Protein AF-A0A834YJR9-F1 (afdb_monomer)

Radius of gyration: 33.17 Å; Cα contacts (8 Å, |Δi|>4): 854; chains: 1; bounding box: 69×136×73 Å

Nearest PDB structures (foldseek):
  8b2q-assembly1_A  TM=8.941E-01  e=1.975E-14  Tannerella forsythia
  2xs3-assembly2_B  TM=8.828E-01  e=1.548E-14  Tannerella forsythia
  5czm-assembly1_A  TM=9.002E-01  e=1.479E-13  Homo sapiens
  5i4o-assembly3_C  TM=9.024E-01  e=2.446E-12  Homo sapiens
  2mls-assembly1_A  TM=8.541E-01  e=8.285E-12  Homo sapiens

Organism: Tetracentron sinense (NCBI:txid13715)

Structure (mmCIF, N/CA/C/O backbone):
data_AF-A0A834YJR9-F1
#
_entry.id   AF-A0A834YJR9-F1
#
loop_
_atom_site.group_PDB
_atom_site.id
_atom_site.type_symbol
_atom_site.label_atom_id
_atom_site.label_alt_id
_atom_site.label_comp_id
_atom_site.label_asym_id
_atom_site.label_entity_id
_atom_site.label_seq_id
_atom_site.pdbx_PDB_ins_code
_atom_site.Cartn_x
_atom_site.Cartn_y
_atom_site.Cartn_z
_atom_site.occupancy
_atom_site.B_iso_or_equiv
_atom_site.auth_seq_id
_atom_site.auth_comp_id
_atom_site.auth_asym_id
_atom_site.auth_atom_id
_atom_site.pdbx_PDB_model_num
ATOM 1 N N . MET A 1 1 ? 0.354 80.607 25.118 1.00 36.91 1 MET A N 1
ATOM 2 C CA . MET A 1 1 ? 0.285 80.969 23.688 1.00 36.91 1 MET A CA 1
ATOM 3 C C . MET A 1 1 ? 0.772 79.783 22.874 1.00 36.91 1 MET A C 1
ATOM 5 O O . MET A 1 1 ? 1.832 79.270 23.186 1.00 36.91 1 MET A O 1
ATOM 9 N N . ALA A 1 2 ? -0.075 79.349 21.938 1.00 35.53 2 ALA A N 1
ATOM 10 C CA . ALA A 1 2 ? 0.163 78.584 20.707 1.00 35.53 2 ALA A CA 1
ATOM 11 C C . ALA A 1 2 ? 1.304 77.535 20.618 1.00 35.53 2 ALA A C 1
ATOM 13 O O . ALA A 1 2 ? 2.483 77.869 20.594 1.00 35.53 2 ALA A O 1
ATOM 14 N N . ALA A 1 3 ? 0.901 76.278 20.393 1.00 35.12 3 ALA A N 1
ATOM 15 C CA . ALA A 1 3 ? 1.556 75.328 19.470 1.00 35.12 3 ALA A CA 1
ATOM 16 C C . ALA A 1 3 ? 1.053 75.599 18.012 1.00 35.12 3 ALA A C 1
ATOM 18 O O . ALA A 1 3 ? 0.213 76.499 17.893 1.00 35.12 3 ALA A O 1
ATOM 19 N N . PRO A 1 4 ? 1.400 74.854 16.918 1.00 57.75 4 PRO A N 1
ATOM 20 C CA . PRO A 1 4 ? 2.188 73.599 16.794 1.00 57.75 4 PRO A CA 1
ATOM 21 C C . PRO A 1 4 ? 3.073 73.441 15.506 1.00 57.75 4 PRO A C 1
ATOM 23 O O . PRO A 1 4 ? 3.052 74.305 14.633 1.00 57.75 4 PRO A O 1
ATOM 26 N N . ARG A 1 5 ? 3.788 72.295 15.362 1.00 38.84 5 ARG A N 1
ATOM 27 C CA . ARG A 1 5 ? 3.939 71.389 14.163 1.00 38.84 5 ARG A CA 1
ATOM 28 C C . ARG A 1 5 ? 5.212 70.505 14.292 1.00 38.84 5 ARG A C 1
ATOM 30 O O . ARG A 1 5 ? 6.273 71.079 14.468 1.00 38.84 5 ARG A O 1
ATOM 37 N N . VAL A 1 6 ? 5.192 69.164 14.446 1.00 35.84 6 VAL A N 1
ATOM 38 C CA . VAL A 1 6 ? 4.820 67.974 13.607 1.00 35.84 6 VAL A CA 1
ATOM 39 C C . VAL A 1 6 ? 6.076 67.212 13.098 1.00 35.84 6 VAL A C 1
ATOM 41 O O . VAL A 1 6 ? 7.057 67.845 12.732 1.00 35.84 6 VAL A O 1
ATOM 44 N N . LEU A 1 7 ? 5.961 65.867 13.046 1.00 32.69 7 LEU A N 1
ATOM 45 C CA . LEU A 1 7 ? 6.913 64.760 12.758 1.00 32.69 7 LEU A CA 1
ATOM 46 C C . LEU A 1 7 ? 7.732 64.255 13.964 1.00 32.69 7 LEU A C 1
ATOM 48 O O . LEU A 1 7 ? 8.465 65.015 14.571 1.00 32.69 7 LEU A O 1
ATOM 52 N N . GLY A 1 8 ? 7.707 62.980 14.358 1.00 27.80 8 GLY A N 1
ATOM 53 C CA . GLY A 1 8 ? 6.987 61.802 13.872 1.00 27.80 8 GLY A CA 1
ATOM 54 C C . GLY A 1 8 ? 7.358 60.602 14.757 1.00 27.80 8 GLY A C 1
ATOM 55 O O . GLY A 1 8 ? 8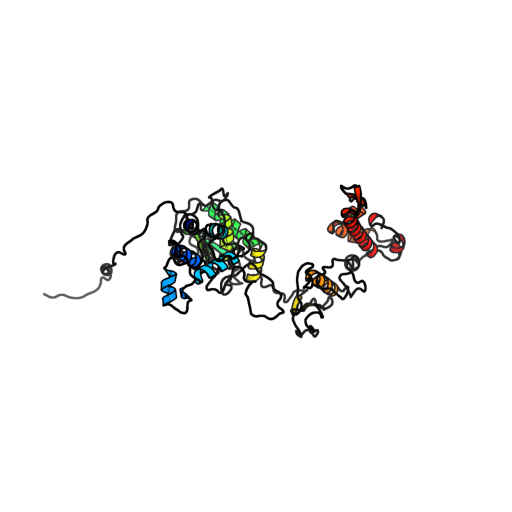.536 60.354 14.990 1.00 27.80 8 GLY A O 1
ATOM 56 N N . ALA A 1 9 ? 6.361 59.886 15.276 1.00 31.62 9 ALA A N 1
ATOM 57 C CA . ALA A 1 9 ? 6.538 58.635 16.008 1.00 31.62 9 ALA A CA 1
ATOM 58 C C . ALA A 1 9 ? 5.386 57.699 15.627 1.00 31.62 9 ALA A C 1
ATOM 60 O O . ALA A 1 9 ? 4.246 57.897 16.038 1.00 31.62 9 ALA A O 1
ATOM 61 N N . PHE A 1 10 ? 5.692 56.721 14.778 1.00 33.03 10 PHE A N 1
ATOM 62 C CA . PHE A 1 10 ? 4.806 55.628 14.389 1.00 33.03 10 PHE A CA 1
ATOM 63 C C . PHE A 1 10 ? 5.417 54.343 14.950 1.00 33.03 10 PHE A C 1
ATOM 65 O O . PHE A 1 10 ? 6.218 53.695 14.291 1.00 33.03 10 PHE A O 1
ATOM 72 N N . LEU A 1 11 ? 5.109 54.031 16.205 1.00 33.09 11 LEU A N 1
ATOM 73 C CA . LEU A 1 11 ? 5.159 52.689 16.791 1.00 33.09 11 LEU A CA 1
ATOM 74 C C . LEU A 1 11 ? 4.487 52.791 18.169 1.00 33.09 11 LEU A C 1
ATOM 76 O O . LEU A 1 11 ? 4.780 53.741 18.884 1.00 33.09 11 LEU A O 1
ATOM 80 N N . LEU A 1 12 ? 3.639 51.818 18.527 1.00 32.12 12 LEU A N 1
ATOM 81 C CA . LEU A 1 12 ? 2.873 51.676 19.788 1.00 32.12 12 LEU A CA 1
ATOM 82 C C . LEU A 1 12 ? 1.400 52.128 19.810 1.00 32.12 12 LEU A C 1
ATOM 84 O O . LEU A 1 12 ? 0.983 52.700 20.804 1.00 32.12 12 LEU A O 1
ATOM 88 N N . ILE A 1 13 ? 0.568 51.776 18.819 1.00 33.53 13 ILE A N 1
ATOM 89 C CA . ILE A 1 13 ? -0.879 51.536 19.064 1.00 33.53 13 ILE A CA 1
ATOM 90 C C . ILE A 1 13 ? -1.416 50.465 18.090 1.00 33.53 13 ILE A C 1
ATOM 92 O O . ILE A 1 13 ? -2.089 50.808 17.131 1.00 33.53 13 ILE A O 1
ATOM 96 N N . VAL A 1 14 ? -1.127 49.175 18.322 1.00 30.78 14 VAL A N 1
ATOM 97 C CA . VAL A 1 14 ? -1.969 48.030 17.877 1.00 30.78 14 VAL A CA 1
ATOM 98 C C . VAL A 1 14 ? -1.757 46.851 18.846 1.00 30.78 14 VAL A C 1
ATOM 100 O O . VAL A 1 14 ? -1.237 45.805 18.475 1.00 30.78 14 VAL A O 1
ATOM 103 N N . MET A 1 15 ? -2.079 47.023 20.132 1.00 31.12 15 MET A N 1
ATOM 104 C CA . MET A 1 15 ? -2.067 45.894 21.083 1.00 31.12 15 MET A CA 1
ATOM 105 C C . MET A 1 15 ? -3.149 45.965 22.167 1.00 31.12 15 MET A C 1
ATOM 107 O O . MET A 1 15 ? -2.971 45.441 23.257 1.00 31.12 15 MET A O 1
ATOM 111 N N . LEU A 1 16 ? -4.290 46.595 21.880 1.00 33.41 16 LEU A N 1
ATOM 112 C CA . LEU A 1 16 ? -5.466 46.538 22.753 1.00 33.41 16 LEU A CA 1
ATOM 113 C C . LEU A 1 16 ? -6.738 46.812 21.948 1.00 33.41 16 LEU A C 1
ATOM 115 O O . LEU A 1 16 ? -7.211 47.939 21.879 1.00 33.41 16 LEU A O 1
ATOM 119 N N . LEU A 1 17 ? -7.269 45.768 21.319 1.00 30.41 17 LEU A N 1
ATOM 120 C CA . LEU A 1 17 ? -8.702 45.553 21.110 1.00 30.41 17 LEU A CA 1
ATOM 121 C C . LEU A 1 17 ? -8.842 44.135 20.554 1.00 30.41 17 LEU A C 1
ATOM 123 O O . LEU A 1 17 ? -8.299 43.883 19.490 1.00 30.41 17 LEU A O 1
ATOM 127 N N . HIS A 1 18 ? -9.451 43.228 21.318 1.00 29.00 18 HIS A N 1
ATOM 128 C CA . HIS A 1 18 ? -10.296 42.083 20.920 1.00 29.00 18 HIS A CA 1
ATOM 129 C C . HIS A 1 18 ? -10.538 41.235 22.185 1.00 29.00 18 HIS A C 1
ATOM 131 O O . HIS A 1 18 ? -10.086 40.105 22.319 1.00 29.00 18 HIS A O 1
ATOM 137 N N . THR A 1 19 ? -11.248 41.816 23.154 1.00 30.66 19 THR A N 1
ATOM 138 C CA . THR A 1 19 ? -11.875 41.081 24.260 1.00 30.66 19 THR A CA 1
ATOM 139 C C . THR A 1 19 ? -13.375 41.333 24.195 1.00 30.66 19 THR A C 1
ATOM 141 O O . THR A 1 19 ? -13.853 42.298 24.784 1.00 30.66 19 THR A O 1
ATOM 144 N N . VAL A 1 20 ? -14.111 40.486 23.467 1.00 31.11 20 VAL A N 1
ATOM 145 C CA . VAL A 1 20 ? -15.566 40.307 23.610 1.00 31.11 20 VAL A CA 1
ATOM 146 C C . VAL A 1 20 ? -15.904 38.837 23.318 1.00 31.11 20 VAL A C 1
ATOM 148 O O . VAL A 1 20 ? -15.798 38.383 22.187 1.00 31.11 20 VAL A O 1
ATOM 151 N N . LEU A 1 21 ? -16.296 38.134 24.387 1.00 29.80 21 LEU A N 1
ATOM 152 C CA . LEU A 1 21 ? -17.101 36.907 24.475 1.00 29.80 21 LEU A CA 1
ATOM 153 C C . LEU A 1 21 ? -16.774 35.724 23.538 1.00 29.80 21 LEU A C 1
ATOM 155 O O . LEU A 1 21 ? -17.487 35.467 22.570 1.00 29.80 21 LEU A O 1
ATOM 159 N N . ALA A 1 22 ? -15.828 34.880 23.959 1.00 27.05 22 ALA A N 1
ATOM 160 C CA . ALA A 1 22 ? -15.931 33.441 23.721 1.00 27.05 22 ALA A CA 1
ATOM 161 C C . ALA A 1 22 ? -16.737 32.821 24.877 1.00 27.05 22 ALA A C 1
ATOM 163 O O . ALA A 1 22 ? -16.365 32.921 26.047 1.00 27.05 22 ALA A O 1
ATOM 164 N N . LYS A 1 23 ? -17.892 32.250 24.543 1.00 26.58 23 LYS A N 1
ATOM 165 C CA . LYS A 1 23 ? -18.763 31.500 25.454 1.00 26.58 23 LYS A CA 1
ATOM 166 C C . LYS A 1 23 ? -18.026 30.204 25.847 1.00 26.58 23 LYS A C 1
ATOM 168 O O . LYS A 1 23 ? -17.503 29.559 24.941 1.00 26.58 23 LYS A O 1
ATOM 173 N N . PRO A 1 24 ? -17.965 29.797 27.127 1.00 24.39 24 PRO A N 1
ATOM 174 C CA . PRO A 1 24 ? -17.400 28.499 27.471 1.00 24.39 24 PRO A CA 1
ATOM 175 C C . PRO A 1 24 ? -18.339 27.421 26.919 1.00 24.39 24 PRO A C 1
ATOM 177 O O . PRO A 1 24 ? -19.507 27.362 27.308 1.00 24.39 24 PRO A O 1
ATOM 180 N N . SER A 1 25 ? -17.861 26.614 25.972 1.00 28.36 25 SER A N 1
ATOM 181 C CA . SER A 1 25 ? -18.527 25.357 25.645 1.00 28.36 25 SER A CA 1
ATOM 182 C C . SER A 1 25 ? -18.384 24.450 26.858 1.00 28.36 25 SER A C 1
ATOM 184 O O . SER A 1 25 ? -17.276 24.239 27.350 1.00 28.36 25 SER A O 1
ATOM 186 N N . GLU A 1 26 ? -19.517 23.978 27.367 1.00 25.72 26 GLU A N 1
ATOM 187 C CA . GLU A 1 26 ? -19.575 22.961 28.405 1.00 25.72 26 GLU A CA 1
ATOM 188 C C . GLU A 1 26 ? -18.782 21.733 27.947 1.00 25.72 26 GLU A C 1
ATOM 190 O O . GLU A 1 26 ? -19.224 20.978 27.086 1.00 25.72 26 GLU A O 1
ATOM 195 N N . ASP A 1 27 ? -17.603 21.556 28.536 1.00 34.38 27 ASP A N 1
ATOM 196 C CA . ASP A 1 27 ? -16.879 20.296 28.557 1.00 34.38 27 ASP A CA 1
ATOM 197 C C . ASP A 1 27 ? -17.704 19.309 29.395 1.00 34.38 27 ASP A C 1
ATOM 199 O O . ASP A 1 27 ? -17.708 19.333 30.630 1.00 34.38 27 ASP A O 1
ATOM 203 N N . LYS A 1 28 ? -18.512 18.509 28.700 1.00 32.44 28 LYS A N 1
ATOM 204 C CA . LYS A 1 28 ? -19.213 17.354 29.250 1.00 32.44 28 LYS A CA 1
ATOM 205 C C . LYS A 1 28 ? -18.755 16.121 28.488 1.00 32.44 28 LYS A C 1
ATOM 207 O O . LYS A 1 28 ? -19.330 15.795 27.457 1.00 32.44 28 LYS A O 1
ATOM 212 N N . GLY A 1 29 ? -17.790 15.404 29.060 1.00 27.20 29 GLY A N 1
ATOM 213 C CA . GLY A 1 29 ? -17.652 13.971 28.806 1.00 27.20 29 GLY A CA 1
ATOM 214 C C . GLY A 1 29 ? -16.231 13.422 28.792 1.00 27.20 29 GLY A C 1
ATOM 215 O O . GLY A 1 29 ? -15.725 13.089 27.735 1.00 27.20 29 GLY A O 1
ATOM 216 N N . GLY A 1 30 ? -15.651 13.206 29.977 1.00 27.33 30 GLY A N 1
ATOM 217 C CA . GLY A 1 30 ? -14.782 12.045 30.204 1.00 27.33 30 GLY A CA 1
ATOM 218 C C . GLY A 1 30 ? -13.278 12.211 29.975 1.00 27.33 30 GLY A C 1
ATOM 219 O O . GLY A 1 30 ? -12.712 11.631 29.058 1.00 27.33 30 GLY A O 1
ATOM 220 N N . LYS A 1 31 ? -12.586 12.823 30.944 1.00 36.69 31 LYS A N 1
ATOM 221 C CA . LYS A 1 31 ? -11.236 12.366 31.308 1.00 36.69 31 LYS A CA 1
ATOM 222 C C . LYS A 1 31 ? -11.327 10.922 31.816 1.00 36.69 31 LYS A C 1
ATOM 224 O O . LYS A 1 31 ? -11.746 10.701 32.950 1.00 36.69 31 LYS A O 1
ATOM 229 N N . GLY A 1 32 ? -10.911 9.974 30.984 1.00 30.55 32 GLY A N 1
ATOM 230 C CA . GLY A 1 32 ? -10.519 8.623 31.371 1.00 30.55 32 GLY A CA 1
ATOM 231 C C . GLY A 1 32 ? -9.082 8.380 30.921 1.00 30.55 32 GLY A C 1
ATOM 232 O O . GLY A 1 32 ? -8.835 8.068 29.765 1.00 30.55 32 GLY A O 1
ATOM 233 N N . SER A 1 33 ? -8.132 8.579 31.830 1.00 40.72 33 SER A N 1
ATOM 234 C CA . SER A 1 33 ? -6.770 8.050 31.726 1.00 40.72 33 SER A CA 1
ATOM 235 C C . SER A 1 33 ? -6.812 6.512 31.659 1.00 40.72 33 SER A C 1
ATOM 237 O O . SER A 1 33 ? -7.555 5.933 32.448 1.00 40.72 33 SER A O 1
ATOM 239 N N . ASP A 1 34 ? -6.009 5.900 30.774 1.00 41.84 34 ASP A N 1
ATOM 240 C CA . ASP A 1 34 ? -5.783 4.446 30.528 1.00 41.84 34 ASP A CA 1
ATOM 241 C C . ASP A 1 34 ? -6.558 3.738 29.387 1.00 41.84 34 ASP A C 1
ATOM 243 O O . ASP A 1 34 ? -6.410 2.528 29.217 1.00 41.84 34 ASP A O 1
ATOM 247 N N . GLY A 1 35 ? -7.332 4.434 28.546 1.00 57.00 35 GLY A N 1
ATOM 248 C CA . GLY A 1 35 ? -7.989 3.799 27.387 1.00 57.00 35 GLY A CA 1
ATOM 249 C C . GLY A 1 35 ? -7.059 3.628 26.177 1.00 57.00 35 GLY A C 1
ATOM 250 O O . GLY A 1 35 ? -6.485 4.606 25.710 1.00 57.00 35 GLY A O 1
ATOM 251 N N . GLN A 1 36 ? -6.924 2.410 25.647 1.00 80.50 36 GLN A N 1
ATOM 252 C CA . GLN A 1 36 ? -6.234 2.143 24.376 1.00 80.50 36 GLN A CA 1
ATOM 253 C C . GLN A 1 36 ? -7.128 2.539 23.187 1.00 80.50 36 GLN A C 1
ATOM 255 O O . GLN A 1 36 ? -8.333 2.258 23.198 1.00 80.50 36 GLN A O 1
ATOM 260 N N . ALA A 1 37 ? -6.564 3.151 22.141 1.00 86.75 37 ALA A N 1
ATOM 261 C CA . ALA A 1 37 ? -7.337 3.523 20.959 1.00 86.75 37 ALA A CA 1
ATOM 262 C C . ALA A 1 37 ? -7.991 2.290 20.300 1.00 86.75 37 ALA A C 1
ATOM 264 O O . ALA A 1 37 ? -7.455 1.179 20.311 1.00 86.75 37 ALA A O 1
ATOM 265 N N . PHE A 1 38 ? -9.197 2.492 19.765 1.00 93.81 38 PHE A N 1
ATOM 266 C CA . PHE A 1 38 ? -10.092 1.473 19.189 1.00 93.81 38 PHE A CA 1
ATOM 267 C C . PHE A 1 38 ? -10.609 0.379 20.142 1.00 93.81 38 PHE A C 1
ATOM 269 O O . PHE A 1 38 ? -11.498 -0.371 19.738 1.00 93.81 38 PHE A O 1
ATOM 276 N N . GLU A 1 39 ? -10.177 0.295 21.411 1.00 93.56 39 GLU A N 1
ATOM 277 C CA . GLU A 1 39 ? -10.686 -0.738 22.337 1.00 93.56 39 GLU A CA 1
ATOM 278 C C . GLU A 1 39 ? -12.194 -0.654 22.580 1.00 93.56 39 GLU A C 1
ATOM 280 O O . GLU A 1 39 ? -12.831 -1.674 22.859 1.00 93.56 39 GLU A O 1
ATOM 285 N N . PHE A 1 40 ? -12.790 0.530 22.408 1.00 94.50 40 PHE A N 1
ATOM 286 C CA . PHE A 1 40 ? -14.235 0.695 22.497 1.00 94.50 40 PHE A CA 1
ATOM 287 C C . PHE A 1 40 ? -14.970 -0.265 21.542 1.00 94.50 40 PHE A C 1
ATOM 289 O O . PHE A 1 40 ? -15.992 -0.816 21.914 1.00 94.50 40 PHE A O 1
ATOM 296 N N . ILE A 1 41 ? -14.432 -0.616 20.373 1.00 96.75 41 ILE A N 1
ATOM 297 C CA . ILE A 1 41 ? -15.127 -1.497 19.416 1.00 96.75 41 ILE A CA 1
ATOM 298 C C . ILE A 1 41 ? -15.430 -2.887 20.021 1.00 96.75 41 ILE A C 1
ATOM 300 O O . ILE A 1 41 ? -16.401 -3.544 19.637 1.00 96.75 41 ILE A O 1
ATOM 304 N N . GLN A 1 42 ? -14.677 -3.320 21.040 1.00 96.62 42 GLN A N 1
ATOM 305 C CA . GLN A 1 42 ? -14.895 -4.596 21.721 1.00 96.62 42 GLN A CA 1
ATOM 306 C C . GLN A 1 42 ? -16.295 -4.729 22.339 1.00 96.62 42 GLN A C 1
ATOM 308 O O . GLN A 1 42 ? -16.847 -5.837 22.334 1.00 96.62 42 GLN A O 1
ATOM 313 N N . HIS A 1 43 ? -16.879 -3.641 22.861 1.00 95.75 43 HIS A N 1
ATOM 314 C CA . HIS A 1 43 ? -18.210 -3.684 23.482 1.00 95.75 43 HIS A CA 1
ATOM 315 C C . HIS A 1 43 ? -19.345 -3.775 22.450 1.00 95.75 43 HIS A C 1
ATOM 317 O O . HIS A 1 43 ? -20.445 -4.199 22.793 1.00 95.75 43 HIS A O 1
ATOM 323 N N . LEU A 1 44 ? -19.066 -3.455 21.183 1.00 97.38 44 LEU A N 1
ATOM 324 C CA . LEU A 1 44 ? -20.025 -3.510 20.075 1.00 97.38 44 LEU A CA 1
ATOM 325 C C . LEU A 1 44 ? -20.092 -4.894 19.411 1.00 97.38 44 LEU A C 1
ATOM 327 O O . LEU A 1 44 ? -20.831 -5.107 18.447 1.00 97.38 44 LEU A O 1
ATOM 331 N N . LYS A 1 45 ? -19.327 -5.867 19.910 1.00 98.00 45 LYS A N 1
ATOM 332 C CA . LYS A 1 45 ? -19.285 -7.220 19.360 1.00 98.00 45 LYS A CA 1
ATOM 333 C C . LYS A 1 45 ? -20.677 -7.863 19.316 1.00 98.00 45 LYS A C 1
ATOM 335 O O . LYS A 1 45 ? -21.335 -8.035 20.336 1.00 98.00 45 LYS A O 1
ATOM 340 N N . GLY A 1 46 ? -21.073 -8.307 18.126 1.00 96.56 46 GLY A N 1
ATOM 341 C CA . GLY A 1 46 ? -22.371 -8.918 17.839 1.00 96.56 46 GLY A CA 1
ATOM 342 C C . GLY A 1 46 ? -23.455 -7.931 17.397 1.00 96.56 46 GLY A C 1
ATOM 343 O O . GLY A 1 46 ? -24.536 -8.385 17.011 1.00 96.56 46 GLY A O 1
ATOM 344 N N . CYS A 1 47 ? -23.179 -6.620 17.408 1.00 97.50 47 CYS A N 1
ATOM 345 C CA . CYS A 1 47 ? -24.135 -5.636 16.908 1.00 97.50 47 CYS A CA 1
ATOM 346 C C . CYS A 1 47 ? -24.398 -5.837 15.412 1.00 97.50 47 CYS A C 1
ATOM 348 O O . CYS A 1 47 ? -23.495 -6.172 14.636 1.00 97.50 47 CYS A O 1
ATOM 350 N N . HIS A 1 48 ? -25.652 -5.639 15.028 1.00 97.12 48 HIS A N 1
ATOM 351 C CA . HIS A 1 48 ? -26.148 -5.787 13.667 1.00 97.12 48 HIS A CA 1
ATOM 352 C C . HIS A 1 48 ? -27.312 -4.826 13.414 1.00 97.12 48 HIS A C 1
ATOM 354 O O . HIS A 1 48 ? -27.822 -4.186 14.336 1.00 97.12 48 HIS A O 1
ATOM 360 N N . LYS A 1 49 ? -27.734 -4.741 12.149 1.00 96.38 49 LYS A N 1
ATOM 361 C CA . LYS A 1 49 ? -28.761 -3.797 11.709 1.00 96.38 49 LYS A CA 1
ATOM 362 C C . LYS A 1 49 ? -30.045 -3.857 12.539 1.00 96.38 49 LYS A C 1
ATOM 364 O O . LYS A 1 49 ? -30.557 -4.939 12.827 1.00 96.38 49 LYS A O 1
ATOM 369 N N . GLY A 1 50 ? -30.593 -2.676 12.826 1.00 94.19 50 GLY A N 1
ATOM 370 C CA . GLY A 1 50 ? -31.855 -2.480 13.542 1.00 94.19 50 GLY A CA 1
ATOM 371 C C . GLY A 1 50 ? -31.700 -2.406 15.060 1.00 94.19 50 GLY A C 1
ATOM 372 O O . GLY A 1 50 ? -32.697 -2.316 15.772 1.00 94.19 50 GLY A O 1
ATOM 373 N N . GLN A 1 51 ? -30.466 -2.460 15.565 1.00 96.94 51 GLN A N 1
ATOM 374 C CA . GLN A 1 51 ? -30.159 -2.265 16.976 1.00 96.94 51 GLN A CA 1
ATOM 375 C C . GLN A 1 51 ? -29.704 -0.829 17.235 1.00 96.94 51 GLN A C 1
ATOM 377 O O . GLN A 1 51 ? -29.033 -0.226 16.403 1.00 96.94 51 GLN A O 1
ATOM 382 N N . THR A 1 52 ? -30.015 -0.316 18.423 1.00 96.94 52 THR A N 1
ATOM 383 C CA . THR A 1 52 ? -29.462 0.941 18.937 1.00 96.94 52 THR A CA 1
ATOM 384 C C . THR A 1 52 ? -28.610 0.612 20.152 1.00 96.94 52 THR A C 1
ATOM 386 O O . THR A 1 52 ? -29.124 0.076 21.137 1.00 96.94 52 THR A O 1
ATOM 389 N N . VAL A 1 53 ? -27.309 0.870 20.072 1.00 96.69 53 VAL A N 1
ATOM 390 C CA . VAL A 1 53 ? -26.328 0.480 21.094 1.00 96.69 53 VAL A CA 1
ATOM 391 C C . VAL A 1 53 ? -25.370 1.638 21.304 1.00 96.69 53 VAL A C 1
ATOM 393 O O . VAL A 1 53 ? -24.738 2.085 20.353 1.00 96.69 53 VAL A O 1
ATOM 396 N N . GLN A 1 54 ? -25.261 2.099 22.550 1.00 96.44 54 GLN A N 1
ATOM 397 C CA . GLN A 1 54 ? -24.337 3.165 22.925 1.00 96.44 54 GLN A CA 1
ATOM 398 C C . GLN A 1 54 ? -22.916 2.826 22.462 1.00 96.44 54 GLN A C 1
ATOM 400 O O . GLN A 1 54 ? -22.435 1.738 22.777 1.00 96.44 54 GLN A O 1
ATOM 405 N N . GLY A 1 55 ? -22.267 3.747 21.747 1.00 94.06 55 GLY A N 1
ATOM 406 C CA . GLY A 1 55 ? -20.926 3.552 21.187 1.00 94.06 55 GLY A CA 1
ATOM 407 C C . GLY A 1 55 ? -20.905 3.366 19.664 1.00 94.06 55 GLY A C 1
ATOM 408 O O . GLY A 1 55 ? -19.835 3.341 19.048 1.00 94.06 55 GLY A O 1
ATOM 409 N N . LEU A 1 56 ? -22.074 3.186 19.034 1.00 96.62 56 LEU A N 1
ATOM 410 C CA . LEU A 1 56 ? -22.174 3.024 17.584 1.00 96.62 56 LEU A CA 1
ATOM 411 C C . LEU A 1 56 ? -21.869 4.328 16.847 1.00 96.62 56 LEU A C 1
ATOM 413 O O . LEU A 1 56 ? -21.317 4.263 15.748 1.00 96.62 56 LEU A O 1
ATOM 417 N N . HIS A 1 57 ? -22.144 5.489 17.444 1.00 95.31 57 HIS A N 1
ATOM 418 C CA . HIS A 1 57 ? -21.714 6.769 16.887 1.00 95.31 57 HIS A CA 1
ATOM 419 C C . HIS A 1 57 ? -20.184 6.832 16.712 1.00 95.31 57 HIS A C 1
ATOM 421 O O . HIS A 1 57 ? -19.687 7.183 15.641 1.00 95.31 57 HIS A O 1
ATOM 427 N N . GLU A 1 58 ? -19.414 6.402 17.710 1.00 95.62 58 GLU A N 1
ATOM 428 C CA . GLU A 1 58 ? -17.951 6.367 17.654 1.00 95.62 58 GLU A CA 1
ATOM 429 C C . GLU A 1 58 ? -17.442 5.387 16.584 1.00 95.62 58 GLU A C 1
ATOM 431 O O . GLU A 1 58 ? -16.445 5.654 15.908 1.00 95.62 58 GLU A O 1
ATOM 436 N N . LEU A 1 59 ? -18.150 4.275 16.358 1.00 97.25 59 LEU A N 1
ATOM 437 C CA . LEU A 1 59 ? -17.850 3.368 15.247 1.00 97.25 59 LEU A CA 1
ATOM 438 C C . LEU A 1 59 ? -18.142 4.011 13.883 1.00 97.25 59 LEU A C 1
ATOM 440 O O . LEU A 1 59 ? -17.383 3.793 12.934 1.00 97.25 59 LEU A O 1
ATOM 444 N N . LYS A 1 60 ? -19.216 4.804 13.766 1.00 96.56 60 LYS A N 1
ATOM 445 C CA . LYS A 1 60 ? -19.513 5.566 12.543 1.00 96.56 60 LYS A CA 1
ATOM 446 C C . LYS A 1 60 ? -18.371 6.535 12.232 1.00 96.56 60 LYS A C 1
ATOM 448 O O . LYS A 1 60 ? -17.903 6.543 11.096 1.00 96.56 60 LYS A O 1
ATOM 453 N N . LEU A 1 61 ? -17.851 7.243 13.239 1.00 94.75 61 LEU A N 1
ATOM 454 C CA . LEU A 1 61 ? -16.681 8.121 13.098 1.00 94.75 61 LEU A CA 1
ATOM 455 C C . LEU A 1 61 ? -15.413 7.353 12.689 1.00 94.75 61 LEU A C 1
ATOM 457 O O . LEU A 1 61 ? -14.677 7.809 11.816 1.00 94.75 61 LEU A O 1
ATOM 461 N N . TYR A 1 62 ? -15.169 6.167 13.261 1.00 96.44 62 TYR A N 1
ATOM 462 C CA . TYR A 1 62 ? -14.063 5.292 12.844 1.00 96.44 62 TYR A CA 1
ATOM 463 C C . TYR A 1 62 ? -14.170 4.917 11.358 1.00 96.44 62 TYR A C 1
ATOM 465 O O . TYR A 1 62 ? -13.208 5.042 10.600 1.00 96.44 62 TYR A O 1
ATOM 473 N N . LEU A 1 63 ? -15.346 4.464 10.920 1.00 96.69 63 LEU A N 1
ATOM 474 C CA . LEU A 1 63 ? -15.563 4.050 9.534 1.00 96.69 63 LEU A CA 1
ATOM 475 C C . LEU A 1 63 ? -15.530 5.234 8.565 1.00 96.69 63 LEU A C 1
ATOM 477 O O . LEU A 1 63 ? -15.083 5.065 7.433 1.00 96.69 63 LEU A O 1
ATOM 481 N N . GLU A 1 64 ? -15.956 6.419 8.997 1.00 94.19 64 GLU A N 1
ATOM 482 C CA . GLU A 1 64 ? -15.831 7.658 8.229 1.00 94.19 64 GLU A CA 1
ATOM 483 C C . GLU A 1 64 ? -14.366 8.084 8.077 1.00 94.19 64 GLU A C 1
ATOM 485 O O . GLU A 1 64 ? -13.931 8.337 6.953 1.00 94.19 64 GLU A O 1
ATOM 490 N N . LYS A 1 65 ? -13.568 8.041 9.157 1.00 94.25 65 LYS A N 1
ATOM 491 C CA . LYS A 1 65 ? -12.119 8.325 9.133 1.00 94.25 65 LYS A CA 1
ATOM 492 C C . LYS A 1 65 ? -11.386 7.485 8.084 1.00 94.25 65 LYS A C 1
ATOM 494 O O . LYS A 1 65 ? -10.556 8.012 7.350 1.00 94.25 65 LYS A O 1
ATOM 499 N N . PHE A 1 66 ? -11.720 6.197 7.971 1.00 95.75 66 PHE A N 1
ATOM 500 C CA . PHE A 1 66 ? -11.098 5.291 6.995 1.00 95.75 66 PHE A CA 1
ATOM 501 C C . PHE A 1 66 ? -11.850 5.189 5.655 1.00 95.75 66 PHE A C 1
ATOM 503 O O . PHE A 1 66 ? -11.455 4.411 4.783 1.00 95.75 66 PHE A O 1
ATOM 510 N N . GLY A 1 67 ? -12.900 5.998 5.466 1.00 93.38 67 GLY A N 1
ATOM 511 C CA . GLY A 1 67 ? -13.585 6.198 4.188 1.00 93.38 67 GLY A CA 1
ATOM 512 C C . GLY A 1 67 ? -14.651 5.166 3.811 1.00 93.38 67 GLY A C 1
ATOM 513 O O . GLY A 1 67 ? -15.132 5.158 2.677 1.00 93.38 67 GLY A O 1
ATOM 514 N N . TYR A 1 68 ? -15.042 4.297 4.740 1.00 93.06 68 TYR A N 1
ATOM 515 C CA . TYR A 1 68 ? -16.091 3.293 4.539 1.00 93.06 68 TYR A CA 1
ATOM 516 C C . TYR A 1 68 ? -17.504 3.860 4.654 1.00 93.06 68 TYR A C 1
ATOM 518 O O . TYR A 1 68 ? -18.447 3.255 4.142 1.00 93.06 68 TYR A O 1
ATOM 526 N N . LEU A 1 69 ? -17.653 4.991 5.339 1.00 92.06 69 LEU A N 1
ATOM 527 C CA . LEU A 1 69 ? -18.938 5.605 5.634 1.00 92.06 69 LEU A CA 1
ATOM 528 C C . LEU A 1 69 ? -18.893 7.095 5.295 1.00 92.06 69 LEU A C 1
ATOM 530 O O . LEU A 1 69 ? -17.924 7.775 5.603 1.00 92.06 69 LEU A O 1
ATOM 534 N N . ASN A 1 70 ? -19.933 7.597 4.633 1.00 88.00 70 ASN A N 1
ATOM 535 C CA . ASN A 1 70 ? -20.075 9.018 4.328 1.00 88.00 70 ASN A CA 1
ATOM 536 C C . ASN A 1 70 ? -21.562 9.380 4.299 1.00 88.00 70 ASN A C 1
ATOM 538 O O . ASN A 1 70 ? -22.246 9.163 3.296 1.00 88.00 70 ASN A O 1
ATOM 542 N N . TYR A 1 71 ? -22.065 9.944 5.397 1.00 83.44 71 TYR A N 1
ATOM 543 C CA . TYR A 1 71 ? -23.446 10.431 5.456 1.00 83.44 71 TYR A CA 1
ATOM 544 C C . TYR A 1 71 ? -23.645 11.706 4.631 1.00 83.44 71 TYR A C 1
ATOM 546 O O . TYR A 1 71 ? -24.725 11.912 4.078 1.00 83.44 71 TYR A O 1
ATOM 554 N N . GLY A 1 72 ? -22.611 12.541 4.494 1.00 73.75 72 GLY A N 1
ATOM 555 C CA . GLY A 1 72 ? -22.658 13.796 3.737 1.00 73.75 72 GLY A CA 1
ATOM 556 C C . GLY A 1 72 ? -22.913 13.620 2.236 1.00 73.75 72 GLY A C 1
ATOM 557 O O . GLY A 1 72 ? -23.435 14.530 1.598 1.00 73.75 72 GLY A O 1
ATOM 558 N N . ALA A 1 73 ? -22.613 12.443 1.680 1.00 68.38 73 ALA A N 1
ATOM 559 C CA . ALA A 1 73 ? -22.920 12.081 0.295 1.00 68.38 73 ALA A CA 1
ATOM 560 C C . ALA A 1 73 ? -24.399 11.706 0.063 1.00 68.38 73 ALA A C 1
ATOM 562 O O . ALA A 1 73 ? -24.807 11.487 -1.079 1.00 68.38 73 ALA A O 1
ATOM 563 N N . SER A 1 74 ? -25.214 11.609 1.118 1.00 67.19 74 SER A N 1
ATOM 564 C CA . SER A 1 74 ? -26.639 11.308 0.987 1.00 67.19 74 SER A CA 1
ATOM 565 C C . SER A 1 74 ? -27.413 12.506 0.432 1.00 67.19 74 SER A C 1
ATOM 567 O O . SER A 1 74 ? -27.347 13.614 0.963 1.00 67.19 74 SER A O 1
ATOM 569 N N . ASN A 1 75 ? -28.249 12.258 -0.581 1.00 66.81 75 ASN A N 1
ATOM 570 C CA . ASN A 1 75 ? -29.144 13.259 -1.179 1.00 66.81 75 ASN A CA 1
ATOM 571 C C . ASN A 1 75 ? -30.221 13.783 -0.207 1.00 66.81 75 ASN A C 1
ATOM 573 O O . ASN A 1 75 ? -30.946 14.722 -0.536 1.00 66.81 75 ASN A O 1
ATOM 577 N N . ASN A 1 76 ? -30.364 13.172 0.975 1.00 74.25 76 ASN A N 1
ATOM 578 C CA . ASN A 1 76 ? -31.281 13.616 2.017 1.00 74.25 76 ASN A CA 1
ATOM 579 C C . ASN A 1 76 ? -30.501 14.108 3.244 1.00 74.25 76 ASN A C 1
ATOM 581 O O . ASN A 1 76 ? -30.233 13.350 4.176 1.00 74.25 76 ASN A O 1
ATOM 585 N N . HIS A 1 77 ? -30.188 15.404 3.258 1.00 70.25 77 HIS A N 1
ATOM 586 C CA . HIS A 1 77 ? -29.407 16.045 4.321 1.00 70.25 77 HIS A CA 1
ATOM 587 C C . HIS A 1 77 ? -30.026 15.915 5.721 1.00 70.25 77 HIS A C 1
ATOM 589 O O . HIS A 1 77 ? -29.296 15.894 6.708 1.00 70.25 77 HIS A O 1
ATOM 595 N N . SER A 1 78 ? -31.356 15.803 5.822 1.00 71.38 78 SER A N 1
ATOM 596 C CA . SER A 1 78 ? -32.037 15.629 7.113 1.00 71.38 78 SER A CA 1
ATOM 597 C C . SER A 1 78 ? -31.822 14.229 7.697 1.00 71.38 78 SER A C 1
ATOM 599 O O . SER A 1 78 ? -31.512 14.100 8.878 1.00 71.38 78 SER A O 1
ATOM 601 N N . PHE A 1 79 ? -31.893 13.199 6.848 1.00 74.94 79 PHE A N 1
ATOM 602 C CA . PHE A 1 79 ? -31.577 11.813 7.200 1.00 74.94 79 PHE A CA 1
ATOM 603 C C . PHE A 1 79 ? -30.090 11.661 7.549 1.00 74.94 79 PHE A C 1
ATOM 605 O O . PHE A 1 79 ? -29.751 11.075 8.571 1.00 74.94 79 PHE A O 1
ATOM 612 N N . ALA A 1 80 ? -29.206 12.261 6.746 1.00 73.00 80 ALA A N 1
ATOM 613 C CA . ALA A 1 80 ? -27.764 12.246 6.978 1.00 73.00 80 ALA A CA 1
ATOM 614 C C . ALA A 1 80 ? -27.375 12.833 8.341 1.00 73.00 80 ALA A C 1
ATOM 616 O O . ALA A 1 80 ? -26.634 12.207 9.088 1.00 73.00 80 ALA A O 1
ATOM 617 N N . HIS A 1 81 ? -27.890 14.019 8.685 1.00 70.75 81 HIS A N 1
ATOM 618 C CA . HIS A 1 81 ? -27.552 14.667 9.953 1.00 70.75 81 HIS A CA 1
ATOM 619 C C . HIS A 1 81 ? -28.101 13.936 11.180 1.00 70.75 81 HIS A C 1
ATOM 621 O O . HIS A 1 81 ? -27.445 13.959 12.223 1.00 70.75 81 HIS A O 1
ATOM 627 N N . ALA A 1 82 ? -29.282 13.320 11.061 1.00 76.12 82 ALA A N 1
ATOM 628 C CA . ALA A 1 82 ? -29.888 12.554 12.144 1.0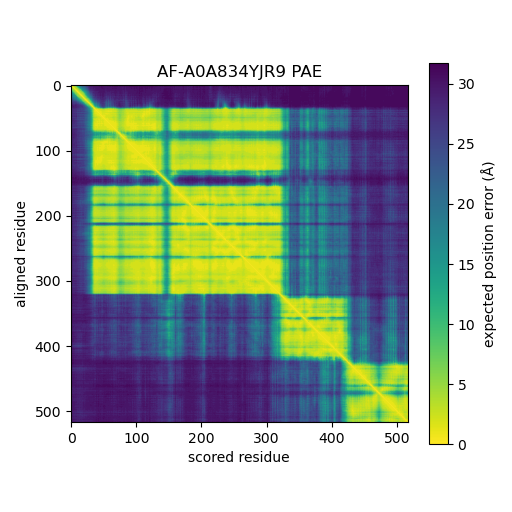0 76.12 82 ALA A CA 1
ATOM 629 C C . ALA A 1 82 ? -29.085 11.279 12.440 1.00 76.12 82 ALA A C 1
ATOM 631 O O . ALA A 1 82 ? -28.704 11.062 13.585 1.00 76.12 82 ALA A O 1
ATOM 632 N N . HIS A 1 83 ? -28.754 10.505 11.401 1.00 81.44 83 HIS A N 1
ATOM 633 C CA . HIS A 1 83 ? -28.116 9.197 11.562 1.00 81.44 83 HIS A CA 1
ATOM 634 C C . HIS A 1 83 ? -26.587 9.237 11.658 1.00 81.44 83 HIS A C 1
ATOM 636 O O . HIS A 1 83 ? -25.980 8.296 12.156 1.00 81.44 83 HIS A O 1
ATOM 642 N N . ALA A 1 84 ? -25.928 10.326 11.252 1.00 84.12 84 ALA A N 1
ATOM 643 C CA . ALA A 1 84 ? -24.483 10.464 11.458 1.00 84.12 84 ALA A CA 1
ATOM 644 C C . ALA A 1 84 ? -24.099 10.531 12.949 1.00 84.12 84 ALA A C 1
ATOM 646 O O . ALA A 1 84 ? -23.014 10.094 13.330 1.00 84.12 84 ALA A O 1
ATOM 647 N N . ASN A 1 85 ? -24.989 11.075 13.787 1.00 87.19 85 ASN A N 1
ATOM 648 C CA . ASN A 1 85 ? -24.707 11.392 15.190 1.00 87.19 85 ASN A CA 1
ATOM 649 C C . ASN A 1 85 ? -25.508 10.551 16.192 1.00 87.19 85 ASN A C 1
ATOM 651 O O . ASN A 1 85 ? -25.531 10.879 17.377 1.00 87.19 85 ASN A O 1
ATOM 655 N N . ASP A 1 86 ? -26.200 9.513 15.726 1.00 91.56 86 ASP A N 1
ATOM 656 C CA . ASP A 1 86 ? -26.932 8.594 16.591 1.00 91.56 86 ASP A CA 1
ATOM 657 C C . ASP A 1 86 ? -26.178 7.271 16.796 1.00 91.56 86 ASP A C 1
ATOM 659 O O . ASP A 1 86 ? -25.188 6.959 16.130 1.00 91.56 86 ASP A O 1
ATOM 663 N N . ASP A 1 87 ? -26.702 6.482 17.727 1.00 95.81 87 ASP A N 1
ATOM 664 C CA . ASP A 1 87 ? -26.238 5.137 18.048 1.00 95.81 87 ASP A CA 1
ATOM 665 C C . ASP A 1 87 ? -27.049 4.049 17.313 1.00 95.81 87 ASP A C 1
ATOM 667 O O . ASP A 1 87 ? -27.129 2.912 17.777 1.00 95.81 87 ASP A O 1
ATOM 671 N N . GLU A 1 88 ? -27.721 4.371 16.202 1.00 95.88 88 GLU A N 1
ATOM 672 C CA . GLU A 1 88 ? -28.501 3.396 15.434 1.00 95.88 88 GLU A CA 1
ATOM 673 C C . GLU A 1 88 ? -27.615 2.628 14.447 1.00 95.88 88 GLU A C 1
ATOM 675 O O . GLU A 1 88 ? -26.845 3.200 13.676 1.00 95.88 88 GLU A O 1
ATOM 680 N N . PHE A 1 89 ? -27.758 1.305 14.414 1.00 96.50 89 PHE A N 1
ATOM 681 C CA . PHE A 1 89 ? -27.165 0.475 13.377 1.00 96.50 89 PHE A CA 1
ATOM 682 C C . PHE A 1 89 ? -28.061 0.468 12.135 1.00 96.50 89 PHE A C 1
ATOM 684 O O . PHE A 1 89 ? -28.884 -0.432 11.945 1.00 96.50 89 PHE A O 1
ATOM 691 N N . ASP A 1 90 ? -27.890 1.482 11.294 1.00 94.00 90 ASP A N 1
ATOM 692 C CA . ASP A 1 90 ? -28.658 1.691 10.066 1.00 94.00 90 ASP A CA 1
ATOM 693 C C . ASP A 1 90 ? -28.108 0.920 8.840 1.00 94.00 90 ASP A C 1
ATOM 695 O O . ASP A 1 90 ? -27.113 0.187 8.898 1.00 94.00 90 ASP A O 1
ATOM 699 N N . ASP A 1 91 ? -28.792 1.067 7.699 1.00 92.75 91 ASP A N 1
ATOM 700 C CA . ASP A 1 91 ? -28.423 0.436 6.423 1.00 92.75 91 ASP A CA 1
ATOM 701 C C . ASP A 1 91 ? -27.062 0.911 5.874 1.00 92.75 91 ASP A C 1
ATOM 703 O O . ASP A 1 91 ? -26.371 0.152 5.177 1.00 92.75 91 ASP A O 1
ATOM 707 N N . LEU A 1 92 ? -26.662 2.158 6.161 1.00 92.81 92 LEU A N 1
ATOM 708 C CA . LEU A 1 92 ? -25.386 2.711 5.704 1.00 92.81 92 LEU A CA 1
ATOM 709 C C . LEU A 1 92 ? -24.236 2.113 6.511 1.00 92.81 92 LEU A C 1
ATOM 711 O O . LEU A 1 92 ? -23.248 1.674 5.916 1.00 92.81 92 LEU A O 1
ATOM 715 N N . LEU A 1 93 ? -24.392 1.999 7.831 1.00 95.88 93 LEU A N 1
ATOM 716 C CA . LEU A 1 93 ? -23.428 1.327 8.696 1.00 95.88 93 LEU A CA 1
ATOM 717 C C . LEU A 1 93 ? -23.282 -0.160 8.335 1.00 95.88 93 LEU A C 1
ATOM 719 O O . LEU A 1 93 ? -22.159 -0.655 8.217 1.00 95.88 93 LEU A O 1
ATOM 723 N N . GLU A 1 94 ? -24.388 -0.866 8.069 1.00 96.75 94 GLU A N 1
ATOM 724 C CA . GLU A 1 94 ? -24.350 -2.259 7.592 1.00 96.75 94 GLU A CA 1
ATOM 725 C C . GLU A 1 94 ? -23.538 -2.388 6.291 1.00 96.75 94 GLU A C 1
ATOM 727 O O . GLU A 1 94 ? -22.702 -3.285 6.145 1.00 96.75 94 GLU A O 1
ATOM 732 N N . SER A 1 95 ? -23.758 -1.475 5.341 1.00 94.25 95 SER A N 1
ATOM 733 C CA . SER A 1 95 ? -23.062 -1.459 4.049 1.00 94.25 95 SER A CA 1
ATOM 734 C C . SER A 1 95 ? -21.572 -1.132 4.192 1.00 94.25 95 SER A C 1
ATOM 736 O O . SER A 1 95 ? -20.732 -1.767 3.540 1.00 94.25 95 SER A O 1
ATOM 738 N N . ALA A 1 96 ? -21.227 -0.197 5.079 1.00 94.94 96 ALA A N 1
ATOM 739 C CA . ALA A 1 96 ? -19.849 0.147 5.412 1.00 94.94 96 ALA A CA 1
ATOM 740 C C . ALA A 1 96 ? -19.107 -1.055 6.018 1.00 94.94 96 ALA A C 1
ATOM 742 O O . ALA A 1 96 ? -18.020 -1.405 5.556 1.00 94.94 96 ALA A O 1
ATOM 743 N N . ILE A 1 97 ? -19.727 -1.764 6.967 1.00 97.38 97 ILE A N 1
ATOM 744 C CA . ILE A 1 97 ? -19.147 -2.965 7.589 1.00 97.38 97 ILE A CA 1
ATOM 745 C C . ILE A 1 97 ? -18.962 -4.088 6.565 1.00 97.38 97 ILE A C 1
ATOM 747 O O . ILE A 1 97 ? -17.909 -4.723 6.545 1.00 97.38 97 ILE A O 1
ATOM 751 N N . LYS A 1 98 ? -19.928 -4.315 5.662 1.00 95.06 98 LYS A N 1
ATOM 752 C CA . LYS A 1 98 ? -19.763 -5.295 4.570 1.00 95.06 98 LYS A CA 1
ATOM 753 C C . LYS A 1 98 ? -18.570 -4.954 3.679 1.00 95.06 98 LYS A C 1
ATOM 755 O O . LYS A 1 98 ? -17.828 -5.851 3.280 1.00 95.06 98 LYS A O 1
ATOM 760 N N . THR A 1 99 ? -18.381 -3.672 3.379 1.00 92.19 99 THR A N 1
ATOM 761 C CA . THR A 1 99 ? -17.261 -3.187 2.561 1.00 92.19 99 THR A CA 1
ATOM 762 C C . THR A 1 99 ? -15.928 -3.358 3.289 1.00 92.19 99 THR A C 1
ATOM 764 O O . THR A 1 99 ? -14.973 -3.856 2.695 1.00 92.19 99 THR A O 1
ATOM 767 N N . TYR A 1 100 ? -15.879 -3.044 4.585 1.00 95.19 100 TYR A N 1
ATOM 768 C CA . TYR A 1 100 ? -14.721 -3.293 5.442 1.00 95.19 100 TYR A CA 1
ATOM 769 C C . TYR A 1 100 ? -14.348 -4.779 5.458 1.00 95.19 100 TYR A C 1
ATOM 771 O O . TYR A 1 100 ? -13.241 -5.156 5.084 1.00 95.19 100 TYR A O 1
ATOM 779 N N . GLN A 1 101 ? -15.302 -5.653 5.791 1.00 95.38 101 GLN A N 1
ATOM 780 C CA . GLN A 1 101 ? -15.096 -7.104 5.805 1.00 95.38 101 GLN A CA 1
ATOM 781 C C . GLN A 1 101 ? -14.589 -7.618 4.460 1.00 95.38 101 GLN A C 1
ATOM 783 O O . GLN A 1 101 ? -13.691 -8.459 4.408 1.00 95.38 101 GLN A O 1
ATOM 788 N N . LEU A 1 102 ? -15.136 -7.084 3.365 1.00 89.75 102 LEU A N 1
ATOM 789 C CA . LEU A 1 102 ? -14.679 -7.418 2.031 1.00 89.75 102 LEU A CA 1
ATOM 790 C C . LEU A 1 102 ? -13.212 -7.022 1.841 1.00 89.75 102 LEU A C 1
ATOM 792 O O . LEU A 1 102 ? -12.441 -7.884 1.437 1.00 89.75 102 LEU A O 1
ATOM 796 N N . ASN A 1 103 ? -12.810 -5.784 2.132 1.00 89.31 103 ASN A N 1
ATOM 797 C CA . ASN A 1 103 ? -11.427 -5.317 1.954 1.00 89.31 103 ASN A CA 1
ATOM 798 C C . ASN A 1 103 ? -10.413 -6.139 2.762 1.00 89.31 103 ASN A C 1
ATOM 800 O O . ASN A 1 103 ? -9.346 -6.461 2.245 1.00 89.31 103 ASN A O 1
ATOM 804 N N . TYR A 1 104 ? -10.791 -6.567 3.966 1.00 91.75 104 TYR A N 1
ATOM 805 C CA . TYR A 1 104 ? -9.941 -7.323 4.889 1.00 91.75 104 TYR A CA 1
ATOM 806 C C . TYR A 1 104 ? -10.025 -8.849 4.738 1.00 91.75 104 TYR A C 1
ATOM 808 O O . TYR A 1 104 ? -9.499 -9.583 5.567 1.00 91.75 104 TYR A O 1
ATOM 816 N N . HIS A 1 105 ? -10.656 -9.360 3.673 1.00 89.19 105 HIS A N 1
ATOM 817 C CA . HIS A 1 105 ? -10.781 -10.808 3.426 1.00 89.19 105 HIS A CA 1
ATOM 818 C C . HIS A 1 105 ? -11.542 -11.570 4.527 1.00 89.19 105 HIS A C 1
ATOM 820 O O . HIS A 1 105 ? -11.384 -12.781 4.680 1.00 89.19 105 HIS A O 1
ATOM 826 N N . LEU A 1 106 ? -12.419 -10.879 5.250 1.00 92.12 106 LEU A N 1
ATOM 827 C CA . LEU A 1 106 ? -13.284 -11.467 6.261 1.00 92.12 106 LEU A CA 1
ATOM 828 C C . LEU A 1 106 ? -14.572 -12.008 5.632 1.00 92.12 106 LEU A C 1
ATOM 830 O O . LEU A 1 106 ? -14.941 -11.692 4.494 1.00 92.12 106 LEU A O 1
ATOM 834 N N . LYS A 1 107 ? -15.301 -12.823 6.398 1.00 93.31 107 LYS A N 1
ATOM 835 C CA . LYS A 1 107 ? -16.654 -13.230 6.016 1.00 93.31 107 LYS A CA 1
ATOM 836 C C . LYS A 1 107 ? -17.556 -11.992 5.998 1.00 93.31 107 LYS A C 1
ATOM 838 O O . LYS A 1 107 ? -17.696 -11.315 7.007 1.00 93.31 107 LYS A O 1
ATOM 843 N N . VAL A 1 108 ? -18.196 -11.728 4.861 1.00 95.81 108 VAL A N 1
ATOM 844 C CA . VAL A 1 108 ? -19.104 -10.583 4.704 1.00 95.81 108 VAL A CA 1
ATOM 845 C C . VAL A 1 108 ? -20.438 -10.900 5.383 1.00 95.81 108 VAL A C 1
ATOM 847 O O . VAL A 1 108 ? -21.306 -11.549 4.800 1.00 95.81 108 VAL A O 1
ATOM 850 N N . THR A 1 109 ? -20.580 -10.490 6.639 1.00 97.25 109 THR A N 1
ATOM 851 C CA . THR A 1 109 ? -21.780 -10.682 7.466 1.00 97.25 109 THR A CA 1
ATOM 852 C C . THR A 1 109 ? -22.605 -9.403 7.598 1.00 97.25 109 THR A C 1
ATOM 854 O O . THR A 1 109 ? -23.808 -9.485 7.829 1.00 97.25 109 THR A O 1
ATOM 857 N N . GLY A 1 110 ? -21.985 -8.225 7.451 1.00 96.50 110 GLY A N 1
ATOM 858 C CA . GLY A 1 110 ? -22.610 -6.932 7.762 1.00 96.50 110 GLY A CA 1
ATOM 859 C C . GLY A 1 110 ? -22.888 -6.712 9.248 1.00 96.50 110 GLY A C 1
ATOM 860 O O . GLY A 1 110 ? -23.620 -5.798 9.603 1.00 96.50 110 GLY A O 1
ATOM 861 N N . SER A 1 111 ? -22.332 -7.559 10.113 1.00 97.75 111 SER A N 1
ATOM 862 C CA . SER A 1 111 ? -22.446 -7.481 11.572 1.00 97.75 111 SER A CA 1
ATOM 863 C C . SER A 1 111 ? -21.053 -7.388 12.192 1.00 97.75 111 SER A C 1
ATOM 865 O O . SER A 1 111 ? -20.079 -7.851 11.598 1.00 97.75 111 SER A O 1
ATOM 867 N N . LEU A 1 112 ? -20.942 -6.856 13.409 1.00 97.88 112 LEU A N 1
ATOM 868 C CA . LEU A 1 112 ? -19.674 -6.771 14.147 1.00 97.88 112 LEU A CA 1
ATOM 869 C C . LEU A 1 112 ? -19.301 -8.117 14.781 1.00 97.88 112 LEU A C 1
ATOM 871 O O . LEU A 1 112 ? -19.280 -8.280 16.002 1.00 97.88 112 LEU A O 1
ATOM 875 N N . ASP A 1 113 ? -19.044 -9.124 13.950 1.00 97.31 113 ASP A N 1
ATOM 876 C CA . ASP A 1 113 ? -18.605 -10.436 14.417 1.00 97.31 113 ASP A CA 1
ATOM 877 C C . ASP A 1 113 ? -17.199 -10.408 15.049 1.00 97.31 113 ASP A C 1
ATOM 879 O O . ASP A 1 113 ? -16.453 -9.432 14.970 1.00 97.31 113 ASP A O 1
ATOM 883 N N . SER A 1 114 ? -16.831 -11.509 15.715 1.00 97.69 114 SER A N 1
ATOM 884 C CA . SER A 1 114 ? -15.572 -11.604 16.471 1.00 97.69 114 SER A CA 1
ATOM 885 C C . SER A 1 114 ? -14.327 -11.293 15.637 1.00 97.69 114 SER A C 1
ATOM 887 O O . SER A 1 114 ? -13.365 -10.762 16.183 1.00 97.69 114 SER A O 1
ATOM 889 N N . GLN A 1 115 ? -14.317 -11.676 14.356 1.00 97.62 115 GLN A N 1
ATOM 890 C CA . GLN A 1 115 ? -13.163 -11.461 13.482 1.00 97.62 115 GLN A CA 1
ATOM 891 C C . GLN A 1 115 ? -13.103 -10.004 13.027 1.00 97.62 115 GLN A C 1
ATOM 893 O O . GLN A 1 115 ? -12.037 -9.405 13.088 1.00 97.62 115 GLN A O 1
ATOM 898 N N . THR A 1 116 ? -14.250 -9.423 12.672 1.00 97.88 116 THR A N 1
ATOM 899 C CA . THR A 1 116 ? -14.370 -8.011 12.283 1.00 97.88 116 THR A CA 1
ATOM 900 C C . THR A 1 116 ? -13.922 -7.080 13.403 1.00 97.88 116 THR A C 1
ATOM 902 O O . THR A 1 116 ? -13.088 -6.211 13.180 1.00 97.88 116 THR A O 1
ATOM 905 N N . VAL A 1 117 ? -14.406 -7.307 14.628 1.00 98.00 117 VAL A N 1
ATOM 906 C CA . VAL A 1 117 ? -14.008 -6.520 15.806 1.00 98.00 117 VAL A CA 1
ATOM 907 C C . VAL A 1 117 ? -12.512 -6.652 16.078 1.00 98.00 117 VAL A C 1
ATOM 909 O O . VAL A 1 117 ? -11.839 -5.651 16.301 1.00 98.00 117 VAL A O 1
ATOM 912 N N . LYS A 1 118 ? -11.970 -7.877 16.006 1.00 96.56 118 LYS A N 1
ATOM 913 C CA . LYS A 1 118 ? -10.536 -8.109 16.206 1.00 96.56 118 LYS A CA 1
ATOM 914 C C . LYS A 1 118 ? -9.693 -7.345 15.182 1.00 96.56 118 LYS A C 1
ATOM 916 O O . LYS A 1 118 ? -8.685 -6.774 15.576 1.00 96.56 118 LYS A O 1
ATOM 921 N N . GLU A 1 119 ? -10.100 -7.342 13.913 1.00 96.81 119 GLU A N 1
ATOM 922 C CA . GLU A 1 119 ? -9.404 -6.623 12.841 1.00 96.81 119 GLU A CA 1
ATOM 923 C C . GLU A 1 119 ? -9.466 -5.102 13.041 1.00 96.81 119 GLU A C 1
ATOM 925 O O . GLU A 1 119 ? -8.434 -4.439 13.013 1.00 96.81 119 GLU A O 1
ATOM 930 N N . MET A 1 120 ? -10.651 -4.557 13.343 1.00 97.12 120 MET A N 1
ATOM 931 C CA . MET A 1 120 ? -10.853 -3.115 13.552 1.00 97.12 120 MET A CA 1
ATOM 932 C C . MET A 1 120 ? -10.064 -2.551 14.740 1.00 97.12 120 MET A C 1
ATOM 934 O O . MET A 1 120 ? -9.683 -1.382 14.721 1.00 97.12 120 MET A O 1
ATOM 938 N N . MET A 1 121 ? -9.808 -3.379 15.755 1.00 95.94 121 MET A N 1
ATOM 939 C CA . MET A 1 121 ? -9.021 -3.026 16.940 1.00 95.94 121 MET A CA 1
ATOM 940 C C . MET A 1 121 ? -7.502 -3.140 16.733 1.00 95.94 121 MET A C 1
ATOM 942 O O . MET A 1 121 ? -6.738 -2.819 17.650 1.00 95.94 121 MET A O 1
ATOM 946 N N . MET A 1 122 ? -7.029 -3.645 15.587 1.00 95.56 122 MET A N 1
ATOM 947 C CA . MET A 1 122 ? -5.590 -3.730 15.339 1.00 95.56 122 MET A CA 1
ATOM 948 C C . MET A 1 122 ? -4.997 -2.351 15.026 1.00 95.56 122 MET A C 1
ATOM 950 O O . MET A 1 122 ? -5.617 -1.577 14.292 1.00 95.56 122 MET A O 1
ATOM 954 N N . PRO A 1 123 ? -3.784 -2.052 15.534 1.00 96.25 123 PRO A N 1
ATOM 955 C CA . PRO A 1 123 ? -3.058 -0.859 15.129 1.00 96.25 123 PRO A CA 1
ATOM 956 C C . PRO A 1 123 ? -2.812 -0.842 13.618 1.00 96.25 123 PRO A C 1
ATOM 958 O O . PRO A 1 123 ? -2.545 -1.882 13.001 1.00 96.25 123 PRO A O 1
ATOM 961 N N . ARG A 1 124 ? -2.929 0.339 13.016 1.00 97.75 124 ARG A N 1
ATOM 962 C CA . ARG A 1 124 ? -2.943 0.520 11.563 1.00 97.75 124 ARG A CA 1
ATOM 963 C C . ARG A 1 124 ? -2.432 1.888 11.128 1.00 97.75 124 ARG A C 1
ATOM 965 O O . ARG A 1 124 ? -2.323 2.805 11.938 1.00 97.75 124 ARG A O 1
ATOM 972 N N . CYS A 1 125 ? -2.170 2.017 9.833 1.00 98.44 125 CYS A N 1
ATOM 973 C CA . CYS A 1 125 ? -1.966 3.299 9.167 1.00 98.44 125 CYS A CA 1
ATOM 974 C C . CYS A 1 125 ? -3.231 4.180 9.244 1.00 98.44 125 CYS A C 1
ATOM 976 O O . CYS A 1 125 ? -4.363 3.679 9.203 1.00 98.44 125 CYS A O 1
ATOM 978 N N . GLY A 1 126 ? -3.018 5.493 9.348 1.00 97.81 126 GLY A N 1
ATOM 979 C CA . GLY A 1 126 ? -4.034 6.544 9.393 1.00 97.81 126 GLY A CA 1
ATOM 980 C C . GLY A 1 126 ? -4.557 7.000 8.031 1.00 97.81 126 GLY A C 1
ATOM 981 O O . GLY A 1 126 ? -5.550 7.725 7.983 1.00 97.81 126 GLY A O 1
ATOM 982 N N . VAL A 1 127 ? -3.932 6.582 6.927 1.00 97.19 127 VAL A N 1
ATOM 983 C CA . VAL A 1 127 ? -4.413 6.879 5.571 1.00 97.19 127 VAL A CA 1
ATOM 984 C C . VAL A 1 127 ? -5.759 6.165 5.333 1.00 97.19 127 VAL A C 1
ATOM 986 O O . VAL A 1 127 ? -5.903 4.992 5.689 1.00 97.19 127 VAL A O 1
ATOM 989 N N . PRO A 1 128 ? -6.779 6.827 4.749 1.00 95.25 128 PRO A N 1
ATOM 990 C CA . PRO A 1 128 ? -8.056 6.177 4.457 1.00 95.25 128 PRO A CA 1
ATOM 991 C C . PRO A 1 128 ? -7.910 5.023 3.458 1.00 95.25 128 PRO A C 1
ATOM 993 O O . PRO A 1 128 ? -7.202 5.146 2.464 1.00 95.25 128 PRO A O 1
ATOM 996 N N . ASP A 1 129 ? -8.655 3.932 3.650 1.00 93.94 129 ASP A N 1
ATOM 997 C CA . ASP A 1 129 ? -8.665 2.802 2.704 1.00 93.94 129 ASP A CA 1
ATOM 998 C C . ASP A 1 129 ? -9.412 3.155 1.408 1.00 93.94 129 ASP A C 1
ATOM 1000 O O . ASP A 1 129 ? -9.099 2.672 0.313 1.00 93.94 129 ASP A O 1
ATOM 1004 N N . ILE A 1 130 ? -10.438 3.997 1.541 1.00 89.25 130 ILE A N 1
ATOM 1005 C CA . ILE A 1 130 ? -11.322 4.437 0.465 1.00 89.25 130 ILE A CA 1
ATOM 1006 C C . ILE A 1 130 ? -11.365 5.963 0.487 1.00 89.25 130 ILE A C 1
ATOM 1008 O O . ILE A 1 130 ? -11.663 6.582 1.498 1.00 89.25 130 ILE A O 1
ATOM 1012 N N . THR A 1 131 ? -11.111 6.596 -0.652 1.00 82.12 131 THR A N 1
ATOM 1013 C CA . THR A 1 131 ? -11.157 8.057 -0.780 1.00 82.12 131 THR A CA 1
ATOM 1014 C C . THR A 1 131 ? -12.312 8.444 -1.695 1.00 82.12 131 THR A C 1
ATOM 1016 O O . THR A 1 131 ? -12.343 8.093 -2.879 1.00 82.12 131 THR A O 1
ATOM 1019 N N . ASN A 1 132 ? -13.319 9.124 -1.135 1.00 67.19 132 ASN A N 1
ATOM 1020 C CA . ASN A 1 132 ? -14.521 9.592 -1.843 1.00 67.19 132 ASN A CA 1
ATOM 1021 C C . ASN A 1 132 ? -15.234 8.513 -2.691 1.00 67.19 132 ASN A C 1
ATOM 1023 O O . ASN A 1 132 ? -15.798 8.819 -3.738 1.00 67.19 132 ASN A O 1
ATOM 1027 N N . GLY A 1 133 ? -15.160 7.236 -2.293 1.00 64.75 133 GLY A N 1
ATOM 1028 C CA . GLY A 1 133 ? -15.720 6.109 -3.056 1.00 64.75 133 GLY A CA 1
ATOM 1029 C C . GLY A 1 133 ? -15.040 5.831 -4.407 1.00 64.75 133 GLY A C 1
ATOM 1030 O O . GLY A 1 133 ? -15.523 5.010 -5.185 1.00 64.75 133 GLY A O 1
ATOM 1031 N N . THR A 1 134 ? -13.930 6.509 -4.712 1.00 58.44 134 THR A N 1
ATOM 1032 C CA . THR A 1 134 ? -13.223 6.384 -5.996 1.00 58.44 134 THR A CA 1
ATOM 1033 C C . THR A 1 134 ? -12.181 5.265 -5.977 1.00 58.44 134 THR A C 1
ATOM 1035 O O . THR A 1 134 ? -12.042 4.533 -6.968 1.00 58.44 134 THR A O 1
ATOM 1038 N N . THR A 1 135 ? -11.517 5.079 -4.832 1.00 67.56 135 THR A N 1
ATOM 1039 C CA . THR A 1 135 ? -10.524 4.024 -4.597 1.00 67.56 135 THR A CA 1
ATOM 1040 C C . THR A 1 135 ? -11.133 2.821 -3.878 1.00 67.56 135 THR A C 1
ATOM 1042 O O . THR A 1 135 ? -12.155 2.915 -3.205 1.00 67.56 135 THR A O 1
ATOM 1045 N N . SER A 1 136 ? -10.505 1.660 -4.037 1.00 69.94 136 SER A N 1
ATOM 1046 C CA . SER A 1 136 ? -10.808 0.453 -3.271 1.00 69.94 136 SER A CA 1
ATOM 1047 C C . SER A 1 136 ? -9.521 -0.345 -3.116 1.00 69.94 136 SER A C 1
ATOM 1049 O O . SER A 1 136 ? -8.775 -0.477 -4.085 1.00 69.94 136 SER A O 1
ATOM 1051 N N . MET A 1 137 ? -9.309 -0.948 -1.943 1.00 75.31 137 MET A N 1
ATOM 1052 C CA . MET A 1 137 ? -8.228 -1.920 -1.723 1.00 75.31 137 MET A CA 1
ATOM 1053 C C . MET A 1 137 ? -8.351 -3.155 -2.634 1.00 75.31 137 MET A C 1
ATOM 1055 O O . MET A 1 137 ? -7.425 -3.949 -2.757 1.00 75.31 137 MET A O 1
ATOM 1059 N N . ARG A 1 138 ? -9.512 -3.342 -3.277 1.00 67.62 138 ARG A N 1
ATOM 1060 C CA . ARG A 1 138 ? -9.799 -4.415 -4.233 1.00 67.62 138 ARG A CA 1
ATOM 1061 C C . ARG A 1 138 ? -10.189 -3.834 -5.586 1.00 67.62 138 ARG A C 1
ATOM 1063 O O . ARG A 1 138 ? -11.292 -4.081 -6.080 1.00 67.62 138 ARG A O 1
ATOM 1070 N N . SER A 1 139 ? -9.282 -3.060 -6.178 1.00 53.66 139 SER A N 1
ATOM 1071 C CA . SER A 1 139 ? -9.496 -2.397 -7.471 1.00 53.66 139 SER A CA 1
ATOM 1072 C C . SER A 1 139 ? -9.975 -3.371 -8.564 1.00 53.66 139 SER A C 1
ATOM 1074 O O . SER A 1 139 ? -10.892 -3.050 -9.318 1.00 53.66 139 SER A O 1
ATOM 1076 N N . GLY A 1 140 ? -9.489 -4.620 -8.559 1.00 47.44 140 GLY A N 1
ATOM 1077 C CA . GLY A 1 140 ? -9.904 -5.661 -9.508 1.00 47.44 140 GLY A CA 1
ATOM 1078 C C . GLY A 1 140 ? -11.305 -6.276 -9.320 1.00 47.44 140 GLY A C 1
ATOM 1079 O O . GLY A 1 140 ? -11.663 -7.175 -10.072 1.00 47.44 140 GLY A O 1
ATOM 1080 N N . LYS A 1 141 ? -12.117 -5.839 -8.340 1.00 44.47 141 LYS A N 1
ATOM 1081 C CA . LYS A 1 141 ? -13.494 -6.346 -8.107 1.00 44.47 141 LYS A CA 1
ATOM 1082 C C . LYS A 1 141 ? -14.601 -5.322 -8.386 1.00 44.47 141 LYS A C 1
ATOM 1084 O O . LYS A 1 141 ? -15.713 -5.467 -7.869 1.00 44.47 141 LYS A O 1
ATOM 1089 N N . LYS A 1 142 ? -14.348 -4.279 -9.184 1.00 39.78 142 LYS A N 1
ATOM 1090 C CA . LYS A 1 142 ? -15.439 -3.387 -9.604 1.00 39.78 142 LYS A CA 1
ATOM 1091 C C . LYS A 1 142 ? -16.413 -4.152 -10.509 1.00 39.78 142 LYS A C 1
ATOM 1093 O O . LYS A 1 142 ? -16.044 -4.637 -11.573 1.00 39.78 142 LYS A O 1
ATOM 1098 N N . LYS A 1 143 ? -17.678 -4.234 -10.079 1.00 37.75 143 LYS A N 1
ATOM 1099 C CA . LYS A 1 143 ? -18.823 -4.616 -10.917 1.00 37.75 143 LYS A CA 1
ATOM 1100 C C . LYS A 1 143 ? -19.046 -3.519 -11.962 1.00 37.75 143 LYS A C 1
ATOM 1102 O O . LYS A 1 143 ? -19.879 -2.640 -11.761 1.00 37.75 143 LYS A O 1
ATOM 1107 N N . HIS A 1 144 ? -18.287 -3.540 -13.049 1.00 33.59 144 HIS A N 1
ATOM 1108 C CA . HIS A 1 144 ? -18.692 -2.834 -14.257 1.00 33.59 144 HIS A CA 1
ATOM 1109 C C . HIS A 1 144 ? -19.676 -3.720 -15.025 1.00 33.59 144 HIS A C 1
ATOM 1111 O O . HIS A 1 144 ? -19.540 -4.942 -15.055 1.00 33.59 144 HIS A O 1
ATOM 1117 N N . HIS A 1 145 ? -20.731 -3.100 -15.549 1.00 34.62 145 HIS A N 1
ATOM 1118 C CA . HIS A 1 145 ? -21.755 -3.764 -16.343 1.00 34.62 145 HIS A CA 1
ATOM 1119 C C . HIS A 1 145 ? -21.130 -4.603 -17.469 1.00 34.62 145 HIS A C 1
ATOM 1121 O O . HIS A 1 145 ? -20.199 -4.167 -18.137 1.00 34.62 145 HIS A O 1
ATOM 1127 N N . HIS A 1 146 ? -21.678 -5.806 -17.630 1.00 35.62 146 HIS A N 1
ATOM 1128 C CA . HIS A 1 146 ? -21.271 -6.871 -18.540 1.00 35.62 146 HIS A CA 1
ATOM 1129 C C . HIS A 1 146 ? -20.906 -6.412 -19.965 1.00 35.62 146 HIS A C 1
ATOM 1131 O O . HIS A 1 146 ? -21.779 -6.009 -20.731 1.00 35.62 146 HIS A O 1
ATOM 1137 N N . GLY A 1 147 ? -19.639 -6.600 -20.337 1.00 36.53 147 GLY A N 1
ATOM 1138 C CA . GLY A 1 147 ? -19.238 -7.149 -21.637 1.00 36.53 147 GLY A CA 1
ATOM 1139 C C . GLY A 1 147 ? -18.468 -8.453 -21.358 1.00 36.53 147 GLY A C 1
ATOM 1140 O O . GLY A 1 147 ? -17.788 -8.497 -20.333 1.00 36.53 147 GLY A O 1
ATOM 1141 N N . PRO A 1 148 ? -18.596 -9.534 -22.151 1.00 35.47 148 PRO A N 1
ATOM 1142 C CA . PRO A 1 148 ? -18.138 -10.866 -21.734 1.00 35.47 148 PRO A CA 1
ATOM 1143 C C . PRO A 1 148 ? -16.610 -11.057 -21.755 1.00 35.47 148 PRO A C 1
ATOM 1145 O O . PRO A 1 148 ? -16.139 -12.065 -21.247 1.00 35.47 148 PRO A O 1
ATOM 1148 N N . ASN A 1 149 ? -15.847 -10.097 -22.286 1.00 39.62 149 ASN A N 1
ATOM 1149 C CA . ASN A 1 149 ? -14.483 -10.320 -22.768 1.00 39.62 149 ASN A CA 1
ATOM 1150 C C . ASN A 1 149 ? -13.516 -9.256 -22.223 1.00 39.62 149 ASN A C 1
ATOM 1152 O O . ASN A 1 149 ? -13.172 -8.286 -22.893 1.00 39.62 149 ASN A O 1
ATOM 1156 N N . SER A 1 150 ? -13.118 -9.384 -20.957 1.00 34.94 150 SER A N 1
ATOM 1157 C CA . SER A 1 150 ? -12.042 -8.572 -20.385 1.00 34.94 150 SER A CA 1
ATOM 1158 C C . SER A 1 150 ? -11.168 -9.450 -19.502 1.00 34.94 150 SER A C 1
ATOM 1160 O O . SER A 1 150 ? -11.626 -9.988 -18.493 1.00 34.94 150 SER A O 1
ATOM 1162 N N . LEU A 1 151 ? -9.900 -9.593 -19.891 1.00 38.31 151 LEU A N 1
ATOM 1163 C CA . LEU A 1 151 ? -8.855 -10.192 -19.070 1.00 38.31 151 LEU A CA 1
ATOM 1164 C C . LEU A 1 151 ? -8.788 -9.476 -17.713 1.00 38.31 151 LEU A C 1
ATOM 1166 O O . LEU A 1 151 ? -8.313 -8.347 -17.600 1.00 38.31 151 LEU A O 1
ATOM 1170 N N . HIS A 1 152 ? -9.272 -10.142 -16.666 1.00 38.78 152 HIS A N 1
ATOM 1171 C CA . HIS A 1 152 ? -9.221 -9.639 -15.300 1.00 38.78 152 HIS A CA 1
ATOM 1172 C C . HIS A 1 152 ? -7.832 -9.879 -14.695 1.00 38.78 152 HIS A C 1
ATOM 1174 O O . HIS A 1 152 ? -7.619 -10.848 -13.967 1.00 38.78 152 HIS A O 1
ATOM 1180 N N . THR A 1 153 ? -6.885 -8.969 -14.919 1.00 39.72 153 THR A N 1
ATOM 1181 C CA . THR A 1 153 ? -5.750 -8.832 -13.998 1.00 39.72 153 THR A CA 1
ATOM 1182 C C . THR A 1 153 ? -6.269 -8.198 -12.706 1.00 39.72 153 THR A C 1
ATOM 1184 O O . THR A 1 153 ? -6.523 -6.998 -12.617 1.00 39.72 153 THR A O 1
ATOM 1187 N N . VAL A 1 154 ? -6.519 -9.022 -11.684 1.00 53.28 154 VAL A N 1
ATOM 1188 C CA . VAL A 1 154 ? -6.942 -8.532 -10.365 1.00 53.28 154 VAL A CA 1
ATOM 1189 C C . VAL A 1 154 ? -5.712 -7.957 -9.665 1.00 53.28 154 VAL A C 1
ATOM 1191 O O . VAL A 1 154 ? -5.039 -8.659 -8.918 1.00 53.28 154 VAL A O 1
ATOM 1194 N N . SER A 1 155 ? -5.393 -6.685 -9.907 1.00 61.44 155 SER A N 1
ATOM 1195 C CA . SER A 1 155 ? -4.426 -5.989 -9.058 1.00 61.44 155 SER A CA 1
ATOM 1196 C C . SER A 1 155 ? -4.989 -5.862 -7.638 1.00 61.44 155 SER A C 1
ATOM 1198 O O . SER A 1 155 ? -6.166 -5.518 -7.439 1.00 61.44 155 SER A O 1
ATOM 1200 N N . HIS A 1 156 ? -4.159 -6.194 -6.646 1.00 77.31 156 HIS A N 1
ATOM 1201 C CA . HIS A 1 156 ? -4.505 -6.080 -5.228 1.00 77.31 156 HIS A CA 1
ATOM 1202 C C . HIS A 1 156 ? -3.924 -4.819 -4.576 1.00 77.31 156 HIS A C 1
ATOM 1204 O O . HIS A 1 156 ? -4.412 -4.421 -3.514 1.00 77.31 156 HIS A O 1
ATOM 1210 N N . TYR A 1 157 ? -2.966 -4.169 -5.242 1.00 82.44 157 TYR A N 1
ATOM 1211 C CA . TYR A 1 157 ? -2.509 -2.815 -4.957 1.00 82.44 157 TYR A CA 1
ATOM 1212 C C . TYR A 1 157 ? -3.512 -1.763 -5.452 1.00 82.44 157 TYR A C 1
ATOM 1214 O O . TYR A 1 157 ? -4.356 -2.005 -6.322 1.00 82.44 157 TYR A O 1
ATOM 1222 N N . SER A 1 158 ? -3.408 -0.554 -4.906 1.00 86.62 158 SER A N 1
ATOM 1223 C CA . SER A 1 158 ? -4.227 0.585 -5.312 1.00 86.62 158 SER A CA 1
ATOM 1224 C C . SER A 1 158 ? -3.410 1.880 -5.328 1.00 86.62 158 SER A C 1
ATOM 1226 O O . SER A 1 158 ? -2.279 1.918 -4.843 1.00 86.62 158 SER A O 1
ATOM 1228 N N . PHE A 1 159 ? -3.975 2.949 -5.895 1.00 89.38 159 PHE A N 1
ATOM 1229 C CA . PHE A 1 159 ? -3.351 4.274 -5.968 1.00 89.38 159 PHE A CA 1
ATOM 1230 C C . PHE A 1 159 ? -4.284 5.348 -5.416 1.00 89.38 159 PHE A C 1
ATOM 1232 O O . PHE A 1 159 ? -5.507 5.183 -5.420 1.00 89.38 159 PHE A O 1
ATOM 1239 N N . PHE A 1 160 ? -3.711 6.470 -4.980 1.00 86.94 160 PHE A N 1
ATOM 1240 C CA . PHE A 1 160 ? -4.491 7.657 -4.628 1.00 86.94 160 PHE A CA 1
ATOM 1241 C C . PHE A 1 160 ? -5.281 8.177 -5.847 1.00 86.94 160 PHE A C 1
ATOM 1243 O O . PHE A 1 160 ? -4.836 7.994 -6.987 1.00 86.94 160 PHE A O 1
ATOM 1250 N N . PRO A 1 161 ? -6.425 8.864 -5.651 1.00 83.94 161 PRO A N 1
ATOM 1251 C CA . PRO A 1 161 ? -7.176 9.469 -6.749 1.00 83.94 161 PRO A CA 1
ATOM 1252 C C . PRO A 1 161 ? -6.291 10.365 -7.621 1.00 83.94 161 PRO A C 1
ATOM 1254 O O . PRO A 1 161 ? -5.570 11.220 -7.114 1.00 83.94 161 PRO A O 1
ATOM 1257 N N . GLY A 1 162 ? -6.349 10.169 -8.939 1.00 83.56 162 GLY A N 1
ATOM 1258 C CA . GLY A 1 162 ? -5.509 10.901 -9.895 1.00 83.56 162 GLY A CA 1
ATOM 1259 C C . GLY A 1 162 ? -4.089 10.349 -10.058 1.00 83.56 162 GLY A C 1
ATOM 1260 O O . GLY A 1 162 ? -3.312 10.936 -10.804 1.00 83.56 162 GLY A O 1
ATOM 1261 N N . HIS A 1 163 ? -3.765 9.234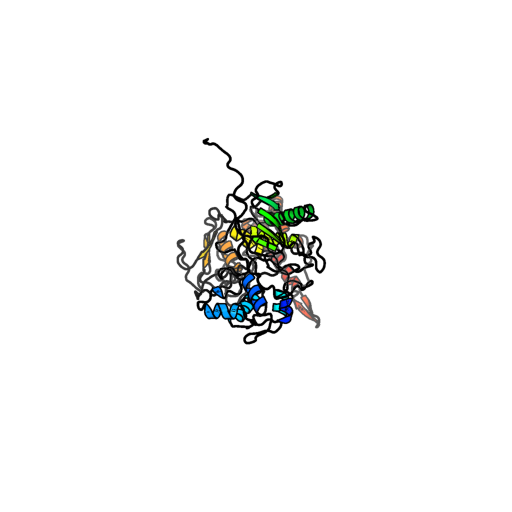 -9.394 1.00 88.06 163 HIS A N 1
ATOM 1262 C CA . HIS A 1 163 ? -2.480 8.527 -9.470 1.00 88.06 163 HIS A CA 1
ATOM 1263 C C . HIS A 1 163 ? -1.271 9.474 -9.318 1.00 88.06 163 HIS A C 1
ATOM 1265 O O . HIS A 1 163 ? -0.389 9.509 -10.184 1.00 88.06 163 HIS A O 1
ATOM 1271 N N . PRO A 1 164 ? -1.243 10.298 -8.251 1.00 91.12 164 PRO A N 1
ATOM 1272 C CA . PRO A 1 164 ? -0.169 11.247 -8.023 1.00 91.12 164 PRO A CA 1
ATOM 1273 C C . PRO A 1 164 ? 1.175 10.530 -7.924 1.00 91.12 164 PRO A C 1
ATOM 1275 O O . PRO A 1 164 ? 1.320 9.513 -7.247 1.00 91.12 164 PRO A O 1
ATOM 1278 N N . ARG A 1 165 ? 2.170 11.116 -8.583 1.00 93.62 165 ARG A N 1
ATOM 1279 C CA . ARG A 1 165 ? 3.533 10.604 -8.642 1.00 93.62 165 ARG A CA 1
ATOM 1280 C C . ARG A 1 165 ? 4.532 11.744 -8.547 1.00 93.62 165 ARG A C 1
ATOM 1282 O O . ARG A 1 165 ? 4.224 12.877 -8.929 1.00 93.62 165 ARG A O 1
ATOM 1289 N N . TRP A 1 166 ? 5.738 11.450 -8.076 1.00 95.44 166 TRP A N 1
ATOM 1290 C CA . TRP A 1 166 ? 6.845 12.390 -8.229 1.00 95.44 166 TRP A CA 1
ATOM 1291 C C . TRP A 1 166 ? 7.098 12.660 -9.723 1.00 95.44 166 TRP A C 1
ATOM 1293 O O . TRP A 1 166 ? 6.937 11.748 -10.543 1.00 95.44 166 TRP A O 1
ATOM 1303 N N . PRO A 1 167 ? 7.463 13.896 -10.114 1.00 92.56 167 PRO A N 1
ATOM 1304 C CA . PRO A 1 167 ? 7.759 14.212 -11.508 1.00 92.56 167 PRO A CA 1
ATOM 1305 C C . PRO A 1 167 ? 8.823 13.273 -12.082 1.00 92.56 167 PRO A C 1
ATOM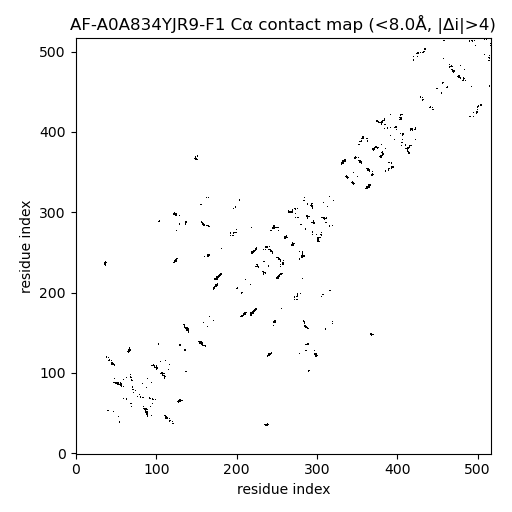 1307 O O . PRO A 1 167 ? 9.786 12.947 -11.395 1.00 92.56 167 PRO A O 1
ATOM 1310 N N . ALA A 1 168 ? 8.708 12.899 -13.359 1.00 87.69 168 ALA A N 1
ATOM 1311 C CA . ALA A 1 168 ? 9.654 11.975 -14.001 1.00 87.69 168 ALA A CA 1
ATOM 1312 C C . ALA A 1 168 ? 11.117 12.466 -13.951 1.00 87.69 168 ALA A C 1
ATOM 1314 O O . ALA A 1 168 ? 12.045 11.669 -13.891 1.00 87.69 168 ALA A O 1
ATOM 1315 N N . SER A 1 169 ? 11.333 13.785 -13.919 1.00 89.56 169 SER A N 1
ATOM 1316 C CA . SER A 1 169 ? 12.657 14.399 -13.766 1.00 89.56 169 SER A CA 1
ATOM 1317 C C . SER A 1 169 ? 13.202 14.368 -12.332 1.00 89.56 169 SER A C 1
ATOM 1319 O O . SER A 1 169 ? 14.327 14.802 -12.095 1.00 89.56 169 SER A O 1
ATOM 1321 N N . LYS A 1 170 ? 12.403 13.938 -11.351 1.00 92.69 170 LYS A N 1
ATOM 1322 C CA . LYS A 1 170 ? 12.691 14.033 -9.919 1.00 92.69 170 LYS A CA 1
ATOM 1323 C C . LYS A 1 170 ? 12.876 12.641 -9.323 1.00 92.69 170 LYS A C 1
ATOM 1325 O O . LYS A 1 170 ? 12.059 12.164 -8.553 1.00 92.69 170 LYS A O 1
ATOM 1330 N N . THR A 1 171 ? 13.989 12.012 -9.681 1.00 93.38 171 THR A N 1
ATOM 1331 C CA . THR A 1 171 ? 14.365 10.657 -9.241 1.00 93.38 171 THR A CA 1
ATOM 1332 C C . THR A 1 171 ? 15.252 10.662 -7.991 1.00 93.38 171 THR A C 1
ATOM 1334 O O . THR A 1 171 ? 15.434 9.640 -7.338 1.00 93.38 171 THR A O 1
ATOM 1337 N N . HIS A 1 172 ? 15.799 11.821 -7.625 1.00 97.31 172 HIS A N 1
ATOM 1338 C CA . HIS A 1 172 ? 16.577 12.013 -6.407 1.00 97.31 172 HIS A CA 1
ATOM 1339 C C . HIS A 1 172 ? 15.754 12.797 -5.379 1.00 97.31 172 HIS A C 1
ATOM 1341 O O . HIS A 1 172 ? 15.572 14.014 -5.520 1.00 97.31 172 HIS A O 1
ATOM 1347 N N . LEU A 1 173 ? 15.230 12.090 -4.378 1.00 98.00 173 LEU A N 1
ATOM 1348 C CA . LEU A 1 173 ? 14.372 12.632 -3.329 1.00 98.00 173 LEU A CA 1
ATOM 1349 C C . LEU A 1 173 ? 15.187 12.892 -2.061 1.00 98.00 173 LEU A C 1
ATOM 1351 O O . LEU A 1 173 ? 15.853 12.015 -1.516 1.00 98.00 173 LEU A O 1
ATOM 1355 N N . THR A 1 174 ? 15.126 14.122 -1.579 1.00 97.81 174 THR A N 1
ATOM 1356 C CA . THR A 1 174 ? 15.778 14.534 -0.337 1.00 97.81 174 THR A CA 1
ATOM 1357 C C . THR A 1 174 ? 14.800 14.448 0.823 1.00 97.81 174 THR A C 1
ATOM 1359 O O . THR A 1 174 ? 13.624 14.770 0.659 1.00 97.81 174 THR A O 1
ATOM 1362 N N . TYR A 1 175 ? 15.265 14.044 2.004 1.00 97.75 175 TYR A N 1
ATOM 1363 C CA . TYR A 1 175 ? 14.428 13.989 3.201 1.00 97.75 175 TYR A CA 1
ATOM 1364 C C . TYR A 1 175 ? 15.090 14.648 4.411 1.00 97.75 175 TYR A C 1
ATOM 1366 O O . TYR A 1 175 ? 16.315 14.757 4.491 1.00 97.75 175 TYR A O 1
ATOM 1374 N N . ARG A 1 176 ? 14.273 15.101 5.364 1.00 95.94 176 ARG A N 1
ATOM 1375 C CA . ARG A 1 176 ? 14.724 15.678 6.638 1.00 95.94 176 ARG A CA 1
ATOM 1376 C C . ARG A 1 176 ? 13.845 15.231 7.801 1.00 95.94 176 ARG A C 1
ATOM 1378 O O . ARG A 1 176 ? 12.690 14.863 7.602 1.00 95.94 176 ARG A O 1
ATOM 1385 N N . PHE A 1 177 ? 14.379 15.348 9.015 1.00 94.94 177 PHE A N 1
ATOM 1386 C CA . PHE A 1 177 ? 13.645 15.057 10.244 1.00 94.94 177 PHE A CA 1
ATOM 1387 C C . PHE A 1 177 ? 13.172 16.333 10.936 1.00 94.94 177 PHE A C 1
ATOM 1389 O O . PHE A 1 177 ? 13.974 17.228 11.211 1.00 94.94 177 PHE A O 1
ATOM 1396 N N . HIS A 1 178 ? 11.882 16.400 11.250 1.00 92.88 178 HIS A N 1
ATOM 1397 C CA . HIS A 1 178 ? 11.276 17.509 11.978 1.00 92.88 178 HIS A CA 1
ATOM 1398 C C . HIS A 1 178 ? 10.114 16.983 12.820 1.00 92.88 178 HIS A C 1
ATOM 1400 O O . HIS A 1 178 ? 9.126 16.513 12.283 1.00 92.88 178 HIS A O 1
ATOM 1406 N N . SER A 1 179 ? 10.248 17.021 14.145 1.00 94.69 179 SER A N 1
ATOM 1407 C CA . SER A 1 179 ? 9.234 16.524 15.086 1.00 94.69 179 SER A CA 1
ATOM 1408 C C . SER A 1 179 ? 8.682 17.679 15.915 1.00 94.69 179 SER A C 1
ATOM 1410 O O . SER A 1 179 ? 9.449 18.556 16.318 1.00 94.69 179 SER A O 1
ATOM 1412 N N . SER A 1 180 ? 7.379 17.671 16.218 1.00 93.94 180 SER A N 1
ATOM 1413 C CA . SER A 1 180 ? 6.797 18.643 17.163 1.00 93.94 180 SER A CA 1
ATOM 1414 C C . SER A 1 180 ? 7.047 18.263 18.627 1.00 93.94 180 SER A C 1
ATOM 1416 O O . SER A 1 180 ? 6.835 19.076 19.527 1.00 93.94 180 SER A O 1
ATOM 1418 N N . VAL A 1 181 ? 7.535 17.043 18.869 1.00 94.00 181 VAL A N 1
ATOM 1419 C CA . VAL A 1 181 ? 7.913 16.532 20.188 1.00 94.00 181 VAL A CA 1
ATOM 1420 C C . VAL A 1 181 ? 9.407 16.229 20.276 1.00 94.00 181 VAL A C 1
ATOM 1422 O O . VAL A 1 181 ? 10.084 16.008 19.273 1.00 94.00 181 VAL A O 1
ATOM 1425 N N . GLN A 1 182 ? 9.928 16.193 21.503 1.00 90.06 182 GLN A N 1
ATOM 1426 C CA . GLN A 1 182 ? 11.298 15.750 21.756 1.00 90.06 182 GLN A CA 1
ATOM 1427 C C . GLN A 1 182 ? 11.407 14.238 21.545 1.00 90.06 182 GLN A C 1
ATOM 1429 O O . GLN A 1 182 ? 10.676 13.468 22.166 1.00 90.06 182 GLN A O 1
ATOM 1434 N N . ILE A 1 183 ? 12.348 13.826 20.698 1.00 86.94 183 ILE A N 1
ATOM 1435 C CA . ILE A 1 183 ? 12.643 12.420 20.416 1.00 86.94 183 ILE A CA 1
ATOM 1436 C C . ILE A 1 183 ? 13.947 12.018 21.104 1.00 86.94 183 ILE A C 1
ATOM 1438 O O . ILE A 1 183 ? 14.939 12.743 21.067 1.00 86.94 183 ILE A O 1
ATOM 1442 N N . THR A 1 184 ? 13.959 10.855 21.749 1.00 73.06 184 THR A N 1
ATOM 1443 C CA . THR A 1 184 ? 15.099 10.403 22.564 1.00 73.06 184 THR A CA 1
ATOM 1444 C C . THR A 1 184 ? 16.209 9.740 21.747 1.00 73.06 184 THR A C 1
ATOM 1446 O O . THR A 1 184 ? 17.332 9.637 22.233 1.00 73.06 184 THR A O 1
ATOM 1449 N N . SER A 1 185 ? 15.939 9.305 20.509 1.00 85.75 185 SER A N 1
ATOM 1450 C CA . SER A 1 185 ? 16.928 8.608 19.675 1.00 85.75 185 SER A CA 1
ATOM 1451 C C . SER A 1 185 ? 16.797 8.938 18.183 1.00 85.75 185 SER A C 1
ATOM 1453 O O . SER A 1 185 ? 16.382 8.109 17.372 1.00 85.75 185 SER A O 1
ATOM 1455 N N . ILE A 1 186 ? 17.184 10.162 17.805 1.00 89.56 186 ILE A N 1
ATOM 1456 C CA . ILE A 1 186 ? 17.218 10.587 16.394 1.00 89.56 186 ILE A CA 1
ATOM 1457 C C . ILE A 1 186 ? 18.098 9.670 15.529 1.00 89.56 186 ILE A C 1
ATOM 1459 O O . ILE A 1 186 ? 17.752 9.407 14.384 1.00 89.56 186 ILE A O 1
ATOM 1463 N N . ASP A 1 187 ? 19.190 9.123 16.066 1.00 92.38 187 ASP A N 1
ATOM 1464 C CA . ASP A 1 187 ? 20.081 8.239 15.302 1.00 92.38 187 ASP A CA 1
ATOM 1465 C C . ASP A 1 187 ? 19.425 6.891 14.973 1.00 92.38 187 ASP A C 1
ATOM 1467 O O . ASP A 1 187 ? 19.616 6.361 13.877 1.00 92.38 187 ASP A O 1
ATOM 1471 N N . THR A 1 188 ? 18.575 6.377 15.870 1.00 93.38 188 THR A N 1
ATOM 1472 C CA . THR A 1 188 ? 17.742 5.202 15.577 1.00 93.38 188 THR A CA 1
ATOM 1473 C C . THR A 1 188 ? 16.767 5.513 14.445 1.00 93.38 188 THR A C 1
ATOM 1475 O O . THR A 1 188 ? 16.676 4.741 13.493 1.00 93.38 188 THR A O 1
ATOM 1478 N N . LEU A 1 189 ? 16.088 6.665 14.502 1.00 94.19 189 LEU A N 1
ATOM 1479 C CA . LEU A 1 189 ? 15.156 7.089 13.454 1.00 94.19 189 LEU A CA 1
ATOM 1480 C C . LEU A 1 189 ? 15.855 7.256 12.093 1.00 94.19 189 LEU A C 1
ATOM 1482 O O . LEU A 1 189 ? 15.340 6.780 11.081 1.00 94.19 189 LEU A O 1
ATOM 1486 N N . ARG A 1 190 ? 17.049 7.866 12.074 1.00 95.75 190 ARG A N 1
ATOM 1487 C CA . ARG A 1 190 ? 17.896 7.994 10.876 1.00 95.75 190 ARG A CA 1
ATOM 1488 C C . ARG A 1 190 ? 18.229 6.638 10.270 1.00 95.75 190 ARG A C 1
ATOM 1490 O O . ARG A 1 190 ? 18.032 6.446 9.072 1.00 95.75 190 ARG A O 1
ATOM 1497 N N . SER A 1 191 ? 18.704 5.699 11.092 1.00 96.50 191 SER A N 1
ATOM 1498 C CA . SER A 1 191 ? 19.048 4.345 10.642 1.00 96.50 191 SER A CA 1
ATOM 1499 C C . SER A 1 191 ? 17.833 3.628 10.057 1.00 96.50 191 SER A C 1
ATOM 1501 O O . SER A 1 191 ? 17.916 3.080 8.961 1.00 96.50 191 SER A O 1
ATOM 1503 N N . VAL A 1 192 ? 16.699 3.674 10.759 1.00 97.00 192 VAL A N 1
ATOM 1504 C CA . VAL A 1 192 ? 15.453 3.029 10.334 1.00 97.00 192 VAL A CA 1
ATOM 1505 C C . VAL A 1 192 ? 14.951 3.594 9.006 1.00 97.00 192 VAL A C 1
ATOM 1507 O O . VAL A 1 192 ? 14.689 2.832 8.078 1.00 97.00 192 VAL A O 1
ATOM 1510 N N . CYS A 1 193 ? 14.854 4.919 8.880 1.00 97.75 193 CYS A N 1
ATOM 1511 C CA . CYS A 1 193 ? 14.358 5.531 7.647 1.00 97.75 193 CYS A CA 1
ATOM 1512 C C . CYS A 1 193 ? 15.323 5.301 6.480 1.00 97.75 193 CYS A C 1
ATOM 1514 O O . CYS A 1 193 ? 14.874 5.021 5.374 1.00 97.75 193 CYS A O 1
ATOM 1516 N N . SER A 1 194 ? 16.639 5.344 6.720 1.00 98.00 194 SER A N 1
ATOM 1517 C CA . SER A 1 194 ? 17.647 5.015 5.703 1.00 98.00 194 SER A CA 1
ATOM 1518 C C . SER A 1 194 ? 17.481 3.583 5.180 1.00 98.00 194 SER A C 1
ATOM 1520 O O . SER A 1 194 ? 17.460 3.362 3.969 1.00 98.00 194 SER A O 1
ATOM 1522 N N . GLN A 1 195 ? 17.271 2.608 6.072 1.00 98.38 195 GLN A N 1
ATOM 1523 C CA . GLN A 1 195 ? 17.002 1.220 5.684 1.00 98.38 195 GLN A CA 1
ATOM 1524 C C . GLN A 1 195 ? 15.684 1.080 4.919 1.00 98.38 195 GLN A C 1
ATOM 1526 O O . GLN A 1 195 ? 15.648 0.403 3.894 1.00 98.38 195 GLN A O 1
ATOM 1531 N N . ALA A 1 196 ? 14.620 1.744 5.370 1.00 98.50 196 ALA A N 1
ATOM 1532 C CA . ALA A 1 196 ? 13.323 1.693 4.707 1.00 98.50 196 ALA A CA 1
ATOM 1533 C C . ALA A 1 196 ? 13.367 2.308 3.295 1.0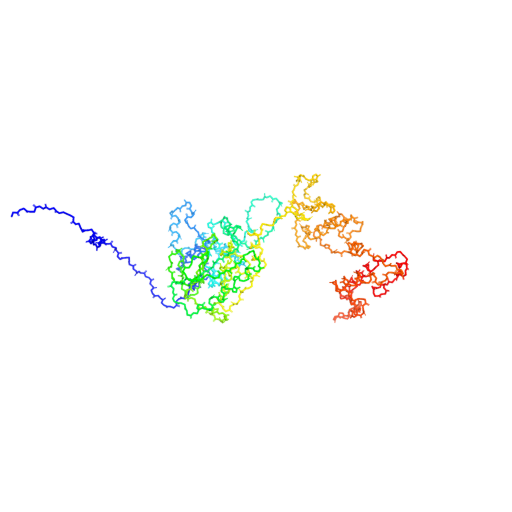0 98.50 196 ALA A C 1
ATOM 1535 O O . ALA A 1 196 ? 12.886 1.695 2.340 1.00 98.50 196 ALA A O 1
ATOM 1536 N N . PHE A 1 197 ? 14.032 3.455 3.125 1.00 98.62 197 PHE A N 1
ATOM 1537 C CA . PHE A 1 197 ? 14.289 4.046 1.810 1.00 98.62 197 PHE A CA 1
ATOM 1538 C C . PHE A 1 197 ? 15.144 3.143 0.921 1.00 98.62 197 PHE A C 1
ATOM 1540 O O . PHE A 1 197 ? 14.850 3.005 -0.265 1.00 98.62 197 PHE A O 1
ATOM 1547 N N . ALA A 1 198 ? 16.167 2.484 1.476 1.00 98.06 198 ALA A N 1
ATOM 1548 C CA . ALA A 1 198 ? 17.004 1.562 0.715 1.00 98.06 198 ALA A CA 1
ATOM 1549 C C . ALA A 1 198 ? 16.201 0.392 0.121 1.00 98.06 198 ALA A C 1
ATOM 1551 O O . ALA A 1 198 ? 16.515 -0.058 -0.978 1.00 98.06 198 ALA A O 1
ATOM 1552 N N . ARG A 1 199 ? 15.142 -0.079 0.794 1.00 98.06 199 ARG A N 1
ATOM 1553 C CA . ARG A 1 199 ? 14.264 -1.138 0.262 1.00 98.06 199 ARG A CA 1
ATOM 1554 C C . ARG A 1 199 ? 13.471 -0.671 -0.947 1.00 98.06 199 ARG A C 1
ATOM 1556 O O . ARG A 1 199 ? 13.452 -1.357 -1.962 1.00 98.06 199 ARG A O 1
ATOM 1563 N N . TRP A 1 200 ? 12.869 0.511 -0.868 1.00 98.06 200 TRP A N 1
ATOM 1564 C CA . TRP A 1 200 ? 12.157 1.087 -2.008 1.00 98.06 200 TRP A CA 1
ATOM 1565 C C . TRP A 1 200 ? 13.104 1.447 -3.158 1.00 98.06 200 TRP A C 1
ATOM 1567 O O . TRP A 1 200 ? 12.768 1.225 -4.318 1.00 98.06 200 TRP A O 1
ATOM 1577 N N . ALA A 1 201 ? 14.317 1.918 -2.865 1.00 96.44 201 ALA A N 1
ATOM 1578 C CA . ALA A 1 201 ? 15.333 2.201 -3.880 1.00 96.44 201 ALA A CA 1
ATOM 1579 C C . ALA A 1 201 ? 15.773 0.949 -4.664 1.00 96.44 201 ALA A C 1
ATOM 1581 O O . ALA A 1 201 ? 16.157 1.060 -5.821 1.00 96.44 201 ALA A O 1
ATOM 1582 N N . GLN A 1 202 ? 15.698 -0.252 -4.076 1.00 94.81 202 GLN A N 1
ATOM 1583 C CA . GLN A 1 202 ? 16.050 -1.501 -4.772 1.00 94.81 202 GLN A CA 1
ATOM 1584 C C . GLN A 1 202 ? 15.058 -1.895 -5.872 1.00 94.81 202 GLN A C 1
ATOM 1586 O O . GLN A 1 202 ? 15.408 -2.670 -6.758 1.00 94.81 202 GLN A O 1
ATOM 1591 N N . VAL A 1 203 ? 13.819 -1.404 -5.803 1.00 90.81 203 VAL A N 1
ATOM 1592 C CA . VAL A 1 203 ? 12.732 -1.795 -6.715 1.00 90.81 203 VAL A CA 1
ATOM 1593 C C . VAL A 1 203 ? 12.136 -0.607 -7.467 1.00 90.81 203 VAL A C 1
ATOM 1595 O O . VAL A 1 203 ? 11.074 -0.728 -8.071 1.00 90.81 203 VAL A O 1
ATOM 1598 N N . THR A 1 204 ? 12.803 0.547 -7.416 1.00 89.69 204 THR A N 1
ATOM 1599 C CA . THR A 1 204 ? 12.384 1.774 -8.095 1.00 89.69 204 THR A CA 1
ATOM 1600 C C . THR A 1 204 ? 13.585 2.501 -8.690 1.00 89.69 204 THR A C 1
ATOM 1602 O O . THR A 1 204 ? 14.736 2.201 -8.394 1.00 89.69 204 THR A O 1
ATOM 1605 N N . LEU A 1 205 ? 13.305 3.515 -9.504 1.00 90.19 205 LEU A N 1
ATOM 1606 C CA . LEU A 1 205 ? 14.299 4.448 -10.038 1.00 90.19 205 LEU A CA 1
ATOM 1607 C C . LEU A 1 205 ? 14.750 5.526 -9.031 1.00 90.19 205 LEU A C 1
ATOM 1609 O O . LEU A 1 205 ? 15.548 6.398 -9.383 1.00 90.19 205 LEU A O 1
ATOM 1613 N N . PHE A 1 206 ? 14.210 5.522 -7.807 1.00 96.06 206 PHE A N 1
ATOM 1614 C CA . PHE A 1 206 ? 14.470 6.571 -6.830 1.00 96.06 206 PHE A CA 1
ATOM 1615 C C . PHE A 1 206 ? 15.773 6.361 -6.063 1.00 96.06 206 PHE A C 1
ATOM 1617 O O . PHE A 1 206 ? 16.131 5.255 -5.668 1.00 96.06 206 PHE A O 1
ATOM 1624 N N . SER A 1 207 ? 16.439 7.472 -5.768 1.00 97.44 207 SER A N 1
ATOM 1625 C CA . SER A 1 207 ? 17.496 7.556 -4.762 1.00 97.44 207 SER A CA 1
ATOM 1626 C C . SER A 1 207 ? 17.081 8.531 -3.667 1.00 9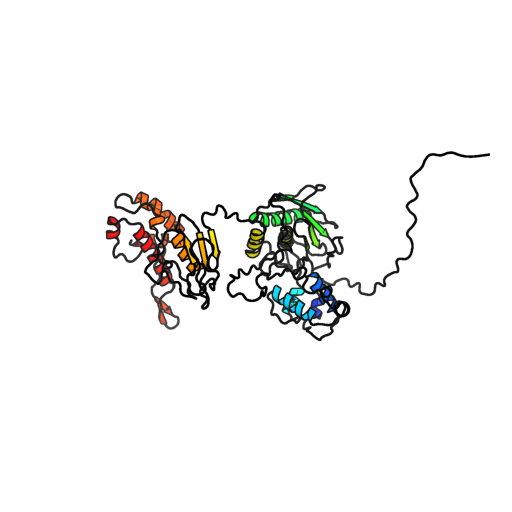7.44 207 SER A C 1
ATOM 1628 O O . SER A 1 207 ? 16.395 9.518 -3.939 1.00 97.44 207 SER A O 1
ATOM 1630 N N . PHE A 1 208 ? 17.503 8.251 -2.435 1.00 98.38 208 PHE A N 1
ATOM 1631 C CA . PHE A 1 208 ? 17.099 9.012 -1.256 1.00 98.38 208 PHE A CA 1
ATOM 1632 C C . PHE A 1 208 ? 18.315 9.554 -0.513 1.00 98.38 208 PHE A C 1
ATOM 1634 O O . PHE A 1 208 ? 19.303 8.839 -0.339 1.00 98.38 208 PHE A O 1
ATOM 1641 N N . GLN A 1 209 ? 18.241 10.804 -0.055 1.00 97.12 209 GLN A N 1
ATOM 1642 C CA . GLN A 1 209 ? 19.327 11.439 0.690 1.00 97.12 209 GLN A CA 1
ATOM 1643 C C . GLN A 1 209 ? 18.809 12.297 1.849 1.00 97.12 209 GLN A C 1
ATOM 1645 O O . GLN A 1 209 ? 18.013 13.213 1.646 1.00 97.12 209 GLN A O 1
ATOM 1650 N N . GLU A 1 210 ? 19.318 12.049 3.060 1.00 96.88 210 GLU A N 1
ATOM 1651 C CA . GLU A 1 210 ? 19.099 12.950 4.196 1.00 96.88 210 GLU A CA 1
ATOM 1652 C C . GLU A 1 210 ? 19.837 14.274 3.958 1.00 96.88 210 GLU A C 1
ATOM 1654 O O . GLU A 1 210 ? 21.036 14.287 3.661 1.00 96.88 210 GLU A O 1
ATOM 1659 N N . VAL A 1 211 ? 19.141 15.396 4.134 1.00 94.88 211 VAL A N 1
ATOM 1660 C CA . VAL A 1 211 ? 19.752 16.731 4.122 1.00 94.88 211 VAL A CA 1
ATOM 1661 C C . VAL A 1 211 ? 19.914 17.276 5.537 1.00 94.88 211 VAL A C 1
ATOM 1663 O O . VAL A 1 211 ? 19.120 17.008 6.437 1.00 94.88 211 VAL A O 1
ATOM 1666 N N . GLN A 1 212 ? 20.957 18.084 5.732 1.00 82.69 212 GLN A N 1
ATOM 1667 C CA . GLN A 1 212 ? 21.230 18.731 7.017 1.00 82.69 212 GLN A CA 1
ATOM 1668 C C . GLN A 1 212 ? 20.098 19.691 7.419 1.00 82.69 212 GLN A C 1
ATOM 1670 O O . GLN A 1 212 ? 19.472 20.328 6.564 1.00 82.69 212 GLN A O 1
ATOM 1675 N N . GLY A 1 213 ? 19.870 19.811 8.731 1.00 72.31 213 GLY A N 1
ATOM 1676 C CA . GLY A 1 213 ? 18.803 20.633 9.304 1.00 72.31 213 GLY A CA 1
ATOM 1677 C C . GLY A 1 213 ? 18.841 22.088 8.822 1.00 72.31 213 GLY A C 1
ATOM 1678 O O . GLY A 1 213 ? 19.900 22.711 8.785 1.00 72.31 213 GLY A O 1
ATOM 1679 N N . GLY A 1 214 ? 17.673 22.623 8.452 1.00 68.25 214 GLY A N 1
ATOM 1680 C CA . GLY A 1 214 ? 17.500 23.990 7.939 1.00 68.25 214 GLY A CA 1
ATOM 1681 C C . GLY A 1 214 ? 17.360 24.097 6.416 1.00 68.25 214 GLY A C 1
ATOM 1682 O O . GLY A 1 214 ? 16.828 25.095 5.935 1.00 68.25 214 GLY A O 1
ATOM 1683 N N . ASN A 1 215 ? 17.748 23.068 5.656 1.00 78.88 215 ASN A N 1
ATOM 1684 C CA . ASN A 1 215 ? 17.501 23.018 4.213 1.00 78.88 215 ASN A CA 1
ATOM 1685 C C . ASN A 1 215 ? 16.064 22.566 3.905 1.00 78.88 215 ASN A C 1
ATOM 1687 O O . ASN A 1 215 ? 15.449 21.817 4.674 1.00 78.88 215 ASN A O 1
ATOM 1691 N N . ALA A 1 216 ? 15.523 23.026 2.776 1.00 87.69 216 ALA A N 1
ATOM 1692 C CA . ALA A 1 216 ? 14.306 22.450 2.216 1.00 87.69 216 ALA A CA 1
ATOM 1693 C C . ALA A 1 216 ? 14.593 21.010 1.763 1.00 87.69 216 ALA A C 1
ATOM 1695 O O . ALA A 1 216 ? 15.671 20.733 1.238 1.00 87.69 216 ALA A O 1
ATOM 1696 N N . ALA A 1 217 ? 13.635 20.117 1.985 1.00 95.88 217 ALA A N 1
ATOM 1697 C CA . ALA A 1 217 ? 13.684 18.730 1.548 1.00 95.88 217 ALA A CA 1
ATOM 1698 C C . ALA A 1 217 ? 12.383 18.400 0.817 1.00 95.88 217 ALA A C 1
ATOM 1700 O O . ALA A 1 217 ? 11.364 19.050 1.058 1.00 95.88 217 ALA A O 1
ATOM 1701 N N . ASP A 1 218 ? 12.422 17.398 -0.056 1.00 97.56 218 ASP A N 1
ATOM 1702 C CA . ASP A 1 218 ? 11.222 16.901 -0.733 1.00 97.56 218 ASP A CA 1
ATOM 1703 C C . ASP A 1 218 ? 10.294 16.177 0.251 1.00 97.56 218 ASP A C 1
ATOM 1705 O O . ASP A 1 218 ? 9.080 16.231 0.098 1.00 97.56 218 ASP A O 1
ATOM 1709 N N . ILE A 1 219 ? 10.873 15.513 1.257 1.00 98.06 219 ILE A N 1
ATOM 1710 C CA . ILE A 1 219 ? 10.166 14.724 2.266 1.00 98.06 219 ILE A CA 1
ATOM 1711 C C . ILE A 1 219 ? 10.521 15.212 3.683 1.00 98.06 219 ILE A C 1
ATOM 1713 O O . ILE A 1 219 ? 11.688 15.406 4.026 1.00 98.06 219 ILE A O 1
ATOM 1717 N N . GLU A 1 220 ? 9.519 15.361 4.542 1.00 96.75 220 GLU A N 1
ATOM 1718 C CA . GLU A 1 220 ? 9.652 15.642 5.969 1.00 96.75 220 GLU A CA 1
ATOM 1719 C C . GLU A 1 220 ? 9.081 14.487 6.797 1.00 96.75 220 GLU A C 1
ATOM 1721 O O . GLU A 1 220 ? 7.945 14.062 6.582 1.00 96.75 220 GLU A O 1
ATOM 1726 N N . ILE A 1 221 ? 9.891 13.985 7.736 1.00 97.44 221 ILE A N 1
ATOM 1727 C CA . ILE A 1 221 ? 9.556 12.855 8.609 1.00 97.44 221 ILE A CA 1
ATOM 1728 C C . ILE A 1 221 ? 9.618 13.302 10.071 1.00 97.44 221 ILE A C 1
ATOM 1730 O O . ILE A 1 221 ? 10.617 13.890 10.500 1.00 97.44 221 ILE A O 1
ATOM 1734 N N . GLY A 1 222 ? 8.586 13.006 10.857 1.00 96.06 222 GLY A N 1
ATOM 1735 C CA . GLY A 1 222 ? 8.465 13.555 12.205 1.00 96.06 222 GLY A CA 1
ATOM 1736 C C . GLY A 1 222 ? 7.594 12.763 13.160 1.00 96.06 222 GLY A C 1
ATOM 1737 O O . GLY A 1 222 ? 6.690 12.059 12.738 1.00 96.06 222 GLY A O 1
ATOM 1738 N N . PHE A 1 223 ? 7.845 12.916 14.458 1.00 98.06 223 PHE A N 1
ATOM 1739 C CA . PHE A 1 223 ? 6.927 12.493 15.513 1.00 98.06 223 PHE A CA 1
ATOM 1740 C C . PHE A 1 223 ? 6.029 13.653 15.939 1.00 98.06 223 PHE A C 1
ATOM 1742 O O . PHE A 1 223 ? 6.518 14.762 16.201 1.00 98.06 223 PHE A O 1
ATOM 1749 N N . HIS A 1 224 ? 4.733 13.375 16.061 1.00 97.75 224 HIS A N 1
ATOM 1750 C CA . HIS A 1 224 ? 3.709 14.333 16.473 1.00 97.75 224 HIS A CA 1
ATOM 1751 C C . HIS A 1 224 ? 2.722 13.684 17.458 1.00 97.75 224 HIS A C 1
ATOM 1753 O O . HIS A 1 224 ? 2.773 12.481 17.677 1.00 97.75 224 HIS A O 1
ATOM 1759 N N . ARG A 1 225 ? 1.863 14.476 18.110 1.00 96.69 225 ARG A N 1
ATOM 1760 C CA . ARG A 1 225 ? 0.836 13.995 19.056 1.00 96.69 225 ARG A CA 1
ATOM 1761 C C . ARG A 1 225 ? -0.464 14.733 18.825 1.00 96.69 225 ARG A C 1
ATOM 1763 O O . ARG A 1 225 ? -0.415 15.941 18.596 1.00 96.69 225 ARG A O 1
ATOM 1770 N N . GLY A 1 226 ? -1.590 14.039 18.985 1.00 96.44 226 GLY A N 1
ATOM 1771 C CA . GLY A 1 226 ? -2.922 14.635 18.894 1.00 96.44 226 GLY A CA 1
ATOM 1772 C C . GLY A 1 226 ? -3.092 15.484 17.634 1.00 96.44 226 GLY A C 1
ATOM 1773 O O . GLY A 1 226 ? -2.576 15.136 16.572 1.00 96.44 226 GLY A O 1
ATOM 1774 N N . ASP A 1 227 ? -3.779 16.618 17.756 1.00 96.62 227 ASP A N 1
ATOM 1775 C CA . ASP A 1 227 ? -3.821 17.622 16.692 1.00 96.62 227 ASP A CA 1
ATOM 1776 C C . ASP A 1 227 ? -2.445 18.275 16.489 1.00 96.62 227 ASP A C 1
ATOM 1778 O O . ASP A 1 227 ? -1.877 18.892 17.395 1.00 96.62 227 ASP A O 1
ATOM 1782 N N . HIS A 1 228 ? -1.925 18.135 15.272 1.00 96.56 228 HIS A N 1
ATOM 1783 C CA . HIS A 1 228 ? -0.627 18.648 14.850 1.00 96.56 228 HIS A CA 1
ATOM 1784 C C . HIS A 1 228 ? -0.706 19.505 13.576 1.00 96.56 228 HIS A C 1
ATOM 1786 O O . HIS A 1 228 ? 0.306 19.724 12.907 1.00 96.56 228 HIS A O 1
ATOM 1792 N N . GLY A 1 229 ? -1.885 20.070 13.283 1.00 94.88 229 GLY A N 1
ATOM 1793 C CA . GLY A 1 229 ? -2.046 21.154 12.308 1.00 94.88 229 GLY A CA 1
ATOM 1794 C C . GLY A 1 229 ? -2.211 20.724 10.848 1.00 94.88 229 GLY A C 1
ATOM 1795 O O . GLY A 1 229 ? -2.112 21.570 9.958 1.00 94.88 229 GLY A O 1
ATOM 1796 N N . ASP A 1 230 ? -2.470 19.442 10.587 1.00 94.25 230 ASP A N 1
ATOM 1797 C CA . ASP A 1 230 ? -2.706 18.883 9.248 1.00 94.25 230 ASP A CA 1
ATOM 1798 C C . ASP A 1 230 ? -4.126 18.300 9.054 1.00 94.25 230 ASP A C 1
ATOM 1800 O O . ASP A 1 230 ? -4.431 17.744 7.998 1.00 94.25 230 ASP A O 1
ATOM 1804 N N . ASN A 1 231 ? -5.013 18.511 10.038 1.00 93.31 231 ASN A N 1
ATOM 1805 C CA . ASN A 1 231 ? -6.377 17.970 10.132 1.00 93.31 231 ASN A CA 1
ATOM 1806 C C . ASN A 1 231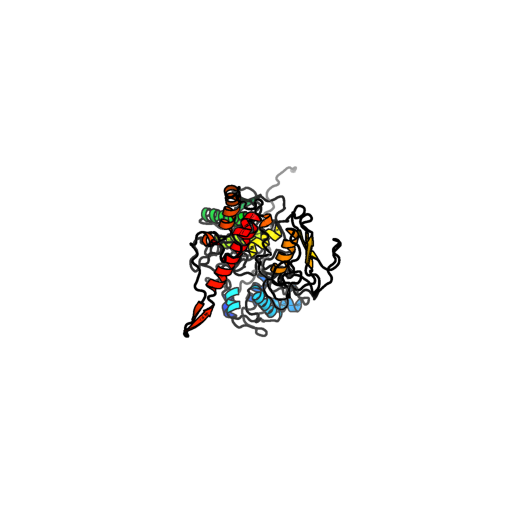 ? -6.463 16.434 10.222 1.00 93.31 231 ASN A C 1
ATOM 1808 O O . ASN A 1 231 ? -7.545 15.881 10.028 1.00 93.31 231 ASN A O 1
ATOM 1812 N N . ALA A 1 232 ? -5.365 15.751 10.548 1.00 94.69 232 ALA A N 1
ATOM 1813 C CA . ALA A 1 232 ? -5.334 14.318 10.814 1.00 94.69 232 ALA A CA 1
ATOM 1814 C C . ALA A 1 232 ? -4.819 14.059 12.246 1.00 94.69 232 ALA A C 1
ATOM 1816 O O . ALA A 1 232 ? -3.720 13.550 12.431 1.00 94.69 232 ALA A O 1
ATOM 1817 N N . PRO A 1 233 ? -5.571 14.435 13.299 1.00 96.62 233 PRO A N 1
ATOM 1818 C CA . PRO A 1 233 ? -5.098 14.278 14.670 1.00 96.62 233 PRO A CA 1
ATOM 1819 C C . PRO A 1 233 ? -4.865 12.802 15.032 1.00 96.62 233 PRO A C 1
ATOM 1821 O O . PRO A 1 233 ? -5.673 11.932 14.694 1.00 96.62 233 PRO A O 1
ATOM 1824 N N . PHE A 1 234 ? -3.787 12.540 15.771 1.00 97.69 234 PHE A N 1
ATOM 1825 C CA . PHE A 1 234 ? -3.506 11.222 16.340 1.00 97.69 234 PHE A CA 1
ATOM 1826 C C . PHE A 1 234 ? -4.413 10.900 17.536 1.00 97.69 234 PHE A C 1
ATOM 1828 O O . PHE A 1 234 ? -4.893 11.806 18.224 1.00 97.69 234 PHE A O 1
ATOM 1835 N N . ASP A 1 235 ? -4.666 9.608 17.764 1.00 95.69 235 ASP A N 1
ATOM 1836 C CA . ASP A 1 235 ? -5.649 9.092 18.726 1.00 95.69 235 ASP A CA 1
ATOM 1837 C C . ASP A 1 235 ? -5.038 8.547 20.029 1.00 95.69 235 ASP A C 1
ATOM 1839 O O . ASP A 1 235 ? -5.776 8.098 20.911 1.00 95.69 235 ASP A O 1
ATOM 1843 N N . GLY A 1 236 ? -3.723 8.694 20.213 1.00 93.38 236 GLY A N 1
ATOM 1844 C CA . GLY A 1 236 ? -3.022 8.279 21.422 1.00 93.38 236 GLY A CA 1
ATOM 1845 C C . GLY A 1 236 ? -2.466 6.860 21.288 1.00 93.38 236 GLY A C 1
ATOM 1846 O O . GLY A 1 236 ? -2.238 6.392 20.185 1.00 93.38 236 GLY A O 1
ATOM 1847 N N . PRO A 1 237 ? -2.203 6.148 22.397 1.00 92.81 237 PRO A N 1
ATOM 1848 C CA . PRO A 1 237 ? -1.573 4.837 22.313 1.00 92.81 237 PRO A CA 1
ATOM 1849 C C . PRO A 1 237 ? -2.449 3.810 21.586 1.00 92.81 237 PRO A C 1
ATOM 1851 O O . PRO A 1 237 ? -3.617 3.608 21.947 1.00 92.81 237 PRO A O 1
ATOM 1854 N N . ARG A 1 238 ? -1.820 3.050 20.684 1.00 88.44 238 ARG A N 1
ATOM 1855 C CA . ARG A 1 238 ? -2.435 2.105 19.744 1.00 88.44 238 ARG A CA 1
ATOM 1856 C C . ARG A 1 238 ? -3.306 2.820 18.711 1.00 88.44 238 ARG A C 1
ATOM 1858 O O . ARG A 1 238 ? -3.400 4.030 18.649 1.00 88.44 238 ARG A O 1
ATOM 1865 N N . GLY A 1 239 ? -4.029 2.045 17.908 1.00 94.69 239 GLY A N 1
ATOM 1866 C CA . GLY A 1 239 ? -4.928 2.612 16.915 1.00 94.69 239 GLY A CA 1
ATOM 1867 C C . GLY A 1 239 ? -4.164 3.141 15.708 1.00 94.69 239 GLY A C 1
ATOM 1868 O O . GLY A 1 239 ? -3.737 2.327 14.885 1.00 94.69 239 GLY A O 1
ATOM 1869 N N . THR A 1 240 ? -4.039 4.460 15.558 1.00 97.75 240 THR A N 1
ATOM 1870 C CA . THR A 1 240 ? -3.374 5.064 14.397 1.00 97.75 240 THR A CA 1
ATOM 1871 C C . THR A 1 240 ? -1.878 5.229 14.641 1.00 97.75 240 THR A C 1
ATOM 1873 O O . THR A 1 240 ? -1.446 6.147 15.319 1.00 97.75 240 THR A O 1
ATOM 1876 N N . LEU A 1 241 ? -1.070 4.389 13.995 1.00 98.06 241 LEU A N 1
ATOM 1877 C CA . LEU A 1 241 ? 0.381 4.363 14.200 1.00 98.06 241 LEU A CA 1
ATOM 1878 C C . LEU A 1 241 ? 1.105 5.567 13.578 1.00 98.06 241 LEU A C 1
ATOM 1880 O O . LEU A 1 241 ? 2.080 6.090 14.120 1.00 98.06 241 LEU A O 1
ATOM 1884 N N . ALA A 1 242 ? 0.692 5.933 12.369 1.00 98.62 242 ALA A N 1
ATOM 1885 C CA . ALA A 1 242 ? 1.330 6.932 11.526 1.00 98.62 242 ALA A CA 1
ATOM 1886 C C . ALA A 1 242 ? 0.408 7.291 10.357 1.00 98.62 242 ALA A C 1
ATOM 1888 O O . ALA A 1 242 ? -0.576 6.593 10.097 1.00 98.62 242 ALA A O 1
ATOM 1889 N N . HIS A 1 243 ? 0.748 8.352 9.632 1.00 98.62 243 HIS A N 1
ATOM 1890 C CA . HIS A 1 243 ? 0.205 8.612 8.303 1.00 98.62 243 HIS A CA 1
ATOM 1891 C C . HIS A 1 243 ? 1.212 9.335 7.416 1.00 98.62 243 HIS A C 1
ATOM 1893 O O . HIS A 1 243 ? 2.085 10.074 7.884 1.00 98.62 243 HIS A O 1
ATOM 1899 N N . ALA A 1 244 ? 1.027 9.186 6.111 1.00 98.25 244 ALA A N 1
ATOM 1900 C CA . ALA A 1 244 ? 1.762 9.916 5.100 1.00 98.25 244 ALA A CA 1
ATOM 1901 C C . ALA A 1 244 ? 0.846 10.440 3.993 1.00 98.25 244 ALA A C 1
ATOM 1903 O O . ALA A 1 244 ? -0.285 9.997 3.797 1.00 98.25 244 ALA A O 1
ATOM 1904 N N . TYR A 1 245 ? 1.358 11.419 3.257 1.00 96.44 245 TYR A N 1
ATOM 1905 C CA . TYR A 1 245 ? 0.642 12.065 2.166 1.00 96.44 245 TYR A CA 1
ATOM 1906 C C . TYR A 1 245 ? 1.200 11.629 0.817 1.00 96.44 245 TYR A C 1
ATOM 1908 O O . TYR A 1 245 ? 2.410 11.460 0.651 1.00 96.44 245 TYR A O 1
ATOM 1916 N N . SER A 1 246 ? 0.312 11.522 -0.171 1.00 94.25 246 SER A N 1
ATOM 1917 C CA . SER A 1 246 ? 0.691 11.204 -1.543 1.00 94.25 246 SER A CA 1
ATOM 1918 C C . SER A 1 246 ? 1.689 12.222 -2.123 1.00 94.25 246 SER A C 1
ATOM 1920 O O . SER A 1 246 ? 1.727 13.385 -1.690 1.00 94.25 246 SER A O 1
ATOM 1922 N N . PRO A 1 247 ? 2.450 11.854 -3.168 1.00 95.94 247 PRO A N 1
ATOM 1923 C CA . PRO A 1 247 ? 3.260 12.806 -3.909 1.00 95.94 247 PRO A CA 1
ATOM 1924 C C . PRO A 1 247 ? 2.448 14.032 -4.370 1.00 95.94 247 PRO A C 1
ATOM 1926 O O . PRO A 1 247 ? 1.269 13.929 -4.693 1.00 95.94 247 PRO A O 1
ATOM 1929 N N . THR A 1 248 ? 3.025 15.228 -4.426 1.00 95.94 248 THR A N 1
ATOM 1930 C CA . THR A 1 248 ? 4.394 15.601 -4.021 1.00 95.94 248 THR A CA 1
ATOM 1931 C C . THR A 1 248 ? 4.425 16.256 -2.636 1.00 95.94 248 THR A C 1
ATOM 1933 O O . THR A 1 248 ? 5.303 17.073 -2.376 1.00 95.94 248 THR A O 1
ATOM 1936 N N . ILE A 1 249 ? 3.436 15.985 -1.772 1.00 96.06 249 ILE A N 1
ATOM 1937 C CA . ILE A 1 249 ? 3.305 16.674 -0.474 1.00 96.06 249 ILE A CA 1
ATOM 1938 C C . ILE A 1 249 ? 4.484 16.337 0.441 1.00 96.06 249 ILE A C 1
ATOM 1940 O O . ILE A 1 249 ? 4.973 17.220 1.142 1.00 96.06 249 ILE A O 1
ATOM 1944 N N . GLY A 1 250 ? 4.939 15.080 0.417 1.00 95.62 250 GLY A N 1
ATOM 1945 C CA . GLY A 1 250 ? 6.182 14.682 1.070 1.00 95.62 250 GLY A CA 1
ATOM 1946 C C . GLY A 1 250 ? 6.141 14.788 2.593 1.00 95.62 250 GLY A C 1
ATOM 1947 O O . GLY A 1 250 ? 7.108 15.227 3.199 1.00 95.62 250 GLY A O 1
ATOM 1948 N N . LYS A 1 251 ? 5.027 14.430 3.234 1.00 97.69 251 LYS A N 1
ATOM 1949 C CA . LYS A 1 251 ? 4.905 14.447 4.699 1.00 97.69 251 LYS A CA 1
ATOM 1950 C C . LYS A 1 251 ? 4.618 13.055 5.228 1.00 97.69 251 LYS A C 1
ATOM 1952 O O . LYS A 1 251 ? 3.726 12.393 4.705 1.00 97.69 251 LYS A O 1
ATOM 1957 N N . PHE A 1 252 ? 5.361 12.654 6.252 1.00 97.94 252 PHE A N 1
ATOM 1958 C CA . PHE A 1 252 ? 5.202 11.401 6.981 1.00 97.94 252 PHE A CA 1
ATOM 1959 C C . PHE A 1 252 ? 5.312 11.686 8.483 1.00 97.94 252 PHE A C 1
ATOM 1961 O O . PHE A 1 252 ? 6.365 12.082 8.985 1.00 97.94 252 PHE A O 1
ATOM 1968 N N . HIS A 1 253 ? 4.213 11.473 9.201 1.00 98.62 253 HIS A N 1
ATOM 1969 C CA . HIS A 1 253 ? 4.121 11.661 10.639 1.00 98.62 253 HIS A CA 1
ATOM 1970 C C . HIS A 1 253 ? 3.946 10.317 11.358 1.00 98.62 253 HIS A C 1
ATOM 1972 O O . HIS A 1 253 ? 3.089 9.520 10.993 1.00 98.62 253 HIS A O 1
ATOM 1978 N N . TYR A 1 254 ? 4.734 10.090 12.404 1.00 98.44 254 TYR A N 1
ATOM 1979 C CA . TYR A 1 254 ? 4.530 9.035 13.394 1.00 98.44 254 TYR A CA 1
ATOM 1980 C C . TYR A 1 254 ? 3.737 9.575 14.582 1.00 98.44 254 TYR A C 1
ATOM 1982 O O . TYR A 1 254 ? 3.998 10.702 15.029 1.00 98.44 254 TYR A O 1
ATOM 1990 N N . ASP A 1 255 ? 2.871 8.745 15.163 1.00 98.00 255 ASP A N 1
ATOM 1991 C CA . ASP A 1 255 ? 2.289 9.046 16.467 1.00 98.00 255 ASP A CA 1
ATOM 1992 C C . ASP A 1 255 ? 3.330 8.830 17.575 1.00 98.00 255 ASP A C 1
ATOM 1994 O O . ASP A 1 255 ? 3.883 7.746 17.760 1.00 98.00 255 ASP A O 1
ATOM 1998 N N . ALA A 1 256 ? 3.633 9.877 18.336 1.00 96.75 256 ALA A N 1
ATOM 1999 C CA . ALA A 1 256 ? 4.577 9.807 19.440 1.00 96.75 256 ALA A CA 1
ATOM 2000 C C . ALA A 1 256 ? 4.004 9.166 20.714 1.00 96.75 256 ALA A C 1
ATOM 2002 O O . ALA A 1 256 ? 4.763 8.951 21.665 1.00 96.75 256 ALA A O 1
ATOM 2003 N N . ASP A 1 257 ? 2.696 8.913 20.778 1.00 95.62 257 ASP A N 1
ATOM 2004 C CA . ASP A 1 257 ? 2.049 8.191 21.877 1.00 95.62 257 ASP A CA 1
ATOM 2005 C C . ASP A 1 257 ? 2.237 6.664 21.799 1.00 95.62 257 ASP A C 1
ATOM 2007 O O . ASP A 1 257 ? 2.010 5.958 22.784 1.00 95.62 257 ASP A O 1
ATOM 2011 N N . GLU A 1 258 ? 2.736 6.155 20.674 1.00 95.31 258 GLU A N 1
ATOM 2012 C CA . GLU A 1 258 ? 2.960 4.728 20.462 1.00 95.31 258 GLU A CA 1
ATOM 2013 C C . GLU A 1 258 ? 4.243 4.188 21.112 1.00 95.31 258 GLU A C 1
ATOM 2015 O O . GLU A 1 258 ? 5.253 4.878 21.298 1.00 95.31 258 GLU A O 1
ATOM 2020 N N . SER A 1 259 ? 4.228 2.889 21.428 1.00 94.00 259 SER A N 1
ATOM 2021 C CA . SER A 1 259 ? 5.404 2.183 21.945 1.00 94.00 259 SER A CA 1
ATOM 2022 C C . SER A 1 259 ? 6.304 1.713 20.800 1.00 94.00 259 SER A C 1
ATOM 2024 O O . SER A 1 259 ? 6.129 0.619 20.270 1.00 94.00 259 SER A O 1
ATOM 2026 N N . TRP A 1 260 ? 7.274 2.537 20.406 1.00 95.06 260 TRP A N 1
ATOM 2027 C CA . TRP A 1 260 ? 8.175 2.251 19.282 1.00 95.06 260 TRP A CA 1
ATOM 2028 C C . TRP A 1 260 ? 9.406 1.426 19.661 1.00 95.06 260 TRP A C 1
ATOM 2030 O O . TRP A 1 260 ? 10.060 1.679 20.674 1.00 95.06 260 TRP A O 1
ATOM 2040 N N . GLY A 1 261 ? 9.802 0.503 18.783 1.00 93.94 261 GLY A N 1
ATOM 2041 C CA . GLY A 1 261 ? 11.069 -0.219 18.891 1.00 93.94 261 GLY A CA 1
ATOM 2042 C C . GLY A 1 261 ? 11.587 -0.751 17.556 1.00 93.94 261 GLY A C 1
ATOM 2043 O O . GLY A 1 261 ? 10.875 -0.777 16.559 1.00 93.94 261 GLY A O 1
ATOM 2044 N N . THR A 1 262 ? 12.849 -1.183 17.535 1.00 93.44 262 THR A N 1
ATOM 2045 C CA . THR A 1 262 ? 13.509 -1.807 16.366 1.00 93.44 262 THR A CA 1
ATOM 2046 C C . THR A 1 262 ? 13.737 -3.312 16.529 1.00 93.44 262 THR A C 1
ATOM 2048 O O . THR A 1 262 ? 14.246 -3.970 15.621 1.00 93.44 262 THR A O 1
ATOM 2051 N N . ASN A 1 263 ? 13.364 -3.864 17.683 1.00 89.00 263 ASN A N 1
ATOM 2052 C CA . ASN A 1 263 ? 13.321 -5.294 17.962 1.00 89.00 263 ASN A CA 1
ATOM 2053 C C . ASN A 1 263 ? 12.016 -5.578 18.723 1.00 89.00 263 ASN A C 1
ATOM 2055 O O . ASN A 1 263 ? 12.013 -5.555 19.958 1.00 89.00 263 ASN A O 1
ATOM 2059 N N . PRO A 1 264 ? 10.887 -5.693 18.007 1.00 80.81 264 PRO A N 1
ATOM 2060 C CA . PRO A 1 264 ? 9.568 -5.614 18.611 1.00 80.81 264 PRO A CA 1
ATOM 2061 C C . PRO A 1 264 ? 9.288 -6.851 19.475 1.00 80.81 264 PRO A C 1
ATOM 2063 O O . PRO A 1 264 ? 9.460 -7.993 19.055 1.00 80.81 264 PRO A O 1
ATOM 2066 N N . SER A 1 265 ? 8.838 -6.611 20.702 1.00 87.75 265 SER A N 1
ATOM 2067 C CA . SER A 1 265 ? 8.260 -7.598 21.616 1.00 87.75 265 SER A CA 1
ATOM 2068 C C . SER A 1 265 ? 6.741 -7.370 21.711 1.00 87.75 265 SER A C 1
ATOM 2070 O O . SER A 1 265 ? 6.243 -6.375 21.175 1.00 87.75 265 SER A O 1
ATOM 2072 N N . PRO A 1 266 ? 5.956 -8.261 22.349 1.00 88.25 266 PRO A N 1
ATOM 2073 C CA . PRO A 1 266 ? 4.521 -8.033 22.512 1.00 88.25 266 PRO A CA 1
ATOM 2074 C C . PRO A 1 266 ? 4.227 -6.651 23.116 1.00 88.25 266 PRO A C 1
ATOM 2076 O O . PRO A 1 266 ? 4.740 -6.318 24.181 1.00 88.25 266 PRO A O 1
ATOM 2079 N N . GLY A 1 267 ? 3.406 -5.855 22.425 1.00 87.12 267 GLY A N 1
ATOM 2080 C CA . GLY A 1 267 ? 3.064 -4.483 22.824 1.00 87.12 267 GLY A CA 1
ATOM 2081 C C . GLY A 1 267 ? 3.996 -3.385 22.296 1.00 87.12 267 GLY A C 1
ATOM 2082 O O . GLY A 1 267 ? 3.679 -2.217 22.480 1.00 87.12 267 GLY A O 1
ATOM 2083 N N . VAL A 1 268 ? 5.090 -3.734 21.608 1.00 94.19 268 VAL A N 1
ATOM 2084 C CA . VAL A 1 268 ? 5.991 -2.780 20.939 1.00 94.19 268 VAL A CA 1
ATOM 2085 C C . VAL A 1 268 ? 5.748 -2.809 19.430 1.00 94.19 268 VAL A C 1
ATOM 2087 O O . VAL A 1 268 ? 5.800 -3.870 18.804 1.00 94.19 268 VAL A O 1
ATOM 2090 N N . THR A 1 269 ? 5.496 -1.651 18.835 1.00 95.50 269 THR A N 1
ATOM 2091 C CA . THR A 1 269 ? 5.331 -1.462 17.392 1.00 95.50 269 THR A CA 1
ATOM 2092 C C . THR A 1 269 ? 6.693 -1.318 16.718 1.00 95.50 269 THR A C 1
ATOM 2094 O O . THR A 1 269 ? 7.564 -0.570 17.169 1.00 95.50 269 THR A O 1
ATOM 2097 N N . ASP A 1 270 ? 6.886 -2.053 15.623 1.00 97.12 270 ASP A N 1
ATOM 2098 C CA . ASP A 1 270 ? 8.129 -2.021 14.860 1.00 97.12 270 ASP A CA 1
ATOM 2099 C C . ASP A 1 270 ? 8.249 -0.734 14.037 1.00 97.12 270 ASP A C 1
ATOM 2101 O O . ASP A 1 270 ? 7.533 -0.541 13.053 1.00 97.12 270 ASP A O 1
ATOM 2105 N N . LEU A 1 271 ? 9.195 0.125 14.418 1.00 97.06 271 LEU A N 1
ATOM 2106 C CA . LEU A 1 271 ? 9.397 1.433 13.798 1.00 97.06 271 LEU A CA 1
ATOM 2107 C C . LEU A 1 271 ? 9.753 1.320 12.307 1.00 97.06 271 LEU A C 1
ATOM 2109 O O . LEU A 1 271 ? 9.266 2.105 11.500 1.00 97.06 271 LEU A O 1
ATOM 2113 N N . GLU A 1 272 ? 10.565 0.327 11.920 1.00 98.06 272 GLU A N 1
ATOM 2114 C CA . GLU A 1 272 ? 10.953 0.132 10.514 1.00 98.06 272 GLU A CA 1
ATOM 2115 C C . GLU A 1 272 ? 9.798 -0.394 9.663 1.00 98.06 272 GLU A C 1
ATOM 2117 O O . GLU A 1 272 ? 9.645 0.055 8.534 1.00 98.06 272 GLU A O 1
ATOM 2122 N N . SER A 1 273 ? 8.947 -1.282 10.183 1.00 98.19 273 SER A N 1
ATOM 2123 C CA . SER A 1 273 ? 7.774 -1.761 9.434 1.00 98.19 273 SER A CA 1
ATOM 2124 C C . SER A 1 273 ? 6.835 -0.613 9.058 1.00 98.19 273 SER A C 1
ATOM 2126 O O . SER A 1 273 ? 6.427 -0.508 7.902 1.00 98.19 273 SER A O 1
ATOM 2128 N N . VAL A 1 274 ? 6.554 0.288 10.007 1.00 98.50 274 VAL A N 1
ATOM 2129 C CA . VAL A 1 274 ? 5.756 1.493 9.734 1.00 98.50 274 VAL A CA 1
ATOM 2130 C C . VAL A 1 274 ? 6.490 2.416 8.759 1.00 98.50 274 VAL A C 1
ATOM 2132 O O . VAL A 1 274 ? 5.889 2.875 7.797 1.00 98.50 274 VAL A O 1
ATOM 2135 N N . ALA A 1 275 ? 7.805 2.610 8.914 1.00 98.69 275 ALA A N 1
ATOM 2136 C CA . ALA A 1 275 ? 8.593 3.403 7.968 1.00 98.69 275 ALA A CA 1
ATOM 2137 C C . ALA A 1 275 ? 8.476 2.900 6.521 1.00 98.69 275 ALA A C 1
ATOM 2139 O O . ALA A 1 275 ? 8.249 3.691 5.608 1.00 98.69 275 ALA A O 1
ATOM 2140 N N . VAL A 1 276 ? 8.627 1.588 6.299 1.00 98.75 276 VAL A N 1
ATOM 2141 C CA . VAL A 1 276 ? 8.542 1.003 4.952 1.00 98.75 276 VAL A CA 1
ATOM 2142 C C . VAL A 1 276 ? 7.134 1.191 4.379 1.00 98.75 276 VAL A C 1
ATOM 2144 O O . VAL A 1 276 ? 7.021 1.551 3.209 1.00 98.75 276 VAL A O 1
ATOM 2147 N N . HIS A 1 277 ? 6.086 1.014 5.188 1.00 98.81 277 HIS A N 1
ATOM 2148 C CA . HIS A 1 277 ? 4.694 1.236 4.783 1.00 98.81 277 HIS A CA 1
ATOM 2149 C C . HIS A 1 277 ? 4.437 2.688 4.356 1.00 98.81 277 HIS A C 1
ATOM 2151 O O . HIS A 1 277 ? 4.042 2.952 3.221 1.00 98.81 277 HIS A O 1
ATOM 2157 N N . GLU A 1 278 ? 4.727 3.650 5.231 1.00 98.81 278 GLU A N 1
ATOM 2158 C CA . GLU A 1 278 ? 4.428 5.065 4.988 1.00 98.81 278 GLU A CA 1
ATOM 2159 C C . GLU A 1 278 ? 5.258 5.649 3.834 1.00 98.81 278 GLU A C 1
ATOM 2161 O O . GLU A 1 278 ? 4.792 6.518 3.094 1.00 98.81 278 GLU A O 1
ATOM 2166 N N . ILE A 1 279 ? 6.470 5.132 3.590 1.00 98.75 279 ILE A N 1
ATOM 2167 C CA . ILE A 1 279 ? 7.240 5.497 2.393 1.00 98.75 279 ILE A CA 1
ATOM 2168 C C . ILE A 1 279 ? 6.540 5.031 1.108 1.00 98.75 279 ILE A C 1
ATOM 2170 O O . ILE A 1 279 ? 6.595 5.743 0.106 1.00 98.75 279 ILE A O 1
ATOM 2174 N N . GLY A 1 280 ? 5.817 3.909 1.114 1.00 98.38 280 GLY A N 1
ATOM 2175 C CA . GLY A 1 280 ? 4.998 3.512 -0.034 1.00 98.38 280 GLY A CA 1
ATOM 2176 C C . GLY A 1 280 ? 3.933 4.561 -0.380 1.00 98.38 280 GLY A C 1
ATOM 2177 O O . GLY A 1 280 ? 3.765 4.904 -1.554 1.00 98.38 280 GLY A O 1
ATOM 2178 N N . HIS A 1 281 ? 3.299 5.167 0.632 1.00 98.56 281 HIS A N 1
ATOM 2179 C CA . HIS A 1 281 ? 2.391 6.304 0.444 1.00 98.56 281 HIS A CA 1
ATOM 2180 C C . HIS A 1 281 ? 3.103 7.557 -0.065 1.00 98.56 281 HIS A C 1
ATOM 2182 O O . HIS A 1 281 ? 2.610 8.188 -1.002 1.00 98.56 281 HIS A O 1
ATOM 2188 N N . LEU A 1 282 ? 4.289 7.879 0.469 1.00 98.50 282 LEU A N 1
ATOM 2189 C CA . LEU A 1 282 ? 5.128 8.978 -0.031 1.00 98.50 282 LEU A CA 1
ATOM 2190 C C . LEU A 1 282 ? 5.520 8.803 -1.500 1.00 98.50 282 LEU A C 1
ATOM 2192 O O . LEU A 1 282 ? 5.849 9.788 -2.160 1.00 98.50 282 LEU A O 1
ATOM 2196 N N . LEU A 1 283 ? 5.504 7.572 -2.012 1.00 97.50 283 LEU A N 1
ATOM 2197 C CA . LEU A 1 283 ? 5.733 7.262 -3.417 1.00 97.50 283 LEU A CA 1
ATOM 2198 C C . LEU A 1 283 ? 4.428 7.133 -4.219 1.00 97.50 283 LEU A C 1
ATOM 2200 O O . LEU A 1 283 ? 4.486 7.118 -5.438 1.00 97.50 283 LEU A O 1
ATOM 2204 N N . GLY A 1 284 ? 3.250 7.146 -3.599 1.00 95.12 284 GLY A N 1
ATOM 2205 C CA . GLY A 1 284 ? 1.956 7.215 -4.293 1.00 95.12 284 GLY A CA 1
ATOM 2206 C C . GLY A 1 284 ? 1.159 5.912 -4.325 1.00 95.12 284 GLY A C 1
ATOM 2207 O O . GLY A 1 284 ? 0.089 5.872 -4.940 1.00 95.12 284 GLY A O 1
ATOM 2208 N N . LEU A 1 285 ? 1.623 4.866 -3.637 1.00 95.50 285 LEU A N 1
ATOM 2209 C CA . LEU A 1 285 ? 0.813 3.674 -3.392 1.00 95.50 285 LEU A CA 1
ATOM 2210 C C . LEU A 1 285 ? -0.273 3.966 -2.358 1.00 95.50 285 LEU A C 1
ATOM 2212 O O . LEU A 1 285 ? -0.037 4.663 -1.377 1.00 95.50 285 LEU A O 1
ATOM 2216 N N . MET A 1 286 ? -1.456 3.401 -2.558 1.00 94.62 286 MET A N 1
ATOM 2217 C CA . MET A 1 286 ? -2.482 3.259 -1.524 1.00 94.62 286 MET A CA 1
ATOM 2218 C C . MET A 1 286 ? -2.425 1.849 -0.930 1.00 94.62 286 MET A C 1
ATOM 2220 O O . MET A 1 286 ? -1.605 1.018 -1.327 1.00 94.62 286 MET A O 1
ATOM 2224 N N . HIS A 1 287 ? -3.297 1.577 0.038 1.00 95.81 287 HIS A N 1
ATOM 2225 C CA . HIS A 1 287 ? -3.332 0.289 0.707 1.00 95.81 287 HIS A CA 1
ATOM 2226 C C . HIS A 1 287 ? -3.591 -0.896 -0.240 1.00 95.81 287 HIS A C 1
ATOM 2228 O O . HIS A 1 287 ? -4.395 -0.821 -1.177 1.00 95.81 287 HIS A O 1
ATOM 2234 N N . SER A 1 288 ? -2.928 -2.014 0.054 1.00 91.88 288 SER A N 1
ATOM 2235 C CA . SER A 1 288 ? -3.126 -3.313 -0.591 1.00 91.88 288 SER A CA 1
ATOM 2236 C C . SER A 1 288 ? -4.149 -4.145 0.177 1.00 91.88 288 SER A C 1
ATOM 2238 O O . SER A 1 288 ? -4.198 -4.103 1.405 1.00 91.88 288 SER A O 1
ATOM 2240 N N . SER A 1 289 ? -4.937 -4.960 -0.527 1.00 87.81 289 SER A N 1
ATOM 2241 C CA . SER A 1 289 ? -5.787 -5.975 0.117 1.00 87.81 289 SER A CA 1
ATOM 2242 C C . SER A 1 289 ? -5.043 -7.249 0.532 1.00 87.81 289 SER A C 1
ATOM 2244 O O . SER A 1 289 ? -5.617 -8.074 1.239 1.00 87.81 289 SER A O 1
ATOM 2246 N N . VAL A 1 290 ? -3.771 -7.422 0.159 1.00 86.50 290 VAL A N 1
ATOM 2247 C CA . VAL A 1 290 ? -2.990 -8.626 0.484 1.00 86.50 290 VAL A CA 1
ATOM 2248 C C . VAL A 1 290 ? -2.426 -8.535 1.909 1.00 86.50 290 VAL A C 1
ATOM 2250 O O . VAL A 1 290 ? -1.544 -7.713 2.142 1.00 86.50 290 VAL A O 1
ATOM 2253 N N . PRO A 1 291 ? -2.808 -9.416 2.859 1.00 89.25 291 PRO A N 1
ATOM 2254 C CA . PRO A 1 291 ? -2.334 -9.330 4.251 1.00 89.25 291 PRO A CA 1
ATOM 2255 C C . PRO A 1 291 ? -0.805 -9.367 4.415 1.00 89.25 291 PRO A C 1
ATOM 2257 O O . PRO A 1 291 ? -0.247 -8.767 5.337 1.00 89.25 291 PRO A O 1
ATOM 2260 N N . GLY A 1 292 ? -0.112 -10.060 3.505 1.00 89.75 292 GLY A N 1
ATOM 2261 C CA . GLY A 1 292 ? 1.349 -10.149 3.477 1.00 89.75 292 GLY A CA 1
ATOM 2262 C C . GLY A 1 292 ? 2.065 -8.920 2.903 1.00 89.75 292 GLY A C 1
ATOM 2263 O O . GLY A 1 292 ? 3.252 -8.759 3.171 1.00 89.75 292 GLY A O 1
ATOM 2264 N N . ALA A 1 293 ? 1.374 -8.051 2.158 1.00 93.75 293 ALA A N 1
ATOM 2265 C CA . ALA A 1 293 ? 1.964 -6.877 1.513 1.00 93.75 293 ALA A CA 1
ATOM 2266 C C . ALA A 1 293 ? 2.304 -5.779 2.511 1.00 93.75 293 ALA A C 1
ATOM 2268 O O . ALA A 1 293 ? 1.541 -5.578 3.458 1.00 93.75 293 ALA A O 1
ATOM 2269 N N . ILE A 1 294 ? 3.421 -5.064 2.328 1.00 97.94 294 ILE A N 1
ATOM 2270 C CA . ILE A 1 294 ? 3.786 -3.986 3.253 1.00 97.94 294 ILE A CA 1
ATOM 2271 C C . ILE A 1 294 ? 2.697 -2.925 3.292 1.00 97.94 294 ILE A C 1
ATOM 2273 O O . ILE A 1 294 ? 2.372 -2.473 4.382 1.00 97.94 294 ILE A O 1
ATOM 2277 N N . MET A 1 295 ? 2.050 -2.647 2.155 1.00 97.56 295 MET A N 1
ATOM 2278 C CA . MET A 1 295 ? 0.943 -1.697 2.048 1.00 97.56 295 MET A CA 1
ATOM 2279 C C . MET A 1 295 ? -0.389 -2.213 2.619 1.00 97.56 295 MET A C 1
ATOM 2281 O O . MET A 1 295 ? -1.412 -1.551 2.464 1.00 97.56 295 MET A O 1
ATOM 2285 N N . TYR A 1 296 ? -0.437 -3.378 3.274 1.00 96.81 296 TYR A N 1
ATOM 2286 C CA . TYR A 1 296 ? -1.624 -3.759 4.047 1.00 96.81 296 TYR A CA 1
ATOM 2287 C C . TYR A 1 296 ? -1.791 -2.815 5.253 1.00 96.81 296 TYR A C 1
ATOM 2289 O O . TYR A 1 296 ? -0.797 -2.578 5.942 1.00 96.81 296 TYR A O 1
ATOM 2297 N N . PRO A 1 297 ? -3.000 -2.309 5.562 1.00 97.06 297 PRO A N 1
ATOM 2298 C CA . PRO A 1 297 ? -3.157 -1.206 6.513 1.00 97.06 297 PRO A CA 1
ATOM 2299 C C . PRO A 1 297 ? -2.765 -1.538 7.956 1.00 97.06 297 PRO A C 1
ATOM 2301 O O . PRO A 1 297 ? -2.352 -0.648 8.693 1.00 97.06 297 PRO A O 1
ATOM 2304 N N . THR A 1 298 ? -2.953 -2.786 8.400 1.00 96.62 298 THR A N 1
ATOM 2305 C CA . THR A 1 298 ? -2.729 -3.182 9.799 1.00 96.62 298 THR A CA 1
ATOM 2306 C C . THR A 1 298 ? -1.306 -3.700 10.013 1.00 96.62 298 THR A C 1
ATOM 2308 O O . THR A 1 298 ? -0.789 -4.523 9.250 1.00 96.62 298 THR A O 1
ATOM 2311 N N . ILE A 1 299 ? -0.673 -3.229 11.090 1.00 94.75 299 ILE A N 1
ATOM 2312 C CA . ILE A 1 299 ? 0.666 -3.645 11.521 1.00 94.75 299 ILE A CA 1
ATOM 2313 C C . ILE A 1 299 ? 0.563 -4.048 12.997 1.00 94.75 299 ILE A C 1
ATOM 2315 O O . ILE A 1 299 ? 0.539 -3.190 13.880 1.00 94.75 299 ILE A O 1
ATOM 2319 N N . PRO A 1 300 ? 0.468 -5.356 13.296 1.00 92.62 300 PRO A N 1
ATOM 2320 C CA . PRO A 1 300 ? 0.353 -5.818 14.672 1.00 92.62 300 PRO A CA 1
ATOM 2321 C C . PRO A 1 300 ? 1.611 -5.500 15.488 1.00 92.62 300 PRO A C 1
ATOM 2323 O O . PRO A 1 300 ? 2.737 -5.685 15.022 1.00 92.62 300 PRO A O 1
ATOM 2326 N N . SER A 1 301 ? 1.434 -5.106 16.749 1.00 92.25 301 SER A N 1
ATOM 2327 C CA . SER A 1 301 ? 2.550 -4.974 17.690 1.00 92.25 301 SER A CA 1
ATOM 2328 C C . SER A 1 301 ? 3.259 -6.321 17.892 1.00 92.25 301 SER A C 1
ATOM 2330 O O . SER A 1 301 ? 2.624 -7.378 17.902 1.00 92.25 301 SER A O 1
ATOM 2332 N N . GLY A 1 302 ? 4.575 -6.297 18.091 1.00 92.69 302 GLY A N 1
ATOM 2333 C CA . GLY A 1 302 ? 5.394 -7.503 18.230 1.00 92.69 302 GLY A CA 1
ATOM 2334 C C . GLY A 1 302 ? 5.707 -8.221 16.913 1.00 92.69 302 GLY A C 1
ATOM 2335 O O . GLY A 1 302 ? 6.325 -9.283 16.949 1.00 92.69 302 GLY A O 1
ATOM 2336 N N . VAL A 1 303 ? 5.291 -7.680 15.762 1.00 92.38 303 VAL A N 1
ATOM 2337 C CA . VAL A 1 303 ? 5.543 -8.268 14.439 1.00 92.38 303 VAL A CA 1
ATOM 2338 C C . VAL A 1 303 ? 6.522 -7.406 13.652 1.00 92.38 303 VAL A C 1
ATOM 2340 O O . VAL A 1 303 ? 6.407 -6.185 13.605 1.00 92.38 303 VAL A O 1
ATOM 2343 N N . THR A 1 304 ? 7.475 -8.061 12.991 1.00 94.38 304 THR A N 1
ATOM 2344 C CA . THR A 1 304 ? 8.372 -7.430 12.023 1.00 94.38 304 THR A CA 1
ATOM 2345 C C . THR A 1 304 ? 7.883 -7.708 10.605 1.00 94.38 304 THR A C 1
ATOM 2347 O O . THR A 1 304 ? 7.832 -8.858 10.173 1.00 94.38 304 THR A O 1
ATOM 2350 N N . LYS A 1 305 ? 7.571 -6.648 9.861 1.00 93.25 305 LYS A N 1
ATOM 2351 C CA . LYS A 1 305 ? 7.093 -6.677 8.478 1.00 93.25 305 LYS A CA 1
ATOM 2352 C C . LYS A 1 305 ? 7.842 -5.613 7.678 1.00 93.25 305 LYS A C 1
ATOM 2354 O O . LYS A 1 305 ? 7.350 -4.522 7.462 1.00 93.25 305 LYS A O 1
ATOM 2359 N N . ARG A 1 306 ? 9.083 -5.912 7.294 1.00 95.25 306 ARG A N 1
ATOM 2360 C CA . ARG A 1 306 ? 9.990 -4.939 6.650 1.00 95.25 306 ARG A CA 1
ATOM 2361 C C . ARG A 1 306 ? 10.233 -5.218 5.170 1.00 95.25 306 ARG A C 1
ATOM 2363 O O . ARG A 1 306 ? 10.842 -4.399 4.500 1.00 95.25 306 ARG A O 1
ATOM 2370 N N . GLN A 1 307 ? 9.821 -6.381 4.669 1.00 93.56 307 GLN A N 1
ATOM 2371 C CA . GLN A 1 307 ? 10.070 -6.787 3.286 1.00 93.56 307 GLN A CA 1
ATOM 2372 C C . GLN A 1 307 ? 8.918 -6.372 2.376 1.00 93.56 307 GLN A C 1
ATOM 2374 O O . GLN A 1 307 ? 7.758 -6.436 2.780 1.00 93.56 307 GLN A O 1
ATOM 2379 N N . LEU A 1 308 ? 9.256 -5.988 1.145 1.00 92.25 308 LEU A N 1
ATOM 2380 C CA . LEU A 1 308 ? 8.275 -5.705 0.104 1.00 92.25 308 LEU A CA 1
ATOM 2381 C C . LEU A 1 308 ? 7.726 -7.023 -0.449 1.00 92.25 308 LEU A C 1
ATOM 2383 O O . LEU A 1 308 ? 8.485 -7.942 -0.761 1.00 92.25 308 LEU A O 1
ATOM 2387 N N . HIS A 1 309 ? 6.410 -7.113 -0.576 1.00 90.88 309 HIS A N 1
ATOM 2388 C CA . HIS A 1 309 ? 5.728 -8.220 -1.230 1.00 90.88 309 HIS A CA 1
ATOM 2389 C C . HIS A 1 309 ? 5.651 -7.980 -2.744 1.00 90.88 309 HIS A C 1
ATOM 2391 O O . HIS A 1 309 ? 5.775 -6.851 -3.220 1.00 90.88 309 HIS A O 1
ATOM 2397 N N . GLY A 1 310 ? 5.386 -9.036 -3.520 1.00 84.25 310 GLY A N 1
ATOM 2398 C CA . GLY A 1 310 ? 5.244 -8.927 -4.978 1.00 84.25 310 GLY A CA 1
ATOM 2399 C C . GLY A 1 310 ? 4.161 -7.932 -5.416 1.00 84.25 310 GLY A C 1
ATOM 2400 O O . GLY A 1 310 ? 4.340 -7.244 -6.413 1.00 84.25 310 GLY A O 1
ATOM 2401 N N . ASP A 1 311 ? 3.087 -7.802 -4.633 1.00 85.31 311 ASP A N 1
ATOM 2402 C CA . ASP A 1 311 ? 2.010 -6.825 -4.873 1.00 85.31 311 ASP A CA 1
ATOM 2403 C C . ASP A 1 311 ? 2.487 -5.370 -4.703 1.00 85.31 311 ASP A C 1
ATOM 2405 O O . ASP A 1 311 ? 2.164 -4.519 -5.528 1.00 85.31 311 ASP A O 1
ATOM 2409 N N . ASP A 1 312 ? 3.335 -5.096 -3.703 1.00 91.50 312 ASP A N 1
ATOM 2410 C CA . ASP A 1 312 ? 3.917 -3.765 -3.483 1.00 91.50 312 ASP A CA 1
ATOM 2411 C C . ASP A 1 312 ? 4.862 -3.383 -4.635 1.00 91.50 312 ASP A C 1
ATOM 2413 O O . ASP A 1 312 ? 4.818 -2.268 -5.160 1.00 91.50 312 ASP A O 1
ATOM 2417 N N . ILE A 1 313 ? 5.696 -4.342 -5.060 1.00 88.25 313 ILE A N 1
ATOM 2418 C CA . ILE A 1 313 ? 6.637 -4.175 -6.174 1.00 88.25 313 ILE A CA 1
ATOM 2419 C C . ILE A 1 313 ? 5.870 -3.966 -7.483 1.00 88.25 313 ILE A C 1
ATOM 2421 O O . ILE A 1 313 ? 6.189 -3.066 -8.254 1.00 88.25 313 ILE A O 1
ATOM 2425 N N . GLN A 1 314 ? 4.834 -4.762 -7.745 1.00 84.12 314 GLN A N 1
ATOM 2426 C CA . GLN A 1 314 ? 4.030 -4.608 -8.954 1.00 84.12 314 GLN A CA 1
ATOM 2427 C C . GLN A 1 314 ? 3.313 -3.253 -8.980 1.00 84.12 314 GLN A C 1
ATOM 2429 O O . GLN A 1 314 ? 3.305 -2.592 -10.021 1.00 84.12 314 GLN A O 1
ATOM 2434 N N . GLY A 1 315 ? 2.770 -2.809 -7.843 1.00 88.19 315 GLY A N 1
ATOM 2435 C CA . GLY A 1 315 ? 2.130 -1.504 -7.724 1.00 88.19 315 GLY A CA 1
ATOM 2436 C C . GLY A 1 315 ? 3.088 -0.357 -8.030 1.00 88.19 315 GLY A C 1
ATOM 2437 O O . GLY A 1 315 ? 2.773 0.506 -8.852 1.00 88.19 315 GLY A O 1
ATOM 2438 N N . ILE A 1 316 ? 4.284 -0.357 -7.429 1.00 92.44 316 ILE A N 1
ATOM 2439 C CA . ILE A 1 316 ? 5.226 0.756 -7.614 1.00 92.44 316 ILE A CA 1
ATOM 2440 C C . ILE A 1 316 ? 5.799 0.802 -9.030 1.00 92.44 316 ILE A C 1
ATOM 2442 O O . ILE A 1 316 ? 5.936 1.886 -9.602 1.00 92.44 316 ILE A O 1
ATOM 2446 N N . ARG A 1 317 ? 6.053 -0.366 -9.631 1.00 87.81 317 ARG A N 1
ATOM 2447 C CA . ARG A 1 317 ? 6.470 -0.475 -11.031 1.00 87.81 317 ARG A CA 1
ATOM 2448 C C . ARG A 1 317 ? 5.393 0.042 -11.967 1.00 87.81 317 ARG A C 1
ATOM 2450 O O . ARG A 1 317 ? 5.677 0.878 -12.808 1.00 87.81 317 ARG A O 1
ATOM 2457 N N . THR A 1 318 ? 4.139 -0.341 -11.747 1.00 85.06 318 THR A N 1
ATOM 2458 C CA . THR A 1 318 ? 3.012 0.159 -12.550 1.00 85.06 318 THR A CA 1
ATOM 2459 C C . THR A 1 318 ? 2.895 1.688 -12.497 1.00 85.06 318 THR A C 1
ATOM 2461 O O . THR A 1 318 ? 2.515 2.312 -13.485 1.00 85.06 318 THR A O 1
ATOM 2464 N N . LEU A 1 319 ? 3.235 2.313 -11.363 1.00 86.69 319 LEU A N 1
ATOM 2465 C CA . LEU A 1 319 ? 3.127 3.764 -11.193 1.00 86.69 319 LEU A CA 1
ATOM 2466 C C . LEU A 1 319 ? 4.292 4.556 -11.820 1.00 86.69 319 LEU A C 1
ATOM 2468 O O . LEU A 1 319 ? 4.083 5.675 -12.302 1.00 86.69 319 LEU A O 1
ATOM 2472 N N . TYR A 1 320 ? 5.512 4.010 -11.802 1.00 85.75 320 TYR A N 1
ATOM 2473 C CA . TYR A 1 320 ? 6.730 4.744 -12.184 1.00 85.75 320 TYR A CA 1
ATOM 2474 C C . TYR A 1 320 ? 7.490 4.180 -13.374 1.00 85.75 320 TYR A C 1
ATOM 2476 O O . TYR A 1 320 ? 8.162 4.942 -14.070 1.00 85.75 320 TYR A O 1
ATOM 2484 N N . GLU A 1 321 ? 7.393 2.883 -13.627 1.00 77.81 321 GLU A N 1
ATOM 2485 C CA . GLU A 1 321 ? 7.957 2.273 -14.819 1.00 77.81 321 GLU A CA 1
ATOM 2486 C C . GLU A 1 321 ? 6.959 2.476 -15.959 1.00 77.81 321 GLU A C 1
ATOM 2488 O O . GLU A 1 321 ? 6.083 1.657 -16.228 1.00 77.81 321 GLU A O 1
ATOM 2493 N N . THR A 1 322 ? 7.098 3.596 -16.670 1.00 56.38 322 THR A N 1
ATOM 2494 C CA . THR A 1 322 ? 6.675 3.622 -18.068 1.00 56.38 322 THR A CA 1
ATOM 2495 C C . THR A 1 322 ? 7.624 2.688 -18.796 1.00 56.38 322 THR A C 1
ATOM 2497 O O . THR A 1 322 ? 8.740 3.085 -19.133 1.00 56.38 322 THR A O 1
ATOM 2500 N N . GLN A 1 323 ? 7.233 1.427 -18.952 1.00 51.59 323 GLN A N 1
ATOM 2501 C CA . GLN A 1 323 ? 7.958 0.537 -19.841 1.00 51.59 323 GLN A CA 1
ATOM 2502 C C . GLN A 1 323 ? 7.812 1.121 -21.248 1.00 51.59 323 GLN A C 1
ATOM 2504 O O . GLN A 1 323 ? 6.733 1.119 -21.841 1.00 51.59 323 GLN A O 1
ATOM 2509 N N . ASP A 1 324 ? 8.886 1.750 -21.719 1.00 51.03 324 ASP A N 1
ATOM 2510 C CA . ASP A 1 324 ? 8.995 2.217 -23.089 1.00 51.03 324 ASP A CA 1
ATOM 2511 C C . ASP A 1 324 ? 9.228 0.994 -23.976 1.00 51.03 324 ASP A C 1
ATOM 2513 O O . ASP A 1 324 ? 10.357 0.616 -24.287 1.00 51.03 324 ASP A O 1
ATOM 2517 N N . TYR A 1 325 ? 8.134 0.315 -24.314 1.00 56.19 325 TYR A N 1
ATOM 2518 C CA . TYR A 1 325 ? 8.162 -0.854 -25.183 1.00 56.19 325 TYR A CA 1
ATOM 2519 C C . TYR A 1 325 ? 8.382 -0.484 -26.653 1.00 56.19 325 TYR A C 1
ATOM 2521 O O . TYR A 1 325 ? 8.369 -1.379 -27.493 1.00 56.19 325 TYR A O 1
ATOM 2529 N N . THR A 1 326 ? 8.577 0.798 -27.011 1.00 58.19 326 THR A N 1
ATOM 2530 C CA . THR A 1 326 ? 8.735 1.174 -28.428 1.00 58.19 326 THR A CA 1
ATOM 2531 C C . THR A 1 326 ? 9.968 0.545 -29.068 1.00 58.19 326 THR A C 1
ATOM 2533 O O . THR A 1 326 ? 10.025 0.454 -30.288 1.00 58.19 326 THR A O 1
ATOM 2536 N N . ASN A 1 327 ? 10.940 0.117 -28.254 1.00 56.44 327 ASN A N 1
ATOM 2537 C CA . ASN A 1 327 ? 12.142 -0.596 -28.689 1.00 56.44 327 ASN A CA 1
ATOM 2538 C C . ASN A 1 327 ? 12.181 -2.052 -28.192 1.00 56.44 327 ASN A C 1
ATOM 2540 O O . ASN A 1 327 ? 13.258 -2.640 -28.157 1.00 56.44 327 ASN A O 1
ATOM 2544 N N . ALA A 1 328 ? 11.060 -2.613 -27.728 1.00 67.62 328 ALA A N 1
ATOM 2545 C CA . ALA A 1 328 ? 11.041 -4.004 -27.300 1.00 67.62 328 ALA A CA 1
ATOM 2546 C C . ALA A 1 328 ? 11.203 -4.922 -28.520 1.00 67.62 328 ALA A C 1
ATOM 2548 O O . ALA A 1 328 ? 10.471 -4.785 -29.498 1.00 67.62 328 ALA A O 1
ATOM 2549 N N . ASP A 1 329 ? 12.140 -5.869 -28.437 1.00 72.50 329 ASP A N 1
ATOM 2550 C CA . ASP A 1 329 ? 12.353 -6.874 -29.487 1.00 72.50 329 ASP A CA 1
ATOM 2551 C C . ASP A 1 329 ? 11.152 -7.828 -29.616 1.00 72.50 329 ASP A C 1
ATOM 2553 O O . ASP A 1 329 ? 10.918 -8.399 -30.677 1.00 72.50 329 ASP A O 1
ATOM 2557 N N . ILE A 1 330 ? 10.387 -7.993 -28.529 1.00 79.00 330 ILE A N 1
ATOM 2558 C CA . ILE A 1 330 ? 9.135 -8.748 -28.488 1.00 79.00 330 ILE A CA 1
ATOM 2559 C C . ILE A 1 330 ? 8.052 -7.868 -27.869 1.00 79.00 330 ILE A C 1
ATOM 2561 O O . ILE A 1 330 ? 8.233 -7.321 -26.779 1.00 79.00 330 ILE A O 1
ATOM 2565 N N . THR A 1 331 ? 6.905 -7.771 -28.534 1.00 78.12 331 THR A N 1
ATOM 2566 C CA . THR A 1 331 ? 5.722 -7.073 -28.023 1.00 78.12 331 THR A CA 1
ATOM 2567 C C . THR A 1 331 ? 4.551 -8.038 -27.938 1.00 78.12 331 THR A C 1
ATOM 2569 O O . THR A 1 331 ? 4.260 -8.775 -28.879 1.00 78.12 331 THR A O 1
ATOM 2572 N N . ILE A 1 332 ? 3.894 -8.049 -26.777 1.00 84.81 332 ILE A N 1
ATOM 2573 C CA . ILE A 1 332 ? 2.754 -8.924 -26.509 1.00 84.81 332 ILE A CA 1
ATOM 2574 C C . ILE A 1 332 ? 1.514 -8.057 -26.313 1.00 84.81 332 ILE A C 1
ATOM 2576 O O . ILE A 1 332 ? 1.482 -7.204 -25.424 1.00 84.81 332 ILE A O 1
ATOM 2580 N N . GLY A 1 333 ? 0.515 -8.266 -27.162 1.00 82.38 333 GLY A N 1
ATOM 2581 C CA . GLY A 1 333 ? -0.749 -7.541 -27.176 1.00 82.38 333 GLY A CA 1
ATOM 2582 C C . GLY A 1 333 ? -1.940 -8.441 -26.865 1.00 82.38 333 GLY A C 1
ATOM 2583 O O . GLY A 1 333 ? -1.854 -9.666 -26.905 1.00 82.38 333 GLY A O 1
ATOM 2584 N N . VAL A 1 334 ? -3.074 -7.819 -26.560 1.00 83.88 334 VAL A N 1
ATOM 2585 C CA . VAL A 1 334 ? -4.366 -8.501 -26.433 1.00 83.88 334 VAL A CA 1
ATOM 2586 C C . VAL A 1 334 ? -5.379 -7.667 -27.200 1.00 83.88 334 VAL A C 1
ATOM 2588 O O . VAL A 1 334 ? -5.552 -6.482 -26.902 1.00 83.88 334 VAL A O 1
ATOM 2591 N N . HIS A 1 335 ? -6.017 -8.264 -28.198 1.00 80.94 335 HIS A N 1
ATOM 2592 C CA . HIS A 1 335 ? -6.879 -7.560 -29.139 1.00 80.94 335 HIS A CA 1
ATOM 2593 C C . HIS A 1 335 ? -8.141 -8.373 -29.431 1.00 80.94 335 HIS A C 1
ATOM 2595 O O . HIS A 1 335 ? -8.132 -9.584 -29.289 1.00 80.94 335 HIS A O 1
ATOM 2601 N N . SER A 1 336 ? -9.217 -7.711 -29.851 1.00 80.94 336 SER A N 1
ATOM 2602 C CA . SER A 1 336 ? -10.426 -8.366 -30.374 1.00 80.94 336 SER A CA 1
ATOM 2603 C C . SER A 1 336 ? -10.609 -7.963 -31.829 1.00 80.94 336 SER A C 1
ATOM 2605 O O . SER A 1 336 ? -10.330 -6.812 -32.181 1.00 80.94 336 SER A O 1
ATOM 2607 N N . SER A 1 337 ? -11.183 -8.851 -32.643 1.00 83.44 337 SER A N 1
ATOM 2608 C CA . SER A 1 337 ? -11.549 -8.548 -34.035 1.00 83.44 337 SER A CA 1
ATOM 2609 C C . SER A 1 337 ? -10.367 -7.980 -34.855 1.00 83.44 337 SER A C 1
ATOM 2611 O O . SER A 1 337 ? -9.213 -8.368 -34.659 1.00 83.44 337 SER A O 1
ATOM 2613 N N . ASP A 1 338 ? -10.632 -7.077 -35.806 1.00 82.19 338 ASP A N 1
ATOM 2614 C CA . ASP A 1 338 ? -9.591 -6.370 -36.557 1.00 82.19 338 ASP A CA 1
ATOM 2615 C C . ASP A 1 338 ? -8.853 -5.351 -35.676 1.00 82.19 338 ASP A C 1
ATOM 2617 O O . ASP A 1 338 ? -9.453 -4.434 -35.111 1.00 82.19 338 ASP A O 1
ATOM 2621 N N . HIS A 1 339 ? -7.535 -5.509 -35.599 1.00 79.25 339 HIS A N 1
ATOM 2622 C CA . HIS A 1 339 ? -6.622 -4.677 -34.819 1.00 79.25 339 HIS A CA 1
ATOM 2623 C C . HIS A 1 339 ? -5.455 -4.137 -35.658 1.00 79.25 339 HIS A C 1
ATOM 2625 O O . HIS A 1 339 ? -4.441 -3.694 -35.118 1.00 79.25 339 HIS A O 1
ATOM 2631 N N . GLY A 1 340 ? -5.632 -4.087 -36.985 1.00 78.38 340 GLY A N 1
ATOM 2632 C CA . GLY A 1 340 ? -4.777 -3.311 -37.885 1.00 78.38 340 GLY A CA 1
ATOM 2633 C C . GLY A 1 340 ? -3.466 -3.981 -38.295 1.00 78.38 340 GLY A C 1
ATOM 2634 O O . GLY A 1 340 ? -2.621 -3.324 -38.902 1.00 78.38 340 GLY A O 1
ATOM 2635 N N . ASP A 1 341 ? -3.295 -5.270 -38.002 1.00 82.56 341 ASP A N 1
ATOM 2636 C CA . ASP A 1 341 ? -2.117 -6.066 -38.361 1.00 82.56 341 ASP A CA 1
ATOM 2637 C C . ASP A 1 341 ? -2.358 -7.051 -39.526 1.00 82.56 341 ASP A C 1
ATOM 2639 O O . ASP A 1 341 ? -1.439 -7.754 -39.955 1.00 82.56 341 ASP A O 1
ATOM 2643 N N . GLY A 1 342 ? -3.581 -7.059 -40.069 1.00 85.75 342 GLY A N 1
ATOM 2644 C CA . GLY A 1 342 ? -4.003 -7.906 -41.186 1.00 85.75 342 GLY A CA 1
ATOM 2645 C C . GLY A 1 342 ? -4.506 -9.298 -40.791 1.00 85.75 342 GLY A C 1
ATOM 2646 O O . GLY A 1 342 ? -4.923 -10.036 -41.683 1.00 85.75 342 GLY A O 1
ATOM 2647 N N . HIS A 1 343 ? -4.511 -9.640 -39.498 1.00 86.75 343 HIS A N 1
ATOM 2648 C CA . HIS A 1 343 ? -4.949 -10.932 -38.969 1.00 86.75 343 HIS A CA 1
ATOM 2649 C C . HIS A 1 343 ? -6.053 -10.730 -37.913 1.00 86.75 343 HIS A C 1
ATOM 2651 O O . HIS A 1 343 ? -5.788 -10.748 -36.718 1.00 86.75 343 HIS A O 1
ATOM 2657 N N . PRO A 1 344 ? -7.311 -10.486 -38.326 1.00 86.88 344 PRO A N 1
ATOM 2658 C CA . PRO A 1 344 ? -8.397 -10.246 -37.381 1.00 86.88 344 PRO A CA 1
ATOM 2659 C C . PRO A 1 344 ? -8.762 -11.514 -36.598 1.00 86.88 344 PRO A C 1
ATOM 2661 O O . PRO A 1 344 ? -8.844 -12.594 -37.185 1.00 86.88 344 PRO A O 1
ATOM 2664 N N . PHE A 1 345 ? -9.069 -11.359 -35.310 1.00 88.88 345 PHE A N 1
ATOM 2665 C CA . PHE A 1 345 ? -9.630 -12.436 -34.489 1.00 88.88 345 PHE A CA 1
ATOM 2666 C C . PHE A 1 345 ? -11.112 -12.691 -34.810 1.00 88.88 345 PHE A C 1
ATOM 2668 O O . PHE A 1 345 ? -11.833 -11.787 -35.247 1.00 88.88 345 PHE A O 1
ATOM 2675 N N . ASP A 1 346 ? -11.563 -13.931 -34.622 1.00 88.12 346 ASP A N 1
ATOM 2676 C CA . ASP A 1 346 ? -12.876 -14.445 -35.034 1.00 88.12 346 ASP A CA 1
ATOM 2677 C C . ASP A 1 346 ? -13.879 -14.624 -33.879 1.00 88.12 346 ASP A C 1
ATOM 2679 O O . ASP A 1 346 ? -15.042 -14.972 -34.123 1.00 88.12 346 ASP A O 1
ATOM 2683 N N . GLY A 1 347 ? -13.479 -14.289 -32.650 1.00 82.50 347 GLY A N 1
ATOM 2684 C CA . GLY A 1 347 ? -14.309 -14.378 -31.456 1.00 82.50 347 GLY A CA 1
ATOM 2685 C C . GLY A 1 347 ? -14.180 -15.731 -30.741 1.00 82.50 347 GLY A C 1
ATOM 2686 O O . GLY A 1 347 ? -13.310 -16.530 -31.068 1.00 82.50 347 GLY A O 1
ATOM 2687 N N . PRO A 1 348 ? -15.067 -16.034 -29.773 1.00 83.62 348 PRO A N 1
ATOM 2688 C CA . PRO A 1 348 ? -14.851 -17.146 -28.848 1.00 83.62 348 PRO A CA 1
ATOM 2689 C C . PRO A 1 348 ? -14.818 -18.536 -29.507 1.00 83.62 348 PRO A C 1
ATOM 2691 O O . PRO A 1 348 ? -15.733 -18.908 -30.250 1.00 83.62 348 PRO A O 1
ATOM 2694 N N . GLY A 1 349 ? -13.849 -19.357 -29.105 1.00 78.19 349 GLY A N 1
ATOM 2695 C CA . GLY A 1 349 ? -13.621 -20.728 -29.559 1.00 78.19 349 GLY A CA 1
ATOM 2696 C C . GLY A 1 349 ? -12.895 -20.853 -30.903 1.00 78.19 349 GLY A C 1
ATOM 2697 O O . GLY A 1 349 ? -12.930 -21.942 -31.486 1.00 78.19 349 GLY A O 1
ATOM 2698 N N . GLY A 1 350 ? -12.307 -19.765 -31.401 1.00 86.81 350 GLY A N 1
ATOM 2699 C CA . GLY A 1 350 ? -11.668 -19.668 -32.710 1.00 86.81 350 GLY A CA 1
ATOM 2700 C C . GLY A 1 350 ? -10.142 -19.624 -32.624 1.00 86.81 350 GLY A C 1
ATOM 2701 O O . GLY A 1 350 ? -9.505 -20.518 -32.061 1.00 86.81 350 GLY A O 1
ATOM 2702 N N . THR A 1 351 ? -9.539 -18.608 -33.239 1.00 90.38 351 THR A N 1
ATOM 2703 C CA . THR A 1 351 ? -8.099 -18.340 -33.140 1.00 90.38 351 THR A CA 1
ATOM 2704 C C . THR A 1 351 ? -7.774 -17.750 -31.776 1.00 90.38 351 THR A C 1
ATOM 2706 O O . THR A 1 351 ? -8.081 -16.601 -31.496 1.00 90.38 351 THR A O 1
ATOM 2709 N N . LEU A 1 352 ? -7.094 -18.537 -30.942 1.00 91.69 352 LEU A N 1
ATOM 2710 C CA . LEU A 1 352 ? -6.761 -18.145 -29.570 1.00 91.69 352 LEU A CA 1
ATOM 2711 C C . LEU A 1 352 ? -5.710 -17.026 -29.510 1.00 91.69 352 LEU A C 1
ATOM 2713 O O . LEU A 1 352 ? -5.703 -16.208 -28.589 1.00 91.69 352 LEU A O 1
ATOM 2717 N N . ALA A 1 353 ? -4.777 -17.038 -30.457 1.00 92.62 353 ALA A N 1
ATOM 2718 C CA . ALA A 1 353 ? -3.662 -16.117 -30.541 1.00 92.62 353 ALA A CA 1
ATOM 2719 C C . ALA A 1 353 ? -2.976 -16.216 -31.910 1.00 92.62 353 ALA A C 1
ATOM 2721 O O . ALA A 1 353 ? -3.221 -17.155 -32.667 1.00 92.62 353 ALA A O 1
ATOM 2722 N N . HIS A 1 354 ? -2.091 -15.262 -32.199 1.00 90.81 354 HIS A N 1
ATOM 2723 C CA . HIS A 1 354 ? -1.112 -15.388 -33.274 1.00 90.81 354 HIS A CA 1
ATOM 2724 C C . HIS A 1 354 ? 0.187 -14.654 -32.956 1.00 90.81 354 HIS A C 1
ATOM 2726 O O . HIS A 1 354 ? 0.196 -13.583 -32.344 1.00 90.81 354 HIS A O 1
ATOM 2732 N N . ALA A 1 355 ? 1.288 -15.203 -33.452 1.00 88.69 355 ALA A N 1
ATOM 2733 C CA . ALA A 1 355 ? 2.599 -14.584 -33.454 1.00 88.69 355 ALA A CA 1
ATOM 2734 C C . ALA A 1 355 ? 3.145 -14.410 -34.871 1.00 88.69 355 ALA A C 1
ATOM 2736 O O . ALA A 1 355 ? 2.918 -15.210 -35.781 1.00 88.69 355 ALA A O 1
ATOM 2737 N N . TYR A 1 356 ? 3.921 -13.349 -35.046 1.00 80.12 356 TYR A N 1
ATOM 2738 C CA . TYR A 1 356 ? 4.632 -13.084 -36.281 1.00 80.12 356 TYR A CA 1
ATOM 2739 C C . TYR A 1 356 ? 6.033 -13.672 -36.182 1.00 80.12 356 TYR A C 1
ATOM 2741 O O . TYR A 1 356 ? 6.767 -13.384 -35.239 1.00 80.12 356 TYR A O 1
ATOM 2749 N N . ALA A 1 357 ? 6.392 -14.487 -37.176 1.00 61.66 357 ALA A N 1
ATOM 2750 C CA . ALA A 1 357 ? 7.686 -15.155 -37.296 1.00 61.66 357 ALA A CA 1
ATOM 2751 C C . ALA A 1 357 ? 8.873 -14.213 -36.954 1.00 61.66 357 ALA A C 1
ATOM 2753 O O . ALA A 1 357 ? 8.741 -12.994 -37.103 1.00 61.66 357 ALA A O 1
ATOM 2754 N N . PRO A 1 358 ? 10.050 -14.752 -36.569 1.00 60.25 358 PRO A N 1
ATOM 2755 C CA . PRO A 1 358 ? 11.026 -14.167 -35.626 1.00 60.25 358 PRO A CA 1
ATOM 2756 C C . PRO A 1 358 ? 11.500 -12.721 -35.833 1.00 60.25 358 PRO A C 1
ATOM 2758 O O . PRO A 1 358 ? 12.161 -12.153 -34.972 1.00 60.25 358 PRO A O 1
ATOM 2761 N N . THR A 1 359 ? 11.237 -12.133 -36.994 1.00 59.09 359 THR A N 1
ATOM 2762 C CA . THR A 1 359 ? 11.676 -10.795 -37.388 1.00 59.09 359 THR A CA 1
ATOM 2763 C C . THR A 1 359 ? 10.745 -9.663 -36.956 1.00 59.09 359 THR A C 1
ATOM 2765 O O . THR A 1 359 ? 11.180 -8.517 -36.970 1.00 59.09 359 THR A O 1
ATOM 2768 N N . ASP A 1 360 ? 9.478 -9.947 -36.646 1.00 73.81 360 ASP A N 1
ATOM 2769 C CA . ASP A 1 360 ? 8.487 -8.920 -36.272 1.00 73.81 360 ASP A CA 1
ATOM 2770 C C . ASP A 1 360 ? 8.282 -8.857 -34.744 1.00 73.81 360 ASP A C 1
ATOM 2772 O O . ASP A 1 360 ? 8.020 -7.795 -34.190 1.00 73.81 360 ASP A O 1
ATOM 2776 N N . GLY A 1 361 ? 8.457 -9.979 -34.032 1.00 74.12 361 GLY A N 1
ATOM 2777 C CA . GLY A 1 361 ? 8.446 -10.000 -32.562 1.00 74.12 361 GLY A CA 1
ATOM 2778 C C . GLY A 1 361 ? 7.075 -9.730 -31.929 1.00 74.12 361 GLY A C 1
ATOM 2779 O O . GLY A 1 361 ? 6.969 -9.616 -30.710 1.00 74.12 361 GLY A O 1
ATOM 2780 N N . ARG A 1 362 ? 6.013 -9.610 -32.731 1.00 85.56 362 ARG A N 1
ATOM 2781 C CA . ARG A 1 362 ? 4.646 -9.355 -32.267 1.00 85.56 362 ARG A CA 1
ATOM 2782 C C . ARG A 1 362 ? 3.918 -10.659 -31.971 1.00 85.56 362 ARG A C 1
ATOM 2784 O O . ARG A 1 362 ? 3.930 -11.574 -32.790 1.00 85.56 362 ARG A O 1
ATOM 2791 N N . PHE A 1 363 ? 3.258 -10.712 -30.824 1.00 89.75 363 PHE A N 1
ATOM 2792 C CA . PHE A 1 363 ? 2.395 -11.804 -30.384 1.00 89.75 363 PHE A CA 1
ATOM 2793 C C . PHE A 1 363 ? 1.110 -11.205 -29.813 1.00 89.75 363 PHE A C 1
ATOM 2795 O O . PHE A 1 363 ? 1.164 -10.399 -28.889 1.00 89.75 363 PHE A O 1
ATOM 2802 N N . HIS A 1 364 ? -0.047 -11.584 -30.344 1.00 89.62 364 HIS A N 1
ATOM 2803 C CA . HIS A 1 364 ? -1.343 -11.124 -29.866 1.00 89.62 364 HIS A CA 1
ATOM 2804 C C . HIS A 1 364 ? -2.193 -12.284 -29.346 1.00 89.62 364 HIS A C 1
ATOM 2806 O O . HIS A 1 364 ? -2.285 -13.327 -29.986 1.00 89.62 364 HIS A O 1
ATOM 2812 N N . TYR A 1 365 ? -2.848 -12.077 -28.206 1.00 91.56 365 TYR A N 1
ATOM 2813 C CA . TYR A 1 365 ? -3.952 -12.918 -27.740 1.00 91.56 365 TYR A CA 1
ATOM 2814 C C . TYR A 1 365 ? -5.289 -12.394 -28.254 1.00 91.56 365 TYR A C 1
ATOM 2816 O O . TYR A 1 365 ? -5.490 -11.173 -28.286 1.00 91.56 365 TYR A O 1
ATOM 2824 N N . ASP A 1 366 ? -6.225 -13.305 -28.518 1.00 87.69 366 ASP A N 1
ATOM 2825 C CA . ASP A 1 366 ? -7.626 -12.938 -28.682 1.00 87.69 366 ASP A CA 1
ATOM 2826 C C . ASP A 1 366 ? -8.241 -12.583 -27.319 1.00 87.69 366 ASP A C 1
ATOM 2828 O O . ASP A 1 366 ? -8.335 -13.402 -26.397 1.00 87.69 366 ASP A O 1
ATOM 2832 N N . ALA A 1 367 ? -8.667 -11.332 -27.168 1.00 82.50 367 ALA A N 1
ATOM 2833 C CA . ALA A 1 367 ? -9.337 -10.864 -25.962 1.00 82.50 367 ALA A CA 1
ATOM 2834 C C . ALA A 1 367 ? -10.736 -11.476 -25.802 1.00 82.50 367 ALA A C 1
ATOM 2836 O O . ALA A 1 367 ? -11.296 -11.400 -24.704 1.00 82.50 367 ALA A O 1
ATOM 2837 N N . ASP A 1 368 ? -11.293 -12.058 -26.870 1.00 82.06 368 ASP A N 1
ATOM 2838 C CA . ASP A 1 368 ? -12.622 -12.654 -26.876 1.00 82.06 368 ASP A CA 1
ATOM 2839 C C . ASP A 1 368 ? -12.678 -14.059 -26.254 1.00 82.06 368 ASP A C 1
ATOM 2841 O O . ASP A 1 368 ? -13.768 -14.573 -25.988 1.00 82.06 368 ASP A O 1
ATOM 2845 N N . GLU A 1 369 ? -11.522 -14.642 -25.934 1.00 85.62 369 GLU A N 1
ATOM 2846 C CA . GLU A 1 369 ? -11.422 -15.938 -25.272 1.00 85.62 369 GLU A CA 1
ATOM 2847 C C . GLU A 1 369 ? -11.459 -15.853 -23.739 1.00 85.62 369 GLU A C 1
ATOM 2849 O O . GLU A 1 369 ? -11.146 -14.841 -23.105 1.00 85.62 369 GLU A O 1
ATOM 2854 N N . THR A 1 370 ? -11.838 -16.965 -23.101 1.00 83.94 370 THR A N 1
ATOM 2855 C CA . THR A 1 370 ? -11.779 -17.083 -21.636 1.00 83.94 370 THR A CA 1
ATOM 2856 C C . THR A 1 370 ? -10.425 -17.637 -21.211 1.00 83.94 370 THR A C 1
ATOM 2858 O O . THR A 1 370 ? -10.120 -18.795 -21.479 1.00 83.94 370 THR A O 1
ATOM 2861 N N . TRP A 1 371 ? -9.644 -16.837 -20.487 1.00 84.62 371 TRP A N 1
ATOM 2862 C CA . TRP A 1 371 ? -8.271 -17.165 -20.095 1.00 84.62 371 TRP A CA 1
ATOM 2863 C C . TRP A 1 371 ? -8.133 -17.475 -18.602 1.00 84.62 371 TRP A C 1
ATOM 2865 O O . TRP A 1 371 ? -8.748 -16.824 -17.755 1.00 84.62 371 TRP A O 1
ATOM 2875 N N . ALA A 1 372 ? -7.274 -18.434 -18.265 1.00 77.50 372 ALA A N 1
ATOM 2876 C CA . ALA A 1 372 ? -6.844 -18.714 -16.898 1.00 77.50 372 ALA A CA 1
ATOM 2877 C C . ALA A 1 372 ? -5.392 -19.203 -16.875 1.00 77.50 372 ALA A C 1
ATOM 2879 O O . ALA A 1 372 ? -4.840 -19.570 -17.904 1.00 77.50 372 ALA A O 1
ATOM 2880 N N . THR A 1 373 ? -4.770 -19.238 -15.700 1.00 76.19 373 THR A N 1
ATOM 2881 C CA . THR A 1 373 ? -3.509 -19.961 -15.493 1.00 76.19 373 THR A CA 1
ATOM 2882 C C . THR A 1 373 ? -3.792 -21.289 -14.787 1.00 76.19 373 THR A C 1
ATOM 2884 O O . THR A 1 373 ? -4.507 -21.342 -13.783 1.00 76.19 373 THR A O 1
ATOM 2887 N N . GLY A 1 374 ? -3.239 -22.379 -15.314 1.00 68.50 374 GLY A N 1
ATOM 2888 C CA . GLY A 1 374 ? -3.520 -23.749 -14.890 1.00 68.50 374 GLY A CA 1
ATOM 2889 C C . GLY A 1 374 ? -4.730 -24.389 -15.584 1.00 68.50 374 GLY A C 1
ATOM 2890 O O . GLY A 1 374 ? -5.474 -23.764 -16.334 1.00 68.50 374 GLY A O 1
ATOM 2891 N N . SER A 1 375 ? -4.944 -25.678 -15.303 1.00 80.88 375 SER A N 1
ATOM 2892 C CA . SER A 1 375 ? -6.031 -26.477 -15.885 1.00 80.88 375 SER A CA 1
ATOM 2893 C C . SER A 1 375 ? -7.402 -26.095 -15.308 1.00 80.88 375 SER A C 1
ATOM 2895 O O . SER A 1 375 ? -7.871 -26.696 -14.337 1.00 80.88 375 SER A O 1
ATOM 2897 N N . VAL A 1 376 ? -8.055 -25.089 -15.897 1.00 80.94 376 VAL A N 1
ATOM 2898 C CA . VAL A 1 376 ? -9.400 -24.625 -15.515 1.00 80.94 376 VAL A CA 1
ATOM 2899 C C . VAL A 1 376 ? -10.428 -25.063 -16.568 1.00 80.94 376 VAL A C 1
ATOM 2901 O O . VAL A 1 376 ? -10.371 -24.566 -17.684 1.00 80.94 376 VAL A O 1
ATOM 2904 N N . PRO A 1 377 ? -11.421 -25.921 -16.248 1.00 83.44 377 PRO A N 1
ATOM 2905 C CA . PRO A 1 377 ? -12.307 -26.551 -17.244 1.00 83.44 377 PRO A CA 1
ATOM 2906 C C . PRO A 1 377 ? -13.053 -25.621 -18.213 1.00 83.44 377 PRO A C 1
ATOM 2908 O O . PRO A 1 377 ? -13.518 -26.074 -19.253 1.00 83.44 377 PRO A O 1
ATOM 2911 N N . SER A 1 378 ? -13.223 -24.349 -17.857 1.00 83.25 378 SER A N 1
ATOM 2912 C CA . SER A 1 378 ? -13.969 -23.354 -18.629 1.00 83.25 378 SER A CA 1
ATOM 2913 C C . SER A 1 378 ? -13.086 -22.256 -19.228 1.00 83.25 378 SER A C 1
ATOM 2915 O O . SER A 1 378 ? -13.613 -21.203 -19.568 1.00 83.25 378 SER A O 1
ATOM 2917 N N . ALA A 1 379 ? -11.767 -22.448 -19.283 1.00 82.44 379 ALA A N 1
ATOM 2918 C CA . ALA A 1 379 ? -10.830 -21.450 -19.786 1.00 82.44 379 ALA A CA 1
ATOM 2919 C C . ALA A 1 379 ? -9.641 -22.096 -20.512 1.00 82.44 379 ALA A C 1
ATOM 2921 O O . ALA A 1 379 ? -9.245 -23.220 -20.199 1.00 82.44 379 ALA A O 1
ATOM 2922 N N . PHE A 1 380 ? -9.065 -21.381 -21.471 1.00 87.75 380 PHE A N 1
ATOM 2923 C CA . PHE A 1 380 ? -7.781 -21.727 -22.066 1.00 87.75 380 PHE A CA 1
ATOM 2924 C C . PHE A 1 380 ? -6.650 -21.365 -21.101 1.00 87.75 380 PHE A C 1
ATOM 2926 O O . PHE A 1 380 ? -6.687 -20.323 -20.439 1.00 87.75 380 PHE A O 1
ATOM 2933 N N . ASP A 1 381 ? -5.655 -22.247 -21.006 1.00 86.69 381 ASP A N 1
ATOM 2934 C CA . ASP A 1 381 ? -4.469 -22.006 -20.192 1.00 86.69 381 ASP A CA 1
ATOM 2935 C C . ASP A 1 381 ? -3.551 -21.003 -20.899 1.00 86.69 381 ASP A C 1
ATOM 2937 O O . ASP A 1 381 ? -2.978 -21.291 -21.952 1.00 86.69 381 ASP A O 1
ATOM 2941 N N . LEU A 1 382 ? -3.411 -19.822 -20.298 1.00 85.31 382 LEU A N 1
ATOM 2942 C CA . LEU A 1 382 ? -2.637 -18.704 -20.827 1.00 85.31 382 LEU A CA 1
ATOM 2943 C C . LEU A 1 382 ? -1.177 -19.101 -21.064 1.00 85.31 382 LEU A C 1
ATOM 2945 O O . LEU A 1 382 ? -0.594 -18.720 -22.070 1.00 85.31 382 LEU A O 1
ATOM 2949 N N . GLU A 1 383 ? -0.591 -19.893 -20.162 1.00 83.44 383 GLU A N 1
ATOM 2950 C CA . GLU A 1 383 ? 0.803 -20.331 -20.277 1.00 83.44 383 GLU A CA 1
ATOM 2951 C C . GLU A 1 383 ? 1.012 -21.285 -21.460 1.00 83.44 383 GLU A C 1
ATOM 2953 O O . GLU A 1 383 ? 1.999 -21.158 -22.179 1.00 83.44 383 GLU A O 1
ATOM 2958 N N . THR A 1 384 ? 0.078 -22.209 -21.695 1.00 87.31 384 THR A N 1
ATOM 2959 C CA . THR A 1 384 ? 0.131 -23.140 -22.830 1.00 87.31 384 THR A CA 1
ATOM 2960 C C . THR A 1 384 ? 0.077 -22.398 -24.165 1.00 87.31 384 THR A C 1
ATOM 2962 O O . THR A 1 384 ? 0.890 -22.679 -25.045 1.00 87.31 384 THR A O 1
ATOM 2965 N N . VAL A 1 385 ? -0.837 -21.433 -24.310 1.00 91.50 385 VAL A N 1
ATOM 2966 C CA . VAL A 1 385 ? -0.939 -20.625 -25.538 1.00 91.50 385 VAL A CA 1
ATOM 2967 C C . VAL A 1 385 ? 0.277 -19.710 -25.692 1.00 91.50 385 VAL A C 1
ATOM 2969 O O . VAL A 1 385 ? 0.854 -19.655 -26.773 1.00 91.50 385 VAL A O 1
ATOM 2972 N N . ALA A 1 386 ? 0.750 -19.077 -24.610 1.00 88.25 386 ALA A N 1
ATOM 2973 C CA . ALA A 1 386 ? 1.984 -18.290 -24.636 1.00 88.25 386 ALA A CA 1
ATOM 2974 C C . ALA A 1 386 ? 3.159 -19.098 -25.189 1.00 88.25 386 ALA A C 1
ATOM 2976 O O . ALA A 1 386 ? 3.914 -18.619 -26.028 1.00 88.25 386 ALA A O 1
ATOM 2977 N N . LEU A 1 387 ? 3.321 -20.325 -24.699 1.00 84.06 387 LEU A N 1
ATOM 2978 C CA . LEU A 1 387 ? 4.451 -21.171 -25.043 1.00 84.06 387 LEU A CA 1
ATOM 2979 C C . LEU A 1 387 ? 4.405 -21.629 -26.504 1.00 84.06 387 LEU A C 1
ATOM 2981 O O . LEU A 1 387 ? 5.452 -21.705 -27.143 1.00 84.06 387 LEU A O 1
ATOM 2985 N N . HIS A 1 388 ? 3.204 -21.872 -27.032 1.00 89.25 388 HIS A N 1
ATOM 2986 C CA . HIS A 1 388 ? 2.972 -22.156 -28.447 1.00 89.25 388 HIS A CA 1
ATOM 2987 C C . HIS A 1 388 ? 3.395 -20.976 -29.334 1.00 89.25 388 HIS A C 1
ATOM 2989 O O . HIS A 1 388 ? 4.239 -21.122 -30.217 1.00 89.25 388 HIS A O 1
ATOM 2995 N N . GLU A 1 389 ? 2.888 -19.779 -29.045 1.00 89.94 389 GLU A N 1
ATOM 2996 C CA . GLU A 1 389 ? 3.160 -18.583 -29.851 1.00 89.94 389 GLU A CA 1
ATOM 2997 C C . GLU A 1 389 ? 4.610 -18.100 -29.724 1.00 89.94 389 GLU A C 1
ATOM 2999 O O . GLU A 1 389 ? 5.224 -17.671 -30.701 1.00 89.94 389 GLU A O 1
ATOM 3004 N N . ILE A 1 390 ? 5.221 -18.242 -28.544 1.00 82.25 390 ILE A N 1
ATOM 3005 C CA . ILE A 1 390 ? 6.662 -18.013 -28.368 1.00 82.25 390 ILE A CA 1
ATOM 3006 C C . ILE A 1 390 ? 7.467 -19.001 -29.218 1.00 82.25 390 ILE A C 1
ATOM 3008 O O . ILE A 1 390 ? 8.492 -18.620 -29.778 1.00 82.25 390 ILE A O 1
ATOM 3012 N N . GLY A 1 391 ? 7.007 -20.244 -29.377 1.00 75.62 391 GLY A N 1
ATOM 3013 C CA . GLY A 1 391 ? 7.600 -21.183 -30.323 1.00 75.62 391 GLY A CA 1
ATOM 3014 C C . GLY A 1 391 ? 7.635 -20.619 -31.746 1.00 75.62 391 GLY A C 1
ATOM 3015 O O . GLY A 1 391 ? 8.692 -20.638 -32.379 1.00 75.62 391 GLY A O 1
ATOM 3016 N N . HIS A 1 392 ? 6.539 -20.021 -32.218 1.00 76.81 392 HIS A N 1
ATOM 3017 C CA . HIS A 1 392 ? 6.502 -19.323 -33.510 1.00 76.81 392 HIS A CA 1
ATOM 3018 C C . HIS A 1 392 ? 7.438 -18.106 -33.569 1.00 76.81 392 HIS A C 1
ATOM 3020 O O . HIS A 1 392 ? 8.155 -17.942 -34.561 1.00 76.81 392 HIS A O 1
ATOM 3026 N N . LEU A 1 393 ? 7.519 -17.300 -32.500 1.00 74.44 393 LEU A N 1
ATOM 3027 C CA . LEU A 1 393 ? 8.496 -16.202 -32.390 1.00 74.44 393 LEU A CA 1
ATOM 3028 C C . LEU A 1 393 ? 9.949 -16.697 -32.468 1.00 74.44 393 LEU A C 1
ATOM 3030 O O . LEU A 1 393 ? 10.824 -15.978 -32.944 1.00 74.44 393 LEU A O 1
ATOM 3034 N N . LEU A 1 394 ? 10.216 -17.925 -32.023 1.00 72.31 394 LEU A N 1
ATOM 3035 C CA . LEU A 1 394 ? 11.528 -18.573 -32.094 1.00 72.31 394 LEU A CA 1
ATOM 3036 C C . LEU A 1 394 ? 11.746 -19.359 -33.399 1.00 72.31 394 LEU A C 1
ATOM 3038 O O . LEU A 1 394 ? 12.819 -19.928 -33.603 1.00 72.31 394 LEU A O 1
ATOM 3042 N N . GLY A 1 395 ? 10.765 -19.356 -34.306 1.00 65.00 395 GLY A N 1
ATOM 3043 C CA . GLY A 1 395 ? 10.864 -19.949 -35.640 1.00 65.00 395 GLY A CA 1
ATOM 3044 C C . GLY A 1 395 ? 10.420 -21.409 -35.725 1.00 65.00 395 GLY A C 1
ATOM 3045 O O . GLY A 1 395 ? 10.729 -22.073 -36.713 1.00 65.00 395 GLY A O 1
ATOM 3046 N N . LEU A 1 396 ? 9.713 -21.919 -34.715 1.00 71.25 396 LEU A N 1
ATOM 3047 C CA . LEU A 1 396 ? 9.090 -23.239 -34.765 1.00 71.25 396 LEU A CA 1
ATOM 3048 C C . LEU A 1 396 ? 7.809 -23.187 -35.602 1.00 71.25 396 LEU A C 1
ATOM 3050 O O . LEU A 1 396 ? 7.011 -22.258 -35.487 1.00 71.25 396 LEU A O 1
ATOM 3054 N N . GLU A 1 397 ? 7.593 -24.205 -36.428 1.00 74.31 397 GLU A N 1
ATOM 3055 C CA . GLU A 1 397 ? 6.326 -24.416 -37.130 1.00 74.31 397 GLU A CA 1
ATOM 3056 C C . GLU A 1 397 ? 5.416 -25.359 -36.336 1.00 74.31 397 GLU A C 1
ATOM 3058 O O . GLU A 1 397 ? 5.841 -26.005 -35.374 1.00 74.31 397 GLU A O 1
ATOM 3063 N N . HIS A 1 398 ? 4.154 -25.457 -36.757 1.00 82.00 398 HIS A N 1
ATOM 3064 C CA . HIS A 1 398 ? 3.218 -26.401 -36.166 1.00 82.00 398 HIS A CA 1
ATOM 3065 C C . HIS A 1 398 ? 3.731 -27.843 -36.249 1.00 82.00 398 HIS A C 1
ATOM 3067 O O . HIS A 1 398 ? 4.119 -28.336 -37.310 1.00 82.00 398 HIS A O 1
ATOM 3073 N N . SER A 1 399 ? 3.648 -28.550 -35.127 1.00 76.38 399 SER A N 1
ATOM 3074 C CA . SER A 1 399 ? 3.875 -29.987 -35.064 1.00 76.38 399 SER A CA 1
ATOM 3075 C C . SER A 1 399 ? 2.611 -30.755 -35.449 1.00 76.38 399 SER A C 1
ATOM 3077 O O . SER A 1 399 ? 1.485 -30.307 -35.240 1.00 76.38 399 SER A O 1
ATOM 3079 N N . SER A 1 400 ? 2.803 -31.961 -35.979 1.00 77.69 400 SER A N 1
ATOM 3080 C CA . SER A 1 400 ? 1.715 -32.907 -36.266 1.00 77.69 400 SER A CA 1
ATOM 3081 C C . SER A 1 400 ? 1.371 -33.821 -35.081 1.00 77.69 400 SER A C 1
ATOM 3083 O O . SER A 1 400 ? 0.463 -34.643 -35.191 1.00 77.69 400 SER A O 1
ATOM 3085 N N . ILE A 1 401 ? 2.086 -33.696 -33.957 1.00 73.75 401 ILE A N 1
ATOM 3086 C CA . ILE A 1 401 ? 1.931 -34.548 -32.771 1.00 73.75 401 ILE A CA 1
ATOM 3087 C C . ILE A 1 401 ? 1.003 -33.857 -31.770 1.00 73.75 401 ILE A C 1
ATOM 3089 O O . ILE A 1 401 ? 1.327 -32.791 -31.271 1.00 73.75 401 ILE A O 1
ATOM 3093 N N . GLU A 1 402 ? -0.135 -34.469 -31.449 1.00 76.31 402 GLU A N 1
ATOM 3094 C CA . GLU A 1 402 ? -1.224 -33.836 -30.682 1.00 76.31 402 GLU A CA 1
ATOM 3095 C C . GLU A 1 402 ? -0.834 -33.381 -29.262 1.00 76.31 402 GLU A C 1
ATOM 3097 O O . GLU A 1 402 ? -1.264 -32.322 -28.793 1.00 76.31 402 GLU A O 1
ATOM 3102 N N . ASP A 1 403 ? 0.026 -34.145 -28.591 1.00 75.19 403 ASP A N 1
ATOM 3103 C CA . ASP A 1 403 ? 0.388 -33.918 -27.187 1.00 75.19 403 ASP A CA 1
ATOM 3104 C C . ASP A 1 403 ? 1.449 -32.824 -26.976 1.00 75.19 403 ASP A C 1
ATOM 3106 O O . ASP A 1 403 ? 1.737 -32.469 -25.832 1.00 75.19 403 ASP A O 1
ATOM 3110 N N . VAL A 1 404 ? 2.026 -32.270 -28.047 1.00 76.25 404 VAL A N 1
ATOM 3111 C CA . VAL A 1 404 ? 3.114 -31.282 -27.946 1.00 76.25 404 VAL A CA 1
ATOM 3112 C C . VAL A 1 404 ? 2.583 -29.851 -27.925 1.00 76.25 404 VAL A C 1
ATOM 3114 O O . VAL A 1 404 ? 1.424 -29.589 -28.279 1.00 76.25 404 VAL A O 1
ATOM 3117 N N . ILE A 1 405 ? 3.429 -28.913 -27.494 1.00 82.94 405 ILE A N 1
ATOM 3118 C CA . ILE A 1 405 ? 3.069 -27.497 -27.426 1.00 82.94 405 ILE A CA 1
ATOM 3119 C C . ILE A 1 405 ? 2.782 -26.952 -28.816 1.00 82.94 405 ILE A C 1
ATOM 3121 O O . ILE A 1 405 ? 1.731 -26.349 -28.990 1.00 82.94 405 ILE A O 1
ATOM 3125 N N . MET A 1 406 ? 3.628 -27.230 -29.812 1.00 83.50 406 MET A N 1
ATOM 3126 C CA . MET A 1 406 ? 3.461 -26.701 -31.175 1.00 83.50 406 MET A CA 1
ATOM 3127 C C . MET A 1 406 ? 2.321 -27.349 -31.982 1.00 83.50 406 MET A C 1
ATOM 3129 O O . MET A 1 406 ? 2.202 -27.102 -33.180 1.00 83.50 406 MET A O 1
ATOM 3133 N N . PHE A 1 407 ? 1.471 -28.189 -31.386 1.00 87.00 407 PHE A N 1
ATOM 3134 C CA . PHE A 1 407 ? 0.272 -28.677 -32.072 1.00 87.00 407 PHE A CA 1
ATOM 3135 C C . PHE A 1 407 ? -0.756 -27.540 -32.232 1.00 87.00 407 PHE A C 1
ATOM 3137 O O . PHE A 1 407 ? -1.061 -26.885 -31.237 1.00 87.00 407 PHE A O 1
ATOM 3144 N N . PRO A 1 408 ? -1.349 -27.325 -33.423 1.00 87.25 408 PRO A N 1
ATOM 3145 C CA . PRO A 1 408 ? -2.194 -26.158 -33.727 1.00 87.25 408 PRO A CA 1
ATOM 3146 C C . PRO A 1 408 ? -3.528 -26.095 -32.967 1.00 87.25 408 PRO A C 1
ATOM 3148 O O . PRO A 1 408 ? -4.321 -25.184 -33.179 1.00 87.25 408 PRO A O 1
ATOM 3151 N N . THR A 1 409 ? -3.851 -27.083 -32.132 1.00 89.69 409 THR A N 1
ATOM 3152 C CA . THR A 1 409 ? -5.101 -27.103 -31.365 1.00 89.69 409 THR A CA 1
ATOM 3153 C C . THR A 1 409 ? -4.808 -27.265 -29.881 1.00 89.69 409 THR A C 1
ATOM 3155 O O . THR A 1 409 ? -4.179 -28.233 -29.441 1.00 89.69 409 THR A O 1
ATOM 3158 N N . ILE A 1 410 ? -5.310 -26.316 -29.095 1.00 88.69 410 ILE A N 1
ATOM 3159 C CA . ILE A 1 410 ? -5.155 -26.290 -27.644 1.00 88.69 410 ILE A CA 1
ATOM 3160 C C . ILE A 1 410 ? -6.547 -26.463 -27.027 1.00 88.69 410 ILE A C 1
ATOM 3162 O O . ILE A 1 410 ? -7.394 -25.587 -27.182 1.00 88.69 410 ILE A O 1
ATOM 3166 N N . PRO A 1 411 ? -6.831 -27.600 -26.370 1.00 87.38 411 PRO A N 1
ATOM 3167 C CA . PRO A 1 411 ? -8.138 -27.833 -25.774 1.00 87.38 411 PRO A CA 1
ATOM 3168 C C . PRO A 1 411 ? -8.348 -26.996 -24.506 1.00 87.38 411 PRO A C 1
ATOM 3170 O O . PRO A 1 411 ? -7.438 -26.808 -23.697 1.00 87.38 411 PRO A O 1
ATOM 3173 N N . ILE A 1 412 ? -9.587 -26.543 -24.306 1.00 86.75 412 ILE A N 1
ATOM 3174 C CA . ILE A 1 412 ? -10.000 -25.812 -23.104 1.00 86.75 412 ILE A CA 1
ATOM 3175 C C . ILE A 1 412 ? -9.786 -26.659 -21.838 1.00 86.75 412 ILE A C 1
ATOM 3177 O O . ILE A 1 412 ? -10.027 -27.869 -21.827 1.00 86.75 412 ILE A O 1
ATOM 3181 N N . GLY A 1 413 ? -9.326 -26.026 -20.759 1.00 82.81 413 GLY A N 1
ATOM 3182 C CA . GLY A 1 413 ? -9.082 -26.669 -19.468 1.00 82.81 413 GLY A CA 1
ATOM 3183 C C . GLY A 1 413 ? -7.906 -27.633 -19.405 1.00 82.81 413 GLY A C 1
ATOM 3184 O O . GLY A 1 413 ? -7.755 -28.333 -18.401 1.00 82.81 413 GLY A O 1
ATOM 3185 N N . VAL A 1 414 ? -7.056 -27.651 -20.430 1.00 83.50 414 VAL A N 1
ATOM 3186 C CA . VAL A 1 414 ? -5.830 -28.445 -20.463 1.00 83.50 414 VAL A CA 1
ATOM 3187 C C . VAL A 1 414 ? -4.623 -27.523 -20.390 1.00 83.50 414 VAL A C 1
ATOM 3189 O O . VAL A 1 414 ? -4.506 -26.573 -21.155 1.00 83.50 414 VAL A O 1
ATOM 3192 N N . ARG A 1 415 ? -3.698 -27.852 -19.488 1.00 82.50 415 ARG A N 1
ATOM 3193 C CA . ARG A 1 415 ? -2.348 -27.298 -19.475 1.00 82.50 415 ARG A CA 1
ATOM 3194 C C . ARG A 1 415 ? -1.395 -28.313 -20.091 1.00 82.50 415 ARG A C 1
ATOM 3196 O O . ARG A 1 415 ? -1.312 -29.441 -19.598 1.00 82.50 415 ARG A O 1
ATOM 3203 N N . LYS A 1 416 ? -0.681 -27.918 -21.143 1.00 78.38 416 LYS A N 1
ATOM 3204 C CA . LYS A 1 416 ? 0.395 -28.721 -21.734 1.00 78.38 416 LYS A CA 1
ATOM 3205 C C . LYS A 1 416 ? 1.739 -28.318 -21.115 1.00 78.38 416 LYS A C 1
ATOM 3207 O O . LYS A 1 416 ? 1.914 -27.200 -20.638 1.00 78.38 416 LYS A O 1
ATOM 3212 N N . GLY A 1 417 ? 2.675 -29.259 -21.071 1.00 65.81 417 GLY A N 1
ATOM 3213 C CA . GLY A 1 417 ? 4.079 -28.998 -20.740 1.00 65.81 417 GLY A CA 1
ATOM 3214 C C . GLY A 1 417 ? 4.947 -29.155 -21.985 1.00 65.81 417 GLY A C 1
ATOM 3215 O O . GLY A 1 417 ? 4.483 -29.716 -22.974 1.00 65.81 417 GLY A O 1
ATOM 3216 N N . LEU A 1 418 ? 6.198 -28.694 -21.927 1.00 58.91 418 LEU A N 1
ATOM 3217 C CA . LEU A 1 418 ? 7.158 -28.893 -23.018 1.00 58.91 418 LEU A CA 1
ATOM 3218 C C . LEU A 1 418 ? 7.381 -30.387 -23.284 1.00 58.91 418 LEU A C 1
ATOM 3220 O O . LEU A 1 418 ? 7.711 -31.144 -22.366 1.00 58.91 418 LEU A O 1
ATOM 3224 N N . HIS A 1 419 ? 7.223 -30.796 -24.540 1.00 57.19 419 HIS A N 1
ATOM 3225 C CA . HIS A 1 419 ? 7.577 -32.120 -25.034 1.00 57.19 419 HIS A CA 1
ATOM 3226 C C . HIS A 1 419 ? 9.009 -32.126 -25.595 1.00 57.19 419 HIS A C 1
ATOM 3228 O O . HIS A 1 419 ? 9.547 -31.086 -25.970 1.00 57.19 419 HIS A O 1
ATOM 3234 N N . GLY A 1 420 ? 9.634 -33.305 -25.708 1.00 50.69 420 GLY A N 1
ATOM 3235 C CA . GLY A 1 420 ? 10.991 -33.442 -26.263 1.00 50.69 420 GLY A CA 1
ATOM 3236 C C . GLY A 1 420 ? 11.141 -32.929 -27.705 1.00 50.69 420 GLY A C 1
ATOM 3237 O O . GLY A 1 420 ? 12.233 -32.525 -28.086 1.00 50.69 420 GLY A O 1
ATOM 3238 N N . ASP A 1 421 ? 10.043 -32.880 -28.466 1.00 54.56 421 ASP A N 1
ATOM 3239 C CA . ASP A 1 421 ? 9.997 -32.324 -29.830 1.00 54.56 421 ASP A CA 1
ATOM 3240 C C . ASP A 1 421 ? 9.830 -30.792 -29.866 1.00 54.56 421 ASP A C 1
ATOM 3242 O O . ASP A 1 421 ? 10.157 -30.170 -30.875 1.00 54.56 421 ASP A O 1
ATOM 3246 N N . ASP A 1 422 ? 9.347 -30.172 -28.780 1.00 48.09 422 ASP A N 1
ATOM 3247 C CA . ASP A 1 422 ? 9.209 -28.709 -28.671 1.00 48.09 422 ASP A CA 1
ATOM 3248 C C . ASP A 1 422 ? 10.562 -28.034 -28.372 1.00 48.09 422 ASP A C 1
ATOM 3250 O O . ASP A 1 422 ? 10.752 -26.840 -28.604 1.00 48.09 422 ASP A O 1
ATOM 3254 N N . VAL A 1 423 ? 11.538 -28.801 -27.875 1.00 54.88 423 VAL A N 1
ATOM 3255 C CA . VAL A 1 423 ? 12.887 -28.322 -27.560 1.00 54.88 423 VAL A CA 1
ATOM 3256 C C . VAL A 1 423 ? 13.807 -28.548 -28.764 1.00 54.88 423 VAL A C 1
ATOM 3258 O O . VAL A 1 423 ? 14.579 -29.506 -28.818 1.00 54.88 423 VAL A O 1
ATOM 3261 N N . GLN A 1 424 ? 13.766 -27.646 -29.750 1.00 54.84 424 GLN A N 1
ATOM 3262 C CA . GLN A 1 424 ? 14.742 -27.659 -30.848 1.00 54.84 424 GLN A CA 1
ATOM 3263 C C . GLN A 1 424 ? 16.120 -27.150 -30.392 1.00 54.84 424 GLN A C 1
ATOM 3265 O O . GLN A 1 424 ? 16.518 -26.007 -30.637 1.00 54.84 424 GLN A O 1
ATOM 3270 N N . ILE A 1 425 ? 16.900 -28.045 -29.783 1.00 50.50 425 ILE A N 1
ATOM 3271 C CA . ILE A 1 425 ? 18.310 -27.821 -29.417 1.00 50.50 425 ILE A CA 1
ATOM 3272 C C . ILE A 1 425 ? 19.199 -27.427 -30.598 1.00 50.50 425 ILE A C 1
ATOM 3274 O O . ILE A 1 425 ? 20.244 -26.805 -30.404 1.00 50.50 425 ILE A O 1
ATOM 3278 N N . THR A 1 426 ? 18.796 -27.755 -31.827 1.00 48.00 426 THR A N 1
ATOM 3279 C CA . THR A 1 426 ? 19.534 -27.409 -33.048 1.00 48.00 426 THR A CA 1
ATOM 3280 C C . THR A 1 426 ? 19.770 -25.906 -33.208 1.00 48.00 426 THR A C 1
ATOM 3282 O O . THR A 1 426 ? 20.658 -25.522 -33.963 1.00 48.00 426 THR A O 1
ATOM 3285 N N . SER A 1 427 ? 19.016 -25.064 -32.491 1.00 51.75 427 SER A N 1
ATOM 3286 C CA . SER A 1 427 ? 19.215 -23.611 -32.433 1.00 51.75 427 SER A CA 1
ATOM 3287 C C . SER A 1 427 ? 20.218 -23.145 -31.360 1.00 51.75 427 SER A C 1
ATOM 3289 O O . SER A 1 427 ? 20.813 -22.081 -31.516 1.00 51.75 427 SER A O 1
ATOM 3291 N N . MET A 1 428 ? 20.449 -23.928 -30.297 1.00 54.03 428 MET A N 1
ATOM 3292 C CA . MET A 1 428 ? 21.327 -23.573 -29.164 1.00 54.03 428 MET A CA 1
ATOM 3293 C C . MET A 1 428 ? 22.738 -24.169 -29.290 1.00 54.03 428 MET A C 1
ATOM 3295 O O . MET A 1 428 ? 23.712 -23.578 -28.820 1.00 54.03 428 MET A O 1
ATOM 3299 N N . VAL A 1 429 ? 22.861 -25.317 -29.964 1.00 60.91 429 VAL A N 1
ATOM 3300 C CA . VAL A 1 429 ? 24.139 -25.975 -30.262 1.00 60.91 429 VAL A CA 1
ATOM 3301 C C . VAL A 1 429 ? 24.408 -25.862 -31.761 1.00 60.91 429 VAL A C 1
ATOM 3303 O O . VAL A 1 429 ? 23.878 -26.619 -32.571 1.00 60.91 429 VAL A O 1
ATOM 3306 N N . SER A 1 430 ? 25.234 -24.889 -32.141 1.00 66.94 430 SER A N 1
ATOM 3307 C CA . SER A 1 430 ? 25.591 -24.635 -33.543 1.00 66.94 430 SER A CA 1
ATOM 3308 C C . SER A 1 430 ? 26.569 -25.664 -34.125 1.00 66.94 430 SER A C 1
ATOM 3310 O O . SER A 1 430 ? 26.661 -25.800 -35.346 1.00 66.94 430 SER A O 1
ATOM 3312 N N . ILE A 1 431 ? 27.292 -26.407 -33.279 1.00 76.00 431 ILE A N 1
ATOM 3313 C CA . ILE A 1 431 ? 28.252 -27.435 -33.690 1.00 76.00 431 ILE A CA 1
ATOM 3314 C C . ILE A 1 431 ? 27.642 -28.816 -33.456 1.00 76.00 431 ILE A C 1
ATOM 3316 O O . ILE A 1 431 ? 27.585 -29.288 -32.326 1.00 76.00 431 ILE A O 1
ATOM 3320 N N . LYS A 1 432 ? 27.245 -29.513 -34.527 1.00 84.12 432 LYS A N 1
ATOM 3321 C CA . LYS A 1 432 ? 26.854 -30.927 -34.423 1.00 84.12 432 LYS A CA 1
ATOM 3322 C C . LYS A 1 432 ? 28.074 -31.835 -34.229 1.00 84.12 432 LYS A C 1
ATOM 3324 O O . LYS A 1 432 ? 29.102 -31.625 -34.879 1.00 84.12 432 LYS A O 1
ATOM 3329 N N . LEU A 1 433 ? 27.966 -32.851 -33.371 1.00 86.88 433 LEU A N 1
ATOM 3330 C CA . LEU A 1 433 ? 29.032 -33.815 -33.099 1.00 86.88 433 LEU A CA 1
ATOM 3331 C C . LEU A 1 433 ? 29.327 -34.675 -34.333 1.00 86.88 433 LEU A C 1
ATOM 3333 O O . LEU A 1 433 ? 28.446 -35.330 -34.882 1.00 86.88 433 LEU A O 1
ATOM 3337 N N . THR A 1 434 ? 30.594 -34.706 -34.718 1.00 87.12 434 THR A N 1
ATOM 3338 C CA . THR A 1 434 ? 31.203 -35.561 -35.742 1.00 87.12 434 THR A CA 1
ATOM 3339 C C . THR A 1 434 ? 32.370 -36.324 -35.110 1.00 87.12 434 THR A C 1
ATOM 3341 O O . THR A 1 434 ? 32.824 -35.982 -34.014 1.00 87.12 434 THR A O 1
ATOM 3344 N N . SER A 1 435 ? 32.946 -37.296 -35.817 1.00 86.94 435 SER A N 1
ATOM 3345 C CA . SER A 1 435 ? 34.159 -38.007 -35.382 1.00 86.94 435 SER A CA 1
ATOM 3346 C C . SER A 1 435 ? 35.387 -37.111 -35.159 1.00 86.94 435 SER A C 1
ATOM 3348 O O . SER A 1 435 ? 36.366 -37.564 -34.568 1.00 86.94 435 SER A O 1
ATOM 3350 N N . GLN A 1 436 ? 35.365 -35.847 -35.604 1.00 90.75 436 GLN A N 1
ATOM 3351 C CA . GLN A 1 436 ? 36.537 -34.963 -35.600 1.00 90.75 436 GLN A CA 1
ATOM 3352 C C . GLN A 1 436 ? 36.447 -33.780 -34.626 1.00 90.75 436 GLN A C 1
ATOM 3354 O O . GLN A 1 436 ? 37.457 -33.117 -34.398 1.00 90.75 436 GLN A O 1
ATOM 3359 N N . ASN A 1 437 ? 35.279 -33.484 -34.047 1.00 89.69 437 ASN A N 1
ATOM 3360 C CA . ASN A 1 437 ? 35.050 -32.221 -33.327 1.00 89.69 437 ASN A CA 1
ATOM 3361 C C . ASN A 1 437 ? 34.554 -32.383 -31.881 1.00 89.69 437 ASN A C 1
ATOM 3363 O O . ASN A 1 437 ? 34.052 -31.418 -31.308 1.00 89.69 437 ASN A O 1
ATOM 3367 N N . TYR A 1 438 ? 34.740 -33.559 -31.272 1.00 88.88 438 TYR A N 1
ATOM 3368 C CA . TYR A 1 438 ? 34.260 -33.859 -29.916 1.00 88.88 438 TYR A CA 1
ATOM 3369 C C . TYR A 1 438 ? 34.611 -32.789 -28.875 1.00 88.88 438 TYR A C 1
ATOM 3371 O O . TYR A 1 438 ? 33.750 -32.397 -28.096 1.00 88.88 438 TYR A O 1
ATOM 3379 N N . LEU A 1 439 ? 35.844 -32.268 -28.879 1.00 88.44 439 LEU A N 1
ATOM 3380 C CA . LEU A 1 439 ? 36.250 -31.233 -27.920 1.00 88.44 439 LEU A CA 1
ATOM 3381 C C . LEU A 1 439 ? 35.457 -29.928 -28.095 1.00 88.44 439 LEU A C 1
ATOM 3383 O O . LEU A 1 439 ? 35.040 -29.344 -27.106 1.00 88.44 439 LEU A O 1
ATOM 3387 N N . LEU A 1 440 ? 35.199 -29.499 -29.334 1.00 83.62 440 LEU A N 1
ATOM 3388 C CA . LEU A 1 440 ? 34.420 -28.286 -29.615 1.00 83.62 440 LEU A CA 1
ATOM 3389 C C . LEU A 1 440 ? 32.941 -28.474 -29.269 1.00 83.62 440 LEU A C 1
ATOM 3391 O O . LEU A 1 440 ? 32.331 -27.599 -28.663 1.00 83.62 440 LEU A O 1
ATOM 3395 N N . TRP A 1 441 ? 32.384 -29.632 -29.624 1.00 88.00 441 TRP A N 1
ATOM 3396 C CA . TRP A 1 441 ? 31.020 -30.001 -29.261 1.00 88.00 441 TRP A CA 1
ATOM 3397 C C . TRP A 1 441 ? 30.833 -30.046 -27.739 1.00 88.00 441 TRP A C 1
ATOM 3399 O O . TRP A 1 441 ? 29.852 -29.512 -27.222 1.00 88.00 441 TRP A O 1
ATOM 3409 N N . LYS A 1 442 ? 31.796 -30.628 -27.012 1.00 85.00 442 LYS A N 1
ATOM 3410 C CA . LYS A 1 442 ? 31.763 -30.744 -25.550 1.00 85.00 442 LYS A CA 1
ATOM 3411 C C . LYS A 1 442 ? 31.785 -29.374 -24.872 1.00 85.00 442 LYS A C 1
ATOM 3413 O O . LYS A 1 442 ? 30.977 -29.149 -23.980 1.00 85.00 442 LYS A O 1
ATOM 3418 N N . GLU A 1 443 ? 32.667 -28.470 -25.301 1.00 83.31 443 GLU A N 1
ATOM 3419 C CA . GLU A 1 443 ? 32.751 -27.103 -24.755 1.00 83.31 443 GLU A CA 1
ATOM 3420 C C . GLU A 1 443 ? 31.452 -26.308 -24.960 1.00 83.31 443 GLU A C 1
ATOM 3422 O O . GLU A 1 443 ? 31.097 -25.484 -24.123 1.00 83.31 443 GLU A O 1
ATOM 3427 N N . GLN A 1 444 ? 30.711 -26.569 -26.042 1.00 82.00 444 GLN A N 1
ATOM 3428 C CA . GLN A 1 444 ? 29.420 -25.923 -26.289 1.00 82.00 444 GLN A CA 1
ATOM 3429 C C . GLN A 1 444 ? 28.266 -26.580 -25.517 1.00 82.00 444 GLN A C 1
ATOM 3431 O O . GLN A 1 444 ? 27.372 -25.888 -25.038 1.00 82.00 444 GLN A O 1
ATOM 3436 N N . SER A 1 445 ? 28.273 -27.909 -25.408 1.00 79.00 445 SER A N 1
ATOM 3437 C CA . SER A 1 445 ? 27.124 -28.672 -24.904 1.00 79.00 445 SER A CA 1
ATOM 3438 C C . SER A 1 445 ? 27.136 -28.825 -23.382 1.00 79.00 445 SER A C 1
ATOM 3440 O O . SER A 1 445 ? 26.087 -28.753 -22.749 1.00 79.00 445 SER A O 1
ATOM 3442 N N . LEU A 1 446 ? 28.311 -29.010 -22.770 1.00 79.50 446 LEU A N 1
ATOM 3443 C CA . LEU A 1 446 ? 28.421 -29.334 -21.345 1.00 79.50 446 LEU A CA 1
ATOM 3444 C C . LEU A 1 446 ? 27.944 -28.205 -20.407 1.00 79.50 446 LEU A C 1
ATOM 3446 O O . LEU A 1 446 ? 27.143 -28.513 -19.527 1.00 79.50 446 LEU A O 1
ATOM 3450 N N . PRO A 1 447 ? 28.313 -26.919 -20.603 1.00 76.00 447 PRO A N 1
ATOM 3451 C CA . PRO A 1 447 ? 27.840 -25.835 -19.732 1.00 76.00 447 PRO A CA 1
ATOM 3452 C C . PRO A 1 447 ? 26.317 -25.685 -19.732 1.00 76.00 447 PRO A C 1
ATOM 3454 O O . PRO A 1 447 ? 25.725 -25.223 -18.761 1.00 76.00 447 PRO A O 1
ATOM 3457 N N . TRP A 1 448 ? 25.671 -26.066 -20.834 1.00 69.69 448 TRP A N 1
ATOM 3458 C CA . TRP A 1 448 ? 24.221 -26.043 -20.939 1.00 69.69 448 TRP A CA 1
ATOM 3459 C C . TRP A 1 448 ? 23.581 -27.202 -20.170 1.00 69.69 448 TRP A C 1
ATOM 3461 O O . TRP A 1 448 ? 22.662 -26.961 -19.392 1.00 69.69 448 TRP A O 1
ATOM 3471 N N . ILE A 1 449 ? 24.101 -28.429 -20.320 1.00 74.06 449 ILE A N 1
ATOM 3472 C CA . ILE A 1 449 ? 23.629 -29.610 -19.572 1.00 74.06 449 ILE A CA 1
ATOM 3473 C C . ILE A 1 449 ? 23.797 -29.394 -18.056 1.00 74.06 449 ILE A C 1
ATOM 3475 O O . ILE A 1 449 ? 22.929 -29.791 -17.279 1.00 74.06 449 ILE A O 1
ATOM 3479 N N . GLU A 1 450 ? 24.881 -28.727 -17.643 1.00 74.81 450 GLU A N 1
ATOM 3480 C CA . GLU A 1 450 ? 25.119 -28.309 -16.252 1.00 74.81 450 GLU A CA 1
ATOM 3481 C C . GLU A 1 450 ? 24.077 -27.289 -15.771 1.00 74.81 450 GLU A C 1
ATOM 3483 O O . GLU A 1 450 ? 23.591 -27.386 -14.649 1.00 74.81 450 GLU A O 1
ATOM 3488 N N . ASN A 1 451 ? 23.691 -26.333 -16.617 1.00 64.56 451 ASN A N 1
ATOM 3489 C CA . ASN A 1 451 ? 22.732 -25.282 -16.265 1.00 64.56 451 ASN A CA 1
ATOM 3490 C C . ASN A 1 451 ? 21.291 -25.807 -16.123 1.00 64.56 451 ASN A C 1
ATOM 3492 O O . ASN A 1 451 ? 20.519 -25.290 -15.321 1.0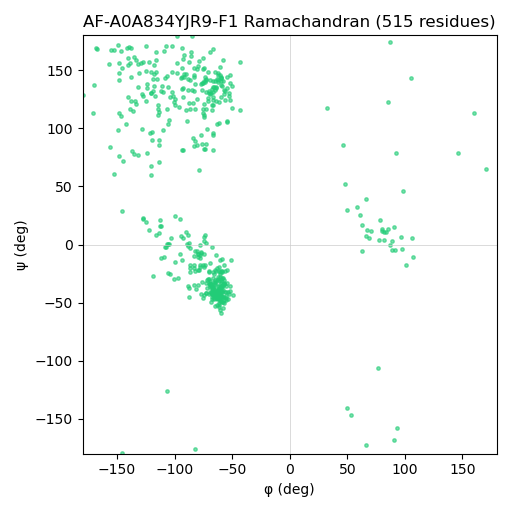0 64.56 451 ASN A O 1
ATOM 3496 N N . VAL A 1 452 ? 20.926 -26.859 -16.862 1.00 65.12 452 VAL A N 1
ATOM 3497 C CA . VAL A 1 452 ? 19.606 -27.505 -16.736 1.00 65.12 452 VAL A CA 1
ATOM 3498 C C . VAL A 1 452 ? 19.560 -28.610 -15.674 1.00 65.12 452 VAL A C 1
ATOM 3500 O O . VAL A 1 452 ? 18.554 -29.306 -15.584 1.00 65.12 452 VAL A O 1
ATOM 3503 N N . ASP A 1 453 ? 20.620 -28.762 -14.871 1.00 74.81 453 ASP A N 1
ATOM 3504 C CA . ASP A 1 453 ? 20.720 -29.720 -13.755 1.00 74.81 453 ASP A CA 1
ATOM 3505 C C . ASP A 1 453 ? 20.524 -31.194 -14.175 1.00 74.81 453 ASP A C 1
ATOM 3507 O O . ASP A 1 453 ? 20.001 -32.024 -13.435 1.00 74.81 453 ASP A O 1
ATOM 3511 N N . LEU A 1 454 ? 20.936 -31.540 -15.403 1.00 80.25 454 LEU A N 1
ATOM 3512 C CA . LEU A 1 454 ? 20.800 -32.896 -15.961 1.00 80.25 454 LEU A CA 1
ATOM 3513 C C . LEU A 1 454 ? 22.128 -33.664 -16.036 1.00 80.25 454 LEU A C 1
ATOM 3515 O O . LEU A 1 454 ? 22.147 -34.815 -16.473 1.00 80.25 454 LEU A O 1
ATOM 3519 N N . VAL A 1 455 ? 23.245 -33.069 -15.606 1.00 80.25 455 VAL A N 1
ATOM 3520 C CA . VAL A 1 455 ? 24.579 -33.701 -15.671 1.00 80.25 455 VAL A CA 1
ATOM 3521 C C . VAL A 1 455 ? 24.643 -35.037 -14.932 1.00 80.25 455 VAL A C 1
ATOM 3523 O O . VAL A 1 455 ? 25.307 -35.968 -15.401 1.00 80.25 455 VAL A O 1
ATOM 3526 N N . ASP A 1 456 ? 23.908 -35.182 -13.834 1.00 80.88 456 ASP A N 1
ATOM 3527 C CA . ASP A 1 456 ? 23.952 -36.391 -13.010 1.00 80.88 456 ASP A CA 1
ATOM 3528 C C . ASP A 1 456 ? 23.399 -37.632 -13.727 1.00 80.88 456 ASP A C 1
ATOM 3530 O O . ASP A 1 456 ? 23.795 -38.760 -13.406 1.00 80.88 456 ASP A O 1
ATOM 3534 N N . HIS A 1 457 ? 22.541 -37.441 -14.738 1.00 82.31 457 HIS A N 1
ATOM 3535 C CA . HIS A 1 457 ? 22.050 -38.510 -15.617 1.00 82.31 457 HIS A CA 1
ATOM 3536 C C . HIS A 1 457 ? 23.150 -39.042 -16.555 1.00 82.31 457 HIS A C 1
ATOM 3538 O O . HIS A 1 457 ? 23.099 -40.201 -16.959 1.00 82.31 457 HIS A O 1
ATOM 3544 N N . ILE A 1 458 ? 24.189 -38.249 -16.846 1.00 81.06 458 ILE A N 1
ATOM 3545 C CA . ILE A 1 458 ? 25.363 -38.663 -17.642 1.00 81.06 458 ILE A CA 1
ATOM 3546 C C . ILE A 1 458 ? 26.431 -39.288 -16.743 1.00 81.06 458 ILE A C 1
ATOM 3548 O O . ILE A 1 458 ? 26.992 -40.340 -17.062 1.00 81.06 458 ILE A O 1
ATOM 3552 N N . LEU A 1 459 ? 26.719 -38.653 -15.604 1.00 79.81 459 LEU A N 1
ATOM 3553 C CA . LEU A 1 459 ? 27.768 -39.103 -14.682 1.00 79.81 459 LEU A CA 1
ATOM 3554 C C . LEU A 1 459 ? 27.366 -40.362 -13.897 1.00 79.81 459 LEU A C 1
ATOM 3556 O O . LEU A 1 459 ? 28.230 -41.090 -13.404 1.00 79.81 459 LEU A O 1
ATOM 3560 N N . GLY A 1 460 ? 26.067 -40.674 -13.846 1.00 69.06 460 GLY A N 1
ATOM 3561 C CA . GLY A 1 460 ? 25.529 -41.822 -13.119 1.00 69.06 460 GLY A CA 1
ATOM 3562 C C . GLY A 1 460 ? 25.429 -41.585 -11.613 1.00 69.06 460 GLY A C 1
ATOM 3563 O O . GLY A 1 460 ? 25.386 -42.551 -10.852 1.00 69.06 460 GLY A O 1
ATOM 3564 N N . GLU A 1 461 ? 25.409 -40.321 -11.186 1.00 68.75 461 GLU A N 1
ATOM 3565 C CA . GLU A 1 461 ? 25.246 -39.924 -9.784 1.00 68.75 461 GLU A CA 1
ATOM 3566 C C . GLU A 1 461 ? 23.758 -39.919 -9.372 1.00 68.75 461 GLU A C 1
ATOM 3568 O O . GLU A 1 461 ? 23.435 -40.177 -8.209 1.00 68.75 461 GLU A O 1
ATOM 3573 N N . ASN A 1 462 ? 22.840 -39.788 -10.341 1.00 65.81 462 ASN A N 1
ATOM 3574 C CA . ASN A 1 462 ? 21.392 -39.920 -10.152 1.00 65.81 462 ASN A CA 1
ATOM 3575 C C . ASN A 1 462 ? 20.916 -41.357 -10.455 1.00 65.81 462 ASN A C 1
ATOM 3577 O O . ASN A 1 462 ? 20.466 -41.666 -11.559 1.00 65.81 462 ASN A O 1
ATOM 3581 N N . ASN A 1 463 ? 21.075 -42.270 -9.488 1.00 75.19 463 ASN A N 1
ATOM 3582 C CA . ASN A 1 463 ? 20.725 -43.690 -9.649 1.00 75.19 463 ASN A CA 1
ATOM 3583 C C . ASN A 1 463 ? 19.250 -43.893 -10.052 1.00 75.19 463 ASN A C 1
ATOM 3585 O O . ASN A 1 463 ? 18.353 -43.418 -9.356 1.00 75.19 463 ASN A O 1
ATOM 3589 N N . GLU A 1 464 ? 19.010 -44.688 -11.103 1.00 84.06 464 GLU A N 1
ATOM 3590 C CA . GLU A 1 464 ? 17.671 -45.064 -11.581 1.00 84.06 464 GLU A CA 1
ATOM 3591 C C . GLU A 1 464 ? 16.786 -45.595 -10.429 1.00 84.06 464 GLU A C 1
ATOM 3593 O O . GLU A 1 464 ? 17.094 -46.634 -9.823 1.00 84.06 464 GLU A O 1
ATOM 3598 N N . PRO A 1 465 ? 15.666 -44.919 -10.100 1.00 86.62 465 PRO A N 1
ATOM 3599 C CA . PRO A 1 465 ? 14.737 -45.404 -9.089 1.00 86.62 465 PRO A CA 1
ATOM 3600 C C . PRO A 1 465 ? 14.078 -46.713 -9.532 1.00 86.62 465 PRO A C 1
ATOM 3602 O O . PRO A 1 465 ? 13.778 -46.911 -10.704 1.00 86.62 465 PRO A O 1
ATOM 3605 N N . LYS A 1 466 ? 13.746 -47.606 -8.590 1.00 88.19 466 LYS A N 1
ATOM 3606 C CA . LYS A 1 466 ? 13.007 -48.836 -8.928 1.00 88.19 466 LYS A CA 1
ATOM 3607 C C . LYS A 1 466 ? 11.697 -48.494 -9.637 1.00 88.19 466 LYS A C 1
ATOM 3609 O O . LYS A 1 466 ? 10.926 -47.688 -9.121 1.00 88.19 466 LYS A O 1
ATOM 3614 N N . SER A 1 467 ? 11.411 -49.164 -10.751 1.00 84.94 467 SER A N 1
ATOM 3615 C CA . SER A 1 467 ? 10.210 -48.921 -11.567 1.00 84.94 467 SER A CA 1
ATOM 3616 C C . SER A 1 467 ? 8.887 -49.169 -10.839 1.00 84.94 467 SER A C 1
ATOM 3618 O O . SER A 1 467 ? 7.855 -48.592 -11.191 1.00 84.94 467 SER A O 1
ATOM 3620 N N . LYS A 1 468 ? 8.925 -49.988 -9.787 1.00 87.31 468 LYS A N 1
ATOM 3621 C CA . LYS A 1 468 ? 7.794 -50.291 -8.916 1.00 87.31 468 LYS A CA 1
ATOM 3622 C C . LYS A 1 468 ? 8.171 -50.155 -7.447 1.00 87.31 468 LYS A C 1
ATOM 3624 O O . LYS A 1 468 ? 9.300 -50.455 -7.053 1.00 87.31 468 LYS A O 1
ATOM 3629 N N . VAL A 1 469 ? 7.197 -49.752 -6.642 1.00 87.06 469 VAL A N 1
ATOM 3630 C CA . VAL A 1 469 ? 7.268 -49.712 -5.178 1.00 87.06 469 VAL A CA 1
ATOM 3631 C C . VAL A 1 469 ? 6.113 -50.513 -4.586 1.00 87.06 469 VAL A C 1
ATOM 3633 O O . VAL A 1 469 ? 5.051 -50.633 -5.194 1.00 87.06 469 VAL A O 1
ATOM 3636 N N . SER A 1 470 ? 6.333 -51.104 -3.414 1.00 82.94 470 SER A N 1
ATOM 3637 C CA . SER A 1 470 ? 5.298 -51.850 -2.700 1.00 82.94 470 SER A CA 1
ATOM 3638 C C . SER A 1 470 ? 4.503 -50.896 -1.816 1.00 82.94 470 SER A C 1
ATOM 3640 O O . SER A 1 470 ? 5.075 -50.237 -0.946 1.00 82.94 470 SER A O 1
ATOM 3642 N N . SER A 1 471 ? 3.195 -50.825 -2.035 1.00 68.25 471 SER A N 1
ATOM 3643 C CA . SER A 1 471 ? 2.265 -50.091 -1.182 1.00 68.25 471 SER A CA 1
ATOM 3644 C C . SER A 1 471 ? 2.122 -50.769 0.188 1.00 68.25 471 SER A C 1
ATOM 3646 O O . SER A 1 471 ? 2.507 -51.924 0.393 1.00 68.25 471 SER A O 1
ATOM 3648 N N . PHE A 1 472 ? 1.541 -50.054 1.155 1.00 68.75 472 PHE A N 1
ATOM 3649 C CA . PHE A 1 472 ? 1.365 -50.540 2.532 1.00 68.75 472 PHE A CA 1
ATOM 3650 C C . PHE A 1 472 ? 0.477 -51.803 2.626 1.00 68.75 472 PHE A C 1
ATOM 3652 O O . PHE A 1 472 ? 0.546 -52.531 3.612 1.00 68.75 472 PHE A O 1
ATOM 3659 N N . ASP A 1 473 ? -0.333 -52.083 1.596 1.00 74.62 473 ASP A N 1
ATOM 3660 C CA . ASP A 1 473 ? -1.163 -53.288 1.442 1.00 74.62 473 ASP A CA 1
ATOM 3661 C C . ASP A 1 473 ? -0.493 -54.407 0.612 1.00 74.62 473 ASP A C 1
ATOM 3663 O O . ASP A 1 473 ? -1.126 -55.424 0.325 1.00 74.62 473 ASP A O 1
ATOM 3667 N N . GLY A 1 474 ? 0.788 -54.259 0.252 1.00 71.25 474 GLY A N 1
ATOM 3668 C CA . GLY A 1 474 ? 1.585 -55.283 -0.432 1.00 71.25 474 GLY A CA 1
ATOM 3669 C C . GLY A 1 474 ? 1.349 -55.392 -1.941 1.00 71.25 474 GLY A C 1
ATOM 3670 O O . GLY A 1 474 ? 1.820 -56.354 -2.552 1.00 71.25 474 GLY A O 1
ATOM 3671 N N . LYS A 1 475 ? 0.642 -54.438 -2.559 1.00 74.69 475 LYS A N 1
ATOM 3672 C CA . LYS A 1 475 ? 0.510 -54.361 -4.019 1.00 74.69 475 LYS A CA 1
AT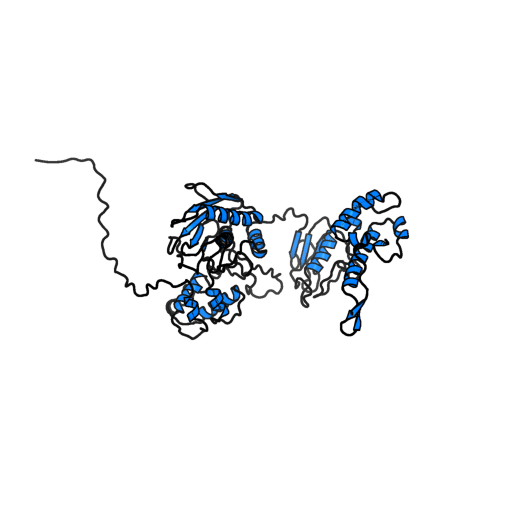OM 3673 C C . LYS A 1 475 ? 1.714 -53.647 -4.625 1.00 74.69 475 LYS A C 1
ATOM 3675 O O . LYS A 1 475 ? 2.295 -52.745 -4.030 1.00 74.69 475 LYS A O 1
ATOM 3680 N N . GLU A 1 476 ? 2.112 -54.071 -5.819 1.00 82.50 476 GLU A N 1
ATOM 3681 C CA . GLU A 1 476 ? 3.113 -53.341 -6.593 1.00 82.50 476 GLU A CA 1
ATOM 3682 C C . GLU A 1 476 ? 2.441 -52.209 -7.368 1.00 82.50 476 GLU A C 1
ATOM 3684 O O . GLU A 1 476 ? 1.579 -52.459 -8.212 1.00 82.50 476 GLU A O 1
ATOM 3689 N N . GLU A 1 477 ? 2.878 -50.980 -7.123 1.00 84.38 477 GLU A N 1
ATOM 3690 C CA . GLU A 1 477 ? 2.440 -49.788 -7.845 1.00 84.38 477 GLU A CA 1
ATOM 3691 C C . GLU A 1 477 ? 3.627 -49.147 -8.573 1.00 84.38 477 GLU A C 1
ATOM 3693 O O . GLU A 1 477 ? 4.789 -49.333 -8.199 1.00 84.38 477 GLU A O 1
ATOM 3698 N N . VAL A 1 478 ? 3.348 -48.415 -9.655 1.00 84.56 478 VAL A N 1
ATOM 3699 C CA . VAL A 1 478 ? 4.385 -47.716 -10.428 1.00 84.56 478 VAL A CA 1
ATOM 3700 C C . VAL A 1 478 ? 4.982 -46.610 -9.570 1.00 84.56 478 VAL A C 1
ATOM 3702 O O . VAL A 1 478 ? 4.252 -45.814 -8.989 1.00 84.56 478 VAL A O 1
ATOM 3705 N N . ASN A 1 479 ? 6.309 -46.543 -9.508 1.00 85.25 479 ASN A N 1
ATOM 3706 C CA . ASN A 1 479 ? 7.000 -45.544 -8.707 1.00 85.25 479 ASN A CA 1
ATOM 3707 C C . ASN A 1 479 ? 6.944 -44.158 -9.385 1.00 85.25 479 ASN A C 1
ATOM 3709 O O . ASN A 1 479 ? 7.542 -43.990 -10.453 1.00 85.25 479 ASN A O 1
ATOM 3713 N N . PRO A 1 480 ? 6.306 -43.135 -8.783 1.00 78.38 480 PRO A N 1
ATOM 3714 C CA . PRO A 1 480 ? 6.269 -41.790 -9.359 1.00 78.38 480 PRO A CA 1
ATOM 3715 C C . PRO A 1 480 ? 7.663 -41.175 -9.541 1.00 78.38 480 PRO A C 1
ATOM 3717 O O . PRO A 1 480 ? 7.880 -40.441 -10.502 1.00 78.38 480 PRO A O 1
ATOM 3720 N N . ALA A 1 481 ? 8.624 -41.522 -8.674 1.00 78.19 481 ALA A N 1
ATOM 3721 C CA . ALA A 1 481 ? 10.008 -41.068 -8.799 1.00 78.19 481 ALA A CA 1
ATOM 3722 C C . ALA A 1 481 ? 10.711 -41.686 -10.018 1.00 78.19 481 ALA A C 1
ATOM 3724 O O . ALA A 1 481 ? 11.483 -41.005 -10.681 1.00 78.19 481 ALA A O 1
ATOM 3725 N N . PHE A 1 482 ? 10.396 -42.940 -10.368 1.00 83.00 482 PHE A N 1
ATOM 3726 C CA . PHE A 1 482 ? 10.892 -43.559 -11.603 1.00 83.00 482 PHE A CA 1
ATOM 3727 C C . PHE A 1 482 ? 10.314 -42.874 -12.842 1.00 83.00 482 PHE A C 1
ATOM 3729 O O . PHE A 1 482 ? 11.036 -42.637 -13.801 1.00 83.00 482 PHE A O 1
ATOM 3736 N N . LEU A 1 483 ? 9.026 -42.513 -12.829 1.00 77.25 483 LEU A N 1
ATOM 3737 C CA . LEU A 1 483 ? 8.408 -41.796 -13.949 1.00 77.25 483 LEU A CA 1
ATOM 3738 C C . LEU A 1 483 ? 8.965 -40.376 -14.118 1.00 77.25 483 LEU A C 1
ATOM 3740 O O . LEU A 1 483 ? 9.111 -39.918 -15.247 1.00 77.25 483 LEU A O 1
ATOM 3744 N N . ALA A 1 484 ? 9.267 -39.679 -13.019 1.00 76.25 484 ALA A N 1
ATOM 3745 C CA . ALA A 1 484 ? 9.931 -38.378 -13.058 1.00 76.25 484 ALA A CA 1
ATOM 3746 C C . ALA A 1 484 ? 11.356 -38.498 -13.620 1.00 76.25 484 ALA A C 1
ATOM 3748 O O . ALA A 1 484 ? 11.645 -37.881 -14.641 1.00 76.25 484 ALA A O 1
ATOM 3749 N N . TRP A 1 485 ? 12.167 -39.390 -13.044 1.00 85.81 485 TRP A N 1
ATOM 3750 C CA . TRP A 1 485 ? 13.530 -39.672 -13.500 1.00 85.81 485 TRP A CA 1
ATOM 3751 C C . TRP A 1 485 ? 13.574 -40.064 -14.983 1.00 85.81 485 TRP A C 1
ATOM 3753 O O . TRP A 1 485 ? 14.362 -39.528 -15.751 1.00 85.81 485 TRP A O 1
ATOM 3763 N N . LYS A 1 486 ? 12.658 -40.935 -15.427 1.00 80.25 486 LYS A N 1
ATOM 3764 C CA . LYS A 1 486 ? 12.590 -41.390 -16.822 1.00 80.25 486 LYS A CA 1
ATOM 3765 C C . LYS A 1 486 ? 12.254 -40.262 -17.801 1.00 80.25 486 LYS A C 1
ATOM 3767 O O . LYS A 1 486 ? 12.707 -40.298 -18.937 1.00 80.25 486 LYS A O 1
ATOM 3772 N N . ARG A 1 487 ? 11.451 -39.271 -17.390 1.00 76.44 487 ARG A N 1
ATOM 3773 C CA . ARG A 1 487 ? 11.154 -38.094 -18.227 1.00 76.44 487 ARG A CA 1
ATOM 3774 C C . ARG A 1 487 ? 12.380 -37.205 -18.399 1.00 76.44 487 ARG A C 1
ATOM 3776 O O . ARG A 1 487 ? 12.618 -36.743 -19.507 1.00 76.44 487 ARG A O 1
ATOM 3783 N N . GLU A 1 488 ? 13.148 -37.004 -17.334 1.00 80.69 488 GLU A N 1
ATOM 3784 C CA . GLU A 1 488 ? 14.403 -36.244 -17.369 1.00 80.69 488 GLU A CA 1
ATOM 3785 C C . GLU A 1 488 ? 15.471 -36.951 -18.217 1.00 80.69 488 GLU A C 1
ATOM 3787 O O . GLU A 1 488 ? 16.086 -36.318 -19.073 1.00 80.69 488 GLU A O 1
ATOM 3792 N N . ASP A 1 489 ? 15.628 -38.270 -18.057 1.00 82.56 489 ASP A N 1
ATOM 3793 C CA . ASP A 1 489 ? 16.562 -39.077 -18.854 1.00 82.56 489 ASP A CA 1
ATOM 3794 C C . ASP A 1 489 ? 16.176 -39.084 -20.345 1.00 82.56 489 ASP A C 1
ATOM 3796 O O . ASP A 1 489 ? 17.011 -38.859 -21.221 1.00 82.56 489 ASP A O 1
ATOM 3800 N N . TRP A 1 490 ? 14.890 -39.249 -20.667 1.00 76.69 490 TRP A N 1
ATOM 3801 C CA . TRP A 1 490 ? 14.415 -39.187 -22.053 1.00 76.69 490 TRP A CA 1
ATOM 3802 C C . TRP A 1 490 ? 14.563 -37.808 -22.682 1.00 76.69 490 TRP A C 1
ATOM 3804 O O . TRP A 1 490 ? 14.883 -37.717 -23.872 1.00 76.69 490 TRP A O 1
ATOM 3814 N N . LEU A 1 491 ? 14.354 -36.752 -21.896 1.00 72.69 491 LEU A N 1
ATOM 3815 C CA . LEU A 1 491 ? 14.637 -35.391 -22.316 1.00 72.69 491 LEU A CA 1
ATOM 3816 C C . LEU A 1 491 ? 16.125 -35.287 -22.662 1.00 72.69 491 LEU A C 1
ATOM 3818 O O . LEU A 1 491 ? 16.447 -35.064 -23.824 1.00 72.69 491 LEU A O 1
ATOM 3822 N N . LEU A 1 492 ? 17.034 -35.580 -21.728 1.00 78.88 492 LEU A N 1
ATOM 3823 C CA . LEU A 1 492 ? 18.479 -35.498 -21.962 1.00 78.88 492 LEU A CA 1
ATOM 3824 C C . LEU A 1 492 ? 18.956 -36.335 -23.153 1.00 78.88 492 LEU A C 1
ATOM 3826 O O . LEU A 1 492 ? 19.757 -35.871 -23.960 1.00 78.88 492 LEU A O 1
ATOM 3830 N N . LYS A 1 493 ? 18.427 -37.545 -23.319 1.00 79.94 493 LYS A N 1
ATOM 3831 C CA . LYS A 1 493 ? 18.738 -38.408 -24.460 1.00 79.94 493 LYS A CA 1
ATOM 3832 C C . LYS A 1 493 ? 18.325 -37.779 -25.788 1.00 79.94 493 LYS A C 1
ATOM 3834 O O . LYS A 1 493 ? 19.093 -37.804 -26.752 1.00 79.94 493 LYS A O 1
ATOM 3839 N N . SER A 1 494 ? 17.111 -37.237 -25.857 1.00 70.06 494 SER A N 1
ATOM 3840 C CA . SER A 1 494 ? 16.599 -36.570 -27.061 1.00 70.06 494 SER A CA 1
ATOM 3841 C C . SER A 1 494 ? 17.446 -35.342 -27.391 1.00 70.06 494 SER A C 1
ATOM 3843 O O . SER A 1 494 ? 17.811 -35.123 -28.546 1.00 70.06 494 SER A O 1
ATOM 3845 N N . LEU A 1 495 ? 17.859 -34.617 -26.350 1.00 73.31 495 LEU A N 1
ATOM 3846 C CA . LEU A 1 495 ? 18.733 -33.457 -26.435 1.00 73.31 495 LEU A CA 1
ATOM 3847 C C . LEU A 1 495 ? 20.123 -33.827 -26.981 1.00 73.31 495 LEU A C 1
ATOM 3849 O O . LEU A 1 495 ? 20.553 -33.253 -27.981 1.00 73.31 495 LEU A O 1
ATOM 3853 N N . LEU A 1 496 ? 20.789 -34.837 -26.403 1.00 78.81 496 LEU A N 1
ATOM 3854 C CA . LEU A 1 496 ? 22.080 -35.353 -26.878 1.00 78.81 496 LEU A CA 1
ATOM 3855 C C . LEU A 1 496 ? 21.989 -35.797 -28.340 1.00 78.81 496 LEU A C 1
ATOM 3857 O O . LEU A 1 496 ? 22.790 -35.360 -29.165 1.00 78.81 496 LEU A O 1
ATOM 3861 N N . THR A 1 497 ? 20.955 -36.571 -28.680 1.00 78.50 497 THR A N 1
ATOM 3862 C CA . THR A 1 497 ? 20.700 -37.067 -30.041 1.00 78.50 497 THR A CA 1
ATOM 3863 C C . THR A 1 497 ? 20.548 -35.919 -31.050 1.00 78.50 497 THR A C 1
ATOM 3865 O O . THR A 1 497 ? 21.097 -35.988 -32.151 1.00 78.50 497 THR A O 1
ATOM 3868 N N . GLY A 1 498 ? 19.867 -34.831 -30.672 1.00 73.19 498 GLY A N 1
ATOM 3869 C CA . GLY A 1 498 ? 19.676 -33.641 -31.511 1.00 73.19 498 GLY A CA 1
ATOM 3870 C C . GLY A 1 498 ? 20.969 -32.885 -31.840 1.00 73.19 498 GLY A C 1
ATOM 3871 O O . GLY A 1 498 ? 21.042 -32.187 -32.857 1.00 73.19 498 GLY A O 1
ATOM 3872 N N . THR A 1 499 ? 22.014 -33.065 -31.028 1.00 79.69 499 THR A N 1
ATOM 3873 C CA . THR A 1 499 ? 23.339 -32.481 -31.272 1.00 79.69 499 THR A CA 1
ATOM 3874 C C . THR A 1 499 ? 24.241 -33.339 -32.161 1.00 79.69 499 THR A C 1
ATOM 3876 O O . THR A 1 499 ? 25.344 -32.907 -32.486 1.00 79.69 499 THR A O 1
ATOM 3879 N N . LEU A 1 500 ? 23.822 -34.536 -32.583 1.00 84.44 500 LEU A N 1
ATOM 3880 C CA . LEU A 1 500 ? 24.664 -35.443 -33.367 1.00 84.44 500 LEU A CA 1
ATOM 3881 C C . LEU A 1 500 ? 24.548 -35.178 -34.874 1.00 84.44 500 LEU A C 1
ATOM 3883 O O . LEU A 1 500 ? 23.472 -34.893 -35.405 1.00 84.44 500 LEU A O 1
ATOM 3887 N N . PHE A 1 501 ? 25.668 -35.289 -35.589 1.00 84.94 501 PHE A N 1
ATOM 3888 C CA . PHE A 1 501 ? 25.673 -35.381 -37.048 1.00 84.94 501 PHE A CA 1
ATOM 3889 C C . PHE A 1 501 ? 25.320 -36.808 -37.488 1.00 84.94 501 PHE A C 1
ATOM 3891 O O . PHE A 1 501 ? 25.506 -37.752 -36.720 1.00 84.94 501 PHE A O 1
ATOM 3898 N N . GLU A 1 502 ? 24.840 -36.983 -38.725 1.00 80.38 502 GLU A N 1
ATOM 3899 C CA . GLU A 1 502 ? 24.309 -38.269 -39.213 1.00 80.38 502 GLU A CA 1
ATOM 3900 C C . GLU A 1 502 ? 25.268 -39.447 -38.985 1.00 80.38 502 GLU A C 1
ATOM 3902 O O . GLU A 1 502 ? 24.827 -40.509 -38.554 1.00 80.38 502 GLU A O 1
ATOM 3907 N N . GLU A 1 503 ? 26.580 -39.260 -39.188 1.00 87.31 503 GLU A N 1
ATOM 3908 C CA . GLU A 1 503 ? 27.557 -40.342 -38.991 1.00 87.31 503 GLU A CA 1
ATOM 3909 C C . GLU A 1 503 ? 27.599 -40.846 -37.538 1.00 87.31 503 GLU A C 1
ATOM 3911 O O . GLU A 1 503 ? 27.684 -42.050 -37.310 1.00 87.31 503 GLU A O 1
ATOM 3916 N N . VAL A 1 504 ? 27.500 -39.942 -36.557 1.00 85.56 504 VAL A N 1
ATOM 3917 C CA . VAL A 1 504 ? 27.577 -40.270 -35.125 1.00 85.56 504 VAL A CA 1
ATOM 3918 C C . VAL A 1 504 ? 26.224 -40.743 -34.618 1.00 85.56 504 VAL A C 1
ATOM 3920 O O . VAL A 1 504 ? 26.159 -41.664 -33.809 1.00 85.56 504 VAL A O 1
ATOM 3923 N N . LEU A 1 505 ? 25.139 -40.179 -35.153 1.00 81.12 505 LEU A N 1
ATOM 3924 C CA . LEU A 1 505 ? 23.778 -40.580 -34.826 1.00 81.12 505 LEU A CA 1
ATOM 3925 C C . LEU A 1 505 ? 23.575 -42.086 -35.029 1.00 81.12 505 LEU A C 1
ATOM 3927 O O . LEU A 1 505 ? 22.986 -42.737 -34.172 1.00 81.12 505 LEU A O 1
ATOM 3931 N N . THR A 1 506 ? 24.123 -42.663 -36.108 1.00 81.69 506 THR A N 1
ATOM 3932 C CA . THR A 1 506 ? 24.021 -44.112 -36.369 1.00 81.69 506 THR A CA 1
ATOM 3933 C C . THR A 1 506 ? 24.632 -44.999 -35.281 1.00 81.69 506 THR A C 1
ATOM 3935 O O . THR A 1 506 ? 24.226 -46.153 -35.153 1.00 81.69 506 THR A O 1
ATOM 3938 N N . LEU A 1 507 ? 25.565 -44.476 -34.479 1.00 84.19 507 LEU A N 1
ATOM 3939 C CA . LEU A 1 507 ? 26.237 -45.218 -33.409 1.00 84.19 507 LEU A CA 1
ATOM 3940 C C . LEU A 1 507 ? 25.384 -45.336 -32.142 1.00 84.19 507 LEU A C 1
ATOM 3942 O O . LEU A 1 507 ? 25.607 -46.249 -31.352 1.00 84.19 507 LEU A O 1
ATOM 3946 N N . VAL A 1 508 ? 24.414 -44.436 -31.960 1.00 80.31 508 VAL A N 1
ATOM 3947 C CA . VAL A 1 508 ? 23.581 -44.359 -30.747 1.00 80.31 508 VAL A CA 1
ATOM 3948 C C . VAL A 1 508 ? 22.139 -44.825 -30.972 1.00 80.31 508 VAL A C 1
ATOM 3950 O O . VAL A 1 508 ? 21.330 -44.874 -30.042 1.00 80.31 508 VAL A O 1
ATOM 3953 N N . VAL A 1 509 ? 21.789 -45.197 -32.209 1.00 74.62 509 VAL A N 1
ATOM 3954 C CA . VAL A 1 509 ? 20.470 -45.759 -32.528 1.00 74.62 509 VAL A CA 1
ATOM 3955 C C . VAL A 1 509 ? 20.262 -47.057 -31.746 1.00 74.62 509 VAL A C 1
ATOM 3957 O O . VAL A 1 509 ? 21.015 -48.016 -31.890 1.00 74.62 509 VAL A O 1
ATOM 3960 N N . GLY A 1 510 ? 19.191 -47.104 -30.951 1.00 73.38 510 GLY A N 1
ATOM 3961 C CA . GLY A 1 510 ? 18.805 -48.280 -30.162 1.00 73.38 510 GLY A CA 1
ATOM 3962 C C . GLY A 1 510 ? 19.259 -48.260 -28.700 1.00 73.38 510 GLY A C 1
ATOM 3963 O O . GLY A 1 510 ? 18.860 -49.149 -27.951 1.00 73.38 510 GLY A O 1
ATOM 3964 N N . LEU A 1 511 ? 20.025 -47.250 -28.279 1.00 84.00 511 LEU A N 1
ATOM 3965 C CA . LEU A 1 511 ? 20.350 -47.030 -26.868 1.00 84.00 511 LEU A CA 1
ATOM 3966 C C . LEU A 1 511 ? 19.122 -46.544 -26.099 1.00 84.00 511 LEU A C 1
ATOM 3968 O O . LEU A 1 511 ? 18.233 -45.901 -26.670 1.00 84.00 511 LEU A O 1
ATOM 3972 N N . SER A 1 512 ? 19.044 -46.904 -24.817 1.00 77.00 512 SER A N 1
ATOM 3973 C CA . SER A 1 512 ? 17.795 -46.841 -24.048 1.00 77.00 512 SER A CA 1
ATOM 3974 C C . SER A 1 512 ? 17.731 -45.694 -23.043 1.00 77.00 512 SER A C 1
ATOM 3976 O O . SER A 1 512 ? 16.628 -45.227 -22.753 1.00 77.00 512 SER A O 1
ATOM 3978 N N . ILE A 1 513 ? 18.891 -45.213 -22.587 1.00 82.81 513 ILE A N 1
ATOM 3979 C CA . ILE A 1 513 ? 19.032 -44.132 -21.601 1.00 82.81 513 ILE A CA 1
ATOM 3980 C C . ILE A 1 513 ? 20.074 -43.098 -22.047 1.00 82.81 513 ILE A C 1
ATOM 3982 O O . ILE A 1 513 ? 20.934 -43.396 -22.883 1.00 82.81 513 ILE A O 1
ATOM 3986 N N . ALA A 1 514 ? 20.007 -41.881 -21.502 1.00 82.62 514 ALA A N 1
ATOM 3987 C CA . ALA A 1 514 ? 20.882 -40.774 -21.894 1.00 82.62 514 ALA A CA 1
ATOM 3988 C C . ALA A 1 514 ? 22.358 -41.077 -21.640 1.00 82.62 514 ALA A C 1
ATOM 3990 O O . ALA A 1 514 ? 23.194 -40.753 -22.466 1.00 82.62 514 ALA A O 1
ATOM 3991 N N . ARG A 1 515 ? 22.673 -41.766 -20.539 1.00 84.69 515 ARG A N 1
ATOM 3992 C CA . ARG A 1 515 ? 24.044 -42.161 -20.188 1.00 84.69 515 ARG A CA 1
ATOM 3993 C C . ARG A 1 515 ? 24.744 -43.014 -21.248 1.00 84.69 515 ARG A C 1
ATOM 3995 O O . ARG A 1 515 ? 25.966 -42.986 -21.355 1.00 84.69 515 ARG A O 1
ATOM 4002 N N . GLU A 1 516 ? 23.981 -43.863 -21.930 1.00 82.12 516 GLU A N 1
ATOM 4003 C CA . GLU A 1 516 ? 24.511 -44.740 -22.976 1.00 82.12 516 GLU A CA 1
ATOM 4004 C C . GLU A 1 516 ? 24.779 -43.960 -24.269 1.00 82.12 516 GLU A C 1
ATOM 4006 O O . GLU A 1 516 ? 25.699 -44.321 -25.002 1.00 82.12 516 GLU A O 1
ATOM 4011 N N . THR A 1 517 ? 23.956 -42.933 -24.524 1.00 75.56 517 THR A N 1
ATOM 4012 C CA . THR A 1 517 ? 23.936 -42.084 -25.728 1.00 75.56 517 THR A CA 1
ATOM 4013 C C . THR A 1 517 ? 25.098 -41.103 -25.716 1.00 75.56 517 THR A C 1
ATOM 4015 O O . THR A 1 517 ? 25.731 -40.953 -26.785 1.00 75.56 517 THR A O 1
#

pLDDT: mean 81.12, std 18.6, range [24.39, 98.81]

Sequence (517 aa):
MAAPRVLGAFLLIVMLLHTVLAKPSEDKGGKGSDGQAFEFIQHLKGCHKGQTVQGLHELKLYLEKFGYLNYGASNNHSFAHAHANDDEFDDLLESAIKTYQLNYHLKVTGSLDSQTVKEMMMPRCGVPDITNGTTSMRSGKKKHHHGPNSLHTVSHYSFFPGHPRWPASKTHLTYRFHSSVQITSIDTLRSVCSQAFARWAQVTLFSFQEVQGGNAADIEIGFHRGDHGDNAPFDGPRGTLAHAYSPTIGKFHYDADESWGTNPSPGVTDLESVAVHEIGHLLGLMHSSVPGAIMYPTIPSGVTKRQLHGDDIQGIRTLYETQDYTNADITIGVHSSDHGDGHPFDGPGGTLAHAYAPTDGRFHYDADETWATGSVPSAFDLETVALHEIGHLLGLEHSSIEDVIMFPTIPIGVRKGLHGDDVQITSMVSIKLTSQNYLLWKEQSLPWIENVDLVDHILGENNEPKSKVSSFDGKEEVNPAFLAWKREDWLLKSLLTGTLFEEVLTLVVGLSIARET

Secondary structure (DSSP, 8-state):
-----------S-SS----S--------S---TTPPTTGGGGGGTT--TT-B-TTHHHHHHHHHHTTS--STT-S-HHHHHHHHTS-B--HHHHHHHHHHHHHTT----SS--HHHHHHHTS-EESS-SSSTTT--TTGGG------S---------EE-TT-----TT--EEEEEE--SS--S-HHHHHHHHHHHHHHHHTTSS-EEEEPPTTS--SEEEEEE-S--SSS----SSSSEEEEE--TTS-EEEEETTS-EESS--TT-EEHHHHHHHHHHHHHTEE--S-TTSTTSSB--TT----SPPHHHHHHHHHHH----GGG-SSEEEEE-S--SSS-----TTS--EEE-TTTT-EEEEETTS-EESS--TTSEEHHHHHHHHHHHHTTPPPPS-TTSTTSS---TT------TTT--GGGT--S-B-TT-HHHHHHHHHHHHHHTT-HHHHHT-SPPPPSEEE-TTS-EEE-HHHHHHHHHHHHHHHHHHHTB-HHHHHHHTT--STTT-

InterPro domains:
  IPR001818 Peptidase M10, metallopeptidase [PF00413] (166-320)
  IPR001818 Peptidase M10, metallopeptidase [PF00413] (324-424)
  IPR002477 Peptidoglycan binding-like [PF01471] (56-120)
  IPR006026 Peptidase, metallopeptidase [SM00235] (162-322)
  IPR006026 Peptidase, metallopeptidase [SM00235] (323-431)
  IPR021158 Peptidase M10A, cysteine switch, zinc binding site [PS00546] (123-130)
  IPR021190 Peptidase M10A [PR00138] (120-133)
  IPR021190 Peptidase M10A [PR00138] (193-208)
  IPR021190 Peptidase M10A [PR00138] (217-245)
  IPR021190 Peptidase M10A [PR00138] (274-299)
  IPR021190 Peptidase M10A [PR00138] (308-321)
  IPR024079 Metallopeptidase, catalytic domain superfamily [G3DSA:3.40.390.10] (44-323)
  IPR024079 Metallopeptidase, catalytic domain superfamily [G3DSA:3.40.390.10] (324-427)
  IPR033739 Peptidase M10A, catalytic domain [cd04278] (165-320)
  IPR033739 Peptidase M10A, catalytic domain [cd04278] (318-424)
  IPR036365 PGBD-like superfamily [SSF47090] (47-130)

Foldseek 3Di:
DDDDDDDDDPDDPDDDDDDDDDDDDPPDDDDDPPDAPLPLLVVQAFDAAPDQDPCQLVVLVLLVQQPLADLPPDPDVVVSVVVNRGRHRHPSQLSSLLLQCVLQVHDRPSGRHPVSSVVQQFFWASHHQQDPNPKHCFPLPDPDDDDPFDDRPRQNWIFDVVQDADPLVPQEFEEEEDEPDDDPCVVVVVVLLQLLQVQVVVLASHDYYYDDPPDDGQAYEYEYAADDPPPRGDDAEGHHQWAAAAPRNRYIYGHPNYQDDCQFQQRHFHPNLSSNQRVLRPRGIAAGSDPLASSDTGGHTNDDRNHHDPSSSVVSCVSNVPPPCVVPQADEEEDAADDPPPDGDDAEPGQQWAADAQRNNYIYGHSRFAEDDAQDQRHFHPVLQVLLRVLRNVPHAADPDPLASSDRDGDHRDDGDHDLVSDQLCVQQVAADDPPQVVVSCVRVVVVCVVVVLVCQQVVVPPQDPQWDADPVGDTDGDVVNVVVLRSFVSLLSNNLSRHDPVVNVVCPPPDTNNSD

Solvent-accessible surface area (backbone atoms only — not comparable to full-atom values): 29704 Å² total; per-residue (Å²): 134,83,86,90,86,88,89,87,86,93,81,90,88,89,87,85,86,89,89,79,85,84,77,85,76,82,88,79,82,78,95,65,91,88,73,54,28,51,54,71,50,65,81,49,56,67,45,41,67,83,42,74,44,93,64,42,29,61,50,46,51,53,35,33,62,35,33,51,39,66,47,86,78,43,94,47,64,68,61,24,62,56,59,58,72,32,32,61,33,41,74,63,57,26,51,21,44,28,51,49,25,52,45,70,74,44,81,70,74,34,44,32,40,75,66,56,38,55,57,69,43,42,28,18,54,55,57,48,59,19,55,93,76,75,40,40,27,50,54,53,67,69,87,66,83,89,69,99,53,68,87,79,75,63,46,40,34,30,49,46,89,88,60,39,51,62,57,90,91,55,39,73,43,34,28,36,80,60,49,88,54,93,73,95,51,64,67,58,52,50,52,36,47,52,52,28,50,52,57,54,33,75,67,47,86,44,45,79,43,83,54,68,91,90,62,91,53,57,26,43,38,26,37,36,58,40,77,73,85,77,89,71,55,42,67,43,38,50,25,40,51,28,39,40,33,47,28,76,68,21,41,36,41,34,36,62,55,44,52,73,31,89,75,39,45,87,75,19,33,27,49,39,29,53,41,37,27,40,49,40,21,40,60,18,45,36,41,24,41,44,84,79,25,41,38,19,54,66,55,56,53,35,45,88,53,74,62,81,24,71,54,47,50,51,42,52,33,68,75,68,53,76,77,75,59,90,78,48,76,60,46,81,49,72,43,56,43,74,75,88,80,87,74,56,40,77,45,70,92,58,58,65,56,54,44,37,55,60,88,68,21,38,34,36,34,32,34,46,48,52,73,38,81,53,64,37,79,85,16,36,14,49,64,37,55,49,53,27,38,50,36,25,34,73,64,48,68,74,43,93,49,76,83,36,45,39,18,92,67,82,61,66,24,46,61,64,59,89,34,73,83,66,60,65,50,61,78,78,48,86,57,56,29,45,100,84,40,54,71,63,30,44,70,64,47,47,67,52,40,56,72,70,73,49,46,38,52,59,76,60,75,57,68,84,53,60,65,56,42,72,47,99,86,72,47,82,41,75,25,68,65,23,57,52,52,49,51,54,34,51,38,50,30,52,51,56,56,55,39,40,29,76,82,48,41,66,76,42,68,86,59,89,50,33,55,78,89

Mean predicted aligned error: 17.53 Å